Protein AF-0000000083007613 (afdb_homodimer)

pLDDT: mean 96.2, std 4.53, range [51.5, 98.94]

Solvent-accessible surface area (backbone atoms only — not comparable to full-atom values): 26150 Å² total; per-residue (Å²): 120,62,33,65,82,46,71,45,40,27,59,85,52,78,78,78,74,83,43,52,83,88,32,35,35,33,38,28,35,78,82,40,50,50,23,44,33,37,52,34,49,36,50,64,61,66,55,56,52,39,38,46,25,45,18,84,76,38,54,27,75,70,49,40,78,69,30,80,82,66,59,60,19,30,38,33,36,52,86,68,48,67,38,50,49,36,72,45,38,38,49,32,52,47,62,66,42,78,75,84,64,39,64,62,87,51,40,65,59,39,40,50,44,54,42,50,50,55,58,45,50,56,48,55,51,46,51,53,50,42,52,52,26,56,75,67,71,45,86,50,65,68,55,49,51,51,46,25,52,54,46,43,53,54,24,50,53,41,60,73,67,69,40,67,34,86,59,28,90,45,81,20,45,59,48,49,66,52,40,52,60,62,71,43,23,58,56,68,73,42,55,71,42,46,75,85,23,70,61,47,51,52,30,50,57,55,47,61,67,33,66,32,47,58,72,66,62,71,57,51,66,58,49,39,55,23,48,58,32,44,77,68,67,38,60,61,23,66,41,57,93,107,122,63,34,64,83,45,71,45,41,28,59,85,53,79,79,80,74,84,44,52,83,87,30,35,34,33,38,29,34,78,81,41,50,50,22,44,33,36,51,35,50,37,52,64,61,64,54,54,53,40,38,45,24,44,18,84,75,37,52,30,76,72,49,42,78,70,29,80,83,67,59,59,20,32,37,32,37,52,85,67,49,68,38,50,49,37,71,44,40,38,51,32,50,46,64,67,41,78,75,86,64,38,63,60,85,50,42,66,60,39,39,50,44,54,42,50,49,57,57,45,51,56,48,58,51,45,51,53,50,41,52,52,26,56,75,67,69,45,87,49,63,68,53,49,52,51,48,23,53,54,48,44,54,54,25,49,51,42,58,72,67,69,39,69,32,86,60,28,88,44,83,20,46,58,47,47,66,52,40,50,60,62,72,43,23,59,56,67,74,42,54,72,42,46,74,86,22,70,61,47,51,52,31,49,58,55,46,62,66,34,67,32,49,59,74,67,62,71,58,52,66,58,50,39,55,25,48,60,32,44,77,68,69,37,60,60,23,66,40,55,95,109

Nearest PDB structures (foldseek):
  6mhc-assembly1_B  TM=9.587E-01  e=1.763E-29  Homo sapiens
  3qag-assembly1_A  TM=9.710E-01  e=3.390E-28  Homo sapiens
  3q19-assembly1_A  TM=9.740E-01  e=8.849E-27  Homo sapiens
  3lfl-assembly2_C  TM=9.379E-01  e=2.310E-25  Homo sapiens
  4ags-assembly1_C  TM=8.567E-01  e=1.380E-13  Leishmania infantum

InterPro domains:
  IPR004045 Glutathione S-transferase, N-terminal [PF13409] (31-95)
  IPR004045 Glutathione S-transferase, N-terminal [PS50404] (22-101)
  IPR004046 Glutathione S-transferase, C-terminal [PF14497] (139-215)
  IPR005442 Glutathione S-transferase, omega-class [PR01625] (22-37)
  IPR005442 Glutathione S-transferase, omega-class [PR01625] (97-111)
  IPR005442 Glutathione S-transferase, omega-class [PR01625] (165-184)
  IPR010987 Glutathione S-transferase, C-terminal-like [PS50405] (106-226)
  IPR036249 Thioredoxin-like superfamily [SSF52833] (24-122)
  IPR036282 Glutathione S-transferase, C-terminal domain superfamily [SSF47616] (103-238)
  IPR040079 Glutathione transferase family [SFLDS00019] (23-232)
  IPR045073 Glutathione S-transferase Omega/Tau-like [SFLDG01152] (23-232)
  IPR050983 Glutathione S-transferase Omega/HSP26 [PTHR43968] (1-242)

Sequence (484 aa):
MAGDHSRSLGKGSAAPGPVPEGVIRLYSMRFCPFAQRTRLVLRDKGISHEVININLKNKPDWFFEKNPFGLVPVLETSKGQLIYESPITCEYLDEAFPGKKLMPSDPYERAFQKMLLEHFSKITALILKYLGAVKDGQDTTAVKAEIAEKFGKFEEVLSKRNTTFYGGDSISMLDYMIWPWFERLEPLQLKDSLSHTPKLQRWMEAMKEDPAVKATVTDPQIYKDYLQLYLKNSPEACDYGLMAGDHSRSLGKGSAAPGPVPEGVIRLYSMRFCPFAQRTRLVLRDKGISHEVININLKNKPDWFFEKNPFGLVPVLETSKGQLIYESPITCEYLDEAFPGKKLMPSDPYERAFQKMLLEHFSKITALILKYLGAVKDGQDTTAVKAEIAEKFGKFEEVLSKRNTTFYGGDSISMLDYMIWPWFERLEPLQLKDSLSHTPKLQRWMEAMKEDPAVKATVTDPQIYKDYLQLYLKNSPEACDYGL

Radius of gyration: 23.37 Å; Cα contacts (8 Å, |Δi|>4): 731; chains: 2; bounding box: 55×58×59 Å

Structure (mmCIF, N/CA/C/O backbone):
data_AF-0000000083007613-model_v1
#
loop_
_entity.id
_entity.type
_entity.pdbx_description
1 polymer 'Glutathione S-transferase omega'
#
loop_
_atom_site.group_PDB
_atom_site.id
_atom_site.type_symbol
_atom_site.label_atom_id
_atom_site.label_alt_id
_atom_site.label_comp_id
_atom_site.label_asym_id
_atom_site.label_entity_id
_atom_site.label_seq_id
_atom_site.pdbx_PDB_ins_code
_atom_site.Cartn_x
_atom_site.Cartn_y
_atom_site.Cartn_z
_atom_site.occupancy
_atom_site.B_iso_or_equiv
_atom_site.auth_seq_id
_atom_site.auth_comp_id
_atom_site.auth_asym_id
_atom_site.auth_atom_id
_atom_site.pdbx_PDB_model_num
ATOM 1 N N . MET A 1 1 ? 4.258 -16.672 -24.781 1 52.12 1 MET A N 1
ATOM 2 C CA . MET A 1 1 ? 4.547 -15.273 -25.094 1 52.12 1 MET A CA 1
ATOM 3 C C . MET A 1 1 ? 5.98 -14.914 -24.703 1 52.12 1 MET A C 1
ATOM 5 O O . MET A 1 1 ? 6.578 -15.555 -23.844 1 52.12 1 MET A O 1
ATOM 9 N N . ALA A 1 2 ? 6.48 -13.797 -25.5 1 63.72 2 ALA A N 1
ATOM 10 C CA . ALA A 1 2 ? 7.922 -13.68 -25.719 1 63.72 2 ALA A CA 1
ATOM 11 C C . ALA A 1 2 ? 8.648 -13.359 -24.406 1 63.72 2 ALA A C 1
ATOM 13 O O . ALA A 1 2 ? 8.25 -12.445 -23.688 1 63.72 2 ALA A O 1
ATOM 14 N N . GLY A 1 3 ? 9.242 -14.336 -23.719 1 73.19 3 GLY A N 1
ATOM 15 C CA . GLY A 1 3 ? 10.359 -14.078 -22.812 1 73.19 3 GLY A CA 1
ATOM 16 C C . GLY A 1 3 ? 10.102 -14.578 -21.406 1 73.19 3 GLY A C 1
ATOM 17 O O . GLY A 1 3 ? 10.977 -14.484 -20.531 1 73.19 3 GLY A O 1
ATOM 18 N N . ASP A 1 4 ? 8.922 -15.266 -21.109 1 80.75 4 ASP A N 1
ATOM 19 C CA . ASP A 1 4 ? 8.625 -15.734 -19.766 1 80.75 4 ASP A CA 1
ATOM 20 C C . ASP A 1 4 ? 9.672 -16.734 -19.281 1 80.75 4 ASP A C 1
ATOM 22 O O . ASP A 1 4 ? 10.055 -16.719 -18.109 1 80.75 4 ASP A O 1
ATOM 26 N N . HIS A 1 5 ? 10.172 -17.469 -20.266 1 83.25 5 HIS A N 1
ATOM 27 C CA . HIS A 1 5 ? 11.078 -18.547 -19.891 1 83.25 5 HIS A CA 1
ATOM 28 C C . HIS A 1 5 ? 12.492 -18.266 -20.391 1 83.25 5 HIS A C 1
ATOM 30 O O . HIS A 1 5 ? 13.273 -19.203 -20.625 1 83.25 5 HIS A O 1
ATOM 36 N N . SER A 1 6 ? 12.742 -17.047 -20.547 1 90.38 6 SER A N 1
ATOM 37 C CA . SER A 1 6 ? 14.102 -16.656 -20.938 1 90.38 6 SER A CA 1
ATOM 38 C C . SER A 1 6 ? 15.023 -16.594 -19.734 1 90.38 6 SER A C 1
ATOM 40 O O . SER A 1 6 ? 14.562 -16.406 -18.594 1 90.38 6 SER A O 1
ATOM 42 N N . ARG A 1 7 ? 16.25 -16.797 -20.016 1 95.38 7 ARG A N 1
ATOM 43 C CA . ARG A 1 7 ? 17.25 -16.641 -18.953 1 95.38 7 ARG A CA 1
ATOM 44 C C . ARG A 1 7 ? 17.266 -15.211 -18.422 1 95.38 7 ARG A C 1
ATOM 46 O O . ARG A 1 7 ? 17.047 -14.258 -19.172 1 95.38 7 ARG A O 1
ATOM 53 N N . SER A 1 8 ? 17.562 -15.109 -17.203 1 97.69 8 SER A N 1
ATOM 54 C CA . SER A 1 8 ? 17.547 -13.797 -16.547 1 97.69 8 SER A CA 1
ATOM 55 C C . SER A 1 8 ? 18.828 -13.016 -16.859 1 97.69 8 SER A C 1
ATOM 57 O O . SER A 1 8 ? 19.875 -13.602 -17.125 1 97.69 8 SER A O 1
ATOM 59 N N . LEU A 1 9 ? 18.688 -11.703 -16.938 1 98 9 LEU A N 1
ATOM 60 C CA . LEU A 1 9 ? 19.844 -10.812 -17.078 1 98 9 LEU A CA 1
ATOM 61 C C . LEU A 1 9 ? 20.484 -10.547 -15.727 1 98 9 LEU A C 1
ATOM 63 O O . LEU A 1 9 ? 19.797 -10.227 -14.758 1 98 9 LEU A O 1
ATOM 67 N N . GLY A 1 10 ? 21.75 -10.727 -15.617 1 97.56 10 GLY A N 1
ATOM 68 C CA . GLY A 1 10 ? 22.5 -10.508 -14.391 1 97.56 10 GLY A CA 1
ATOM 69 C C . GLY A 1 10 ? 23.547 -9.414 -14.523 1 97.56 10 GLY A C 1
ATOM 70 O O . GLY A 1 10 ? 23.562 -8.672 -15.508 1 97.56 10 GLY A O 1
ATOM 71 N N . LYS A 1 11 ? 24.328 -9.281 -13.461 1 97.25 11 LYS A N 1
ATOM 72 C CA . LYS A 1 11 ? 25.422 -8.312 -13.477 1 97.25 11 LYS A CA 1
ATOM 73 C C . LYS A 1 11 ? 26.281 -8.469 -14.727 1 97.25 11 LYS A C 1
ATOM 75 O O . LYS A 1 11 ? 26.625 -9.586 -15.117 1 97.25 11 LYS A O 1
ATOM 80 N N . GLY A 1 12 ? 26.562 -7.359 -15.422 1 96.94 12 GLY A N 1
ATOM 81 C CA . GLY A 1 12 ? 27.391 -7.395 -16.625 1 96.94 12 GLY A CA 1
ATOM 82 C C . GLY A 1 12 ? 26.578 -7.473 -17.891 1 96.94 12 GLY A C 1
ATOM 83 O O . GLY A 1 12 ? 27.094 -7.211 -18.984 1 96.94 12 GLY A O 1
ATOM 84 N N . SER A 1 13 ? 25.297 -7.918 -17.812 1 97.38 13 SER A N 1
ATOM 85 C CA . SER A 1 13 ? 24.438 -7.957 -18.984 1 97.38 13 SER A CA 1
ATOM 86 C C . SER A 1 13 ? 24.172 -6.555 -19.531 1 97.38 13 SER A C 1
ATOM 88 O O . SER A 1 13 ? 24.156 -5.582 -18.766 1 97.38 13 SER A O 1
ATOM 90 N N . ALA A 1 14 ? 24.016 -6.492 -20.781 1 97.5 14 ALA A N 1
ATOM 91 C CA . ALA A 1 14 ? 23.656 -5.219 -21.406 1 97.5 14 ALA A CA 1
ATOM 92 C C . ALA A 1 14 ? 22.203 -4.863 -21.125 1 97.5 14 ALA A C 1
ATOM 94 O O . ALA A 1 14 ? 21.344 -5.738 -21.078 1 97.5 14 ALA A O 1
ATOM 95 N N . ALA A 1 15 ? 21.938 -3.605 -20.938 1 97.38 15 ALA A N 1
ATOM 96 C CA . ALA A 1 15 ? 20.562 -3.143 -20.797 1 97.38 15 ALA A CA 1
ATOM 97 C C . ALA A 1 15 ? 19.766 -3.355 -22.078 1 97.38 15 ALA A C 1
ATOM 99 O O . ALA A 1 15 ? 20.312 -3.211 -23.172 1 97.38 15 ALA A O 1
ATOM 100 N N . PRO A 1 16 ? 18.5 -3.691 -21.984 1 96.56 16 PRO A N 1
ATOM 101 C CA . PRO A 1 16 ? 17.672 -3.83 -23.188 1 96.56 16 PRO A CA 1
ATOM 102 C C . PRO A 1 16 ? 17.5 -2.512 -23.938 1 96.56 16 PRO A C 1
ATOM 104 O O . PRO A 1 16 ? 17.547 -1.439 -23.328 1 96.56 16 PRO A O 1
ATOM 107 N N . GLY A 1 17 ? 17.312 -2.572 -25.234 1 96.5 17 GLY A N 1
ATOM 108 C CA . GLY A 1 17 ? 17.031 -1.396 -26.031 1 96.5 17 GLY A CA 1
ATOM 109 C C . GLY A 1 17 ? 15.664 -0.803 -25.781 1 96.5 17 GLY A C 1
ATOM 110 O O . GLY A 1 17 ? 14.961 -1.229 -24.875 1 96.5 17 GLY A O 1
ATOM 111 N N . PRO A 1 18 ? 15.273 0.183 -26.531 1 96.88 18 PRO A N 1
ATOM 112 C CA . PRO A 1 18 ? 13.977 0.836 -26.344 1 96.88 18 PRO A CA 1
ATOM 113 C C . PRO A 1 18 ? 12.805 -0.122 -26.531 1 96.88 18 PRO A C 1
ATOM 115 O O . PRO A 1 18 ? 12.891 -1.076 -27.312 1 96.88 18 PRO A O 1
ATOM 118 N N . VAL A 1 19 ? 11.766 0.078 -25.797 1 97.62 19 VAL A N 1
ATOM 119 C CA . VAL A 1 19 ? 10.539 -0.709 -25.922 1 97.62 19 VAL A CA 1
ATOM 120 C C . VAL A 1 19 ? 9.875 -0.408 -27.266 1 97.62 19 VAL A C 1
ATOM 122 O O . VAL A 1 19 ? 9.633 0.754 -27.594 1 97.62 19 VAL A O 1
ATOM 125 N N . PRO A 1 20 ? 9.609 -1.397 -28 1 96 20 PRO A N 1
ATOM 126 C CA . PRO A 1 20 ? 8.938 -1.15 -29.281 1 96 20 PRO A CA 1
ATOM 127 C C . PRO A 1 20 ? 7.547 -0.547 -29.109 1 96 20 PRO A C 1
ATOM 129 O O . PRO A 1 20 ? 6.887 -0.78 -28.094 1 96 20 PRO A O 1
ATOM 132 N N . GLU A 1 21 ? 7.145 0.186 -30.109 1 95.38 21 GLU A N 1
ATOM 133 C CA . GLU A 1 21 ? 5.797 0.75 -30.094 1 95.38 21 GLU A CA 1
ATOM 134 C C . GLU A 1 21 ? 4.738 -0.348 -30.016 1 95.38 21 GLU A C 1
ATOM 136 O O . GLU A 1 21 ? 4.875 -1.392 -30.672 1 95.38 21 GLU A O 1
ATOM 141 N N . GLY A 1 22 ? 3.734 -0.127 -29.234 1 93.75 22 GLY A N 1
ATOM 142 C CA . GLY A 1 22 ? 2.615 -1.053 -29.156 1 93.75 22 GLY A CA 1
ATOM 143 C C . GLY A 1 22 ? 2.855 -2.209 -28.203 1 93.75 22 GLY A C 1
ATOM 144 O O . GLY A 1 22 ? 1.999 -3.082 -28.047 1 93.75 22 GLY A O 1
ATOM 145 N N . VAL A 1 23 ? 3.996 -2.18 -27.594 1 95.44 23 VAL A N 1
ATOM 146 C CA . VAL A 1 23 ? 4.383 -3.25 -26.688 1 95.44 23 VAL A CA 1
ATOM 147 C C . VAL A 1 23 ? 4.699 -2.668 -25.312 1 95.44 23 VAL A C 1
ATOM 149 O O . VAL A 1 23 ? 5.184 -1.538 -25.203 1 95.44 23 VAL A O 1
ATOM 152 N N . ILE A 1 24 ? 4.328 -3.393 -24.297 1 97.69 24 ILE A N 1
ATOM 153 C CA . ILE A 1 24 ? 4.805 -3.033 -22.969 1 97.69 24 ILE A CA 1
ATOM 154 C C . ILE A 1 24 ? 5.852 -4.047 -22.5 1 97.69 24 ILE A C 1
ATOM 156 O O . ILE A 1 24 ? 5.711 -5.246 -22.75 1 97.69 24 ILE A O 1
ATOM 160 N N . ARG A 1 25 ? 6.93 -3.555 -21.953 1 98.44 25 ARG A N 1
ATOM 161 C CA . ARG A 1 25 ? 7.961 -4.434 -21.406 1 98.44 25 ARG A CA 1
ATOM 162 C C . ARG A 1 25 ? 7.742 -4.676 -19.922 1 98.44 25 ARG A C 1
ATOM 164 O O . ARG A 1 25 ? 7.441 -3.74 -19.172 1 98.44 25 ARG A O 1
ATOM 171 N N . LEU A 1 26 ? 7.832 -5.906 -19.516 1 98.75 26 LEU A N 1
ATOM 172 C CA . LEU A 1 26 ? 7.793 -6.289 -18.109 1 98.75 26 LEU A CA 1
ATOM 173 C C . LEU A 1 26 ? 9.148 -6.824 -17.656 1 98.75 26 LEU A C 1
ATOM 175 O O . LEU A 1 26 ? 9.625 -7.836 -18.172 1 98.75 26 LEU A O 1
ATOM 179 N N . TYR A 1 27 ? 9.797 -6.043 -16.766 1 98.81 27 TYR A N 1
ATOM 180 C CA . TYR A 1 27 ? 10.883 -6.656 -16.016 1 98.81 27 TYR A CA 1
ATOM 181 C C . TYR A 1 27 ? 10.344 -7.57 -14.914 1 98.81 27 TYR A C 1
ATOM 183 O O . TYR A 1 27 ? 9.555 -7.133 -14.07 1 98.81 27 TYR A O 1
ATOM 191 N N . SER A 1 28 ? 10.773 -8.773 -14.938 1 98.38 28 SER A N 1
ATOM 192 C CA . SER A 1 28 ? 10.18 -9.836 -14.125 1 98.38 28 SER A CA 1
ATOM 193 C C . SER A 1 28 ? 11.25 -10.766 -13.562 1 98.38 28 SER A C 1
ATOM 195 O O . SER A 1 28 ? 12.422 -10.398 -13.5 1 98.38 28 SER A O 1
ATOM 197 N N . MET A 1 29 ? 10.914 -11.742 -12.961 1 97.81 29 MET A N 1
ATOM 198 C CA . MET A 1 29 ? 11.648 -12.938 -12.547 1 97.81 29 MET A CA 1
ATOM 199 C C . MET A 1 29 ? 10.719 -14.148 -12.477 1 97.81 29 MET A C 1
ATOM 201 O O . MET A 1 29 ? 9.648 -14.086 -11.867 1 97.81 29 MET A O 1
ATOM 205 N N . ARG A 1 30 ? 11.047 -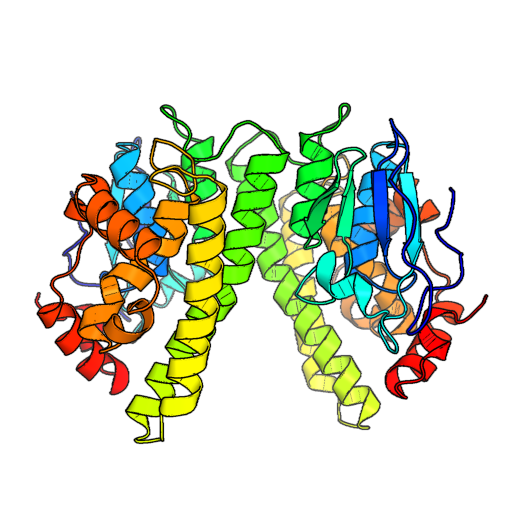15.211 -12.984 1 95.69 30 ARG A N 1
ATOM 206 C CA . ARG A 1 30 ? 10.195 -16.359 -13.312 1 95.69 30 ARG A CA 1
ATOM 207 C C . ARG A 1 30 ? 9.461 -16.859 -12.07 1 95.69 30 ARG A C 1
ATOM 209 O O . ARG A 1 30 ? 8.297 -17.25 -12.156 1 95.69 30 ARG A O 1
ATOM 216 N N . PHE A 1 31 ? 10.109 -16.781 -10.914 1 97.12 31 PHE A N 1
ATOM 217 C CA . PHE A 1 31 ? 9.578 -17.453 -9.734 1 97.12 31 PHE A CA 1
ATOM 218 C C . PHE A 1 31 ? 9.023 -16.438 -8.742 1 97.12 31 PHE A C 1
ATOM 220 O O . PHE A 1 31 ? 8.492 -16.812 -7.695 1 97.12 31 PHE A O 1
ATOM 227 N N . CYS A 1 32 ? 9.164 -15.18 -9.039 1 97.25 32 CYS A N 1
ATOM 228 C CA . CYS A 1 32 ? 8.734 -14.133 -8.109 1 97.25 32 CYS A CA 1
ATOM 229 C C . CYS A 1 32 ? 7.215 -14.031 -8.07 1 97.25 32 CYS A C 1
ATOM 231 O O . CYS A 1 32 ? 6.586 -13.75 -9.094 1 97.25 32 CYS A O 1
ATOM 233 N N . PRO A 1 33 ? 6.652 -14.227 -6.93 1 97.94 33 PRO A N 1
ATOM 234 C CA . PRO A 1 33 ? 5.191 -14.156 -6.848 1 97.94 33 PRO A CA 1
ATOM 235 C C . PRO A 1 33 ? 4.652 -12.75 -7.117 1 97.94 33 PRO A C 1
ATOM 237 O O . PRO A 1 33 ? 3.555 -12.602 -7.656 1 97.94 33 PRO A O 1
ATOM 240 N N . PHE A 1 34 ? 5.387 -11.719 -6.781 1 98.44 34 PHE A N 1
ATOM 241 C CA . PHE A 1 34 ? 4.949 -10.352 -6.996 1 98.44 34 PHE A CA 1
ATOM 242 C C . PHE A 1 34 ? 4.926 -10.016 -8.484 1 98.44 34 PHE A C 1
ATOM 244 O O . PHE A 1 34 ? 4.016 -9.328 -8.961 1 98.44 34 PHE A O 1
ATOM 251 N N . ALA A 1 35 ? 5.914 -10.523 -9.219 1 98.5 35 ALA A N 1
ATOM 252 C CA . ALA A 1 35 ? 5.934 -10.312 -10.664 1 98.5 35 ALA A CA 1
ATOM 253 C C . ALA A 1 35 ? 4.844 -11.125 -11.352 1 98.5 35 ALA A C 1
ATOM 255 O O . ALA A 1 35 ? 4.324 -10.727 -12.398 1 98.5 35 ALA A O 1
ATOM 256 N N . GLN A 1 36 ? 4.527 -12.289 -10.758 1 98.56 36 GLN A N 1
ATOM 257 C CA . GLN A 1 36 ? 3.465 -13.109 -11.336 1 98.56 36 GLN A CA 1
ATOM 258 C C . GLN A 1 36 ? 2.139 -12.352 -11.352 1 98.56 36 GLN A C 1
ATOM 260 O O . GLN A 1 36 ? 1.341 -12.516 -12.281 1 98.56 36 GLN A O 1
ATOM 265 N N . ARG A 1 37 ? 1.863 -11.492 -10.344 1 98.75 37 ARG A N 1
ATOM 266 C CA . ARG A 1 37 ? 0.671 -10.648 -10.344 1 98.75 37 ARG A CA 1
ATOM 267 C C . ARG A 1 37 ? 0.518 -9.914 -11.672 1 98.75 37 ARG A C 1
ATOM 269 O O . ARG A 1 37 ? -0.54 -9.977 -12.305 1 98.75 37 ARG A O 1
ATOM 276 N N . THR A 1 38 ? 1.581 -9.281 -12.047 1 98.81 38 THR A N 1
ATOM 277 C CA . THR A 1 38 ? 1.554 -8.453 -13.25 1 98.81 38 THR A CA 1
ATOM 278 C C . THR A 1 38 ? 1.451 -9.328 -14.5 1 98.81 38 THR A C 1
ATOM 280 O O . THR A 1 38 ? 0.746 -8.977 -15.453 1 98.81 38 THR A O 1
ATOM 283 N N . ARG A 1 39 ? 2.121 -10.484 -14.484 1 98.5 39 ARG A N 1
ATOM 284 C CA . ARG A 1 39 ? 2.01 -11.406 -15.609 1 98.5 39 ARG A CA 1
ATOM 285 C C . ARG A 1 39 ? 0.575 -11.898 -15.781 1 98.5 39 ARG A C 1
ATOM 287 O O . ARG A 1 39 ? 0.08 -12.016 -16.906 1 98.5 39 ARG A O 1
ATOM 294 N N . LEU A 1 40 ? -0.065 -12.156 -14.68 1 98.56 40 LEU A N 1
ATOM 295 C CA . LEU A 1 40 ? -1.457 -12.594 -14.711 1 98.56 40 LEU A CA 1
ATOM 296 C C . LEU A 1 40 ? -2.342 -11.539 -15.359 1 98.56 40 LEU A C 1
ATOM 298 O O . LEU A 1 40 ? -3.143 -11.852 -16.25 1 98.56 40 LEU A O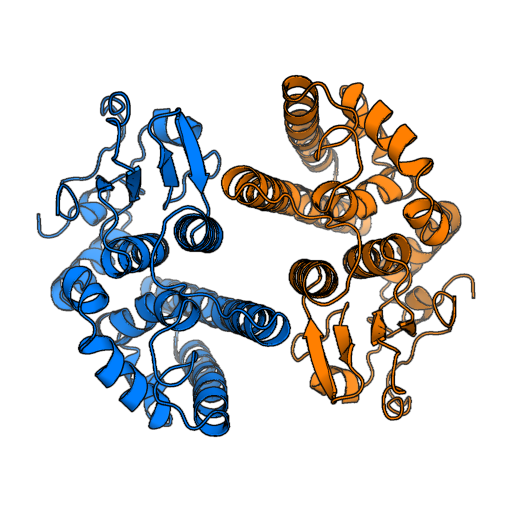 1
ATOM 302 N N . VAL A 1 41 ? -2.201 -10.289 -14.969 1 98.56 41 VAL A N 1
ATOM 303 C CA . VAL A 1 41 ? -3.031 -9.203 -15.477 1 98.56 41 VAL A CA 1
ATOM 304 C C . VAL A 1 41 ? -2.75 -8.984 -16.953 1 98.56 41 VAL A C 1
ATOM 306 O O . VAL A 1 41 ? -3.678 -8.805 -17.75 1 98.56 41 VAL A O 1
ATOM 309 N N . LEU A 1 42 ? -1.464 -9.039 -17.328 1 98.19 42 LEU A N 1
ATOM 310 C CA . LEU A 1 42 ? -1.093 -8.883 -18.734 1 98.19 42 LEU A CA 1
ATOM 311 C C . LEU A 1 42 ? -1.763 -9.945 -19.594 1 98.19 42 LEU A C 1
ATOM 313 O O . LEU A 1 42 ? -2.318 -9.633 -20.656 1 98.19 42 LEU A O 1
ATOM 317 N N . ARG A 1 43 ? -1.716 -11.164 -19.156 1 97.25 43 ARG A N 1
ATOM 318 C CA . ARG A 1 43 ? -2.285 -12.281 -19.906 1 97.25 43 ARG A CA 1
ATOM 319 C C . ARG A 1 43 ? -3.807 -12.18 -19.969 1 97.25 43 ARG A C 1
ATOM 321 O O . ARG A 1 43 ? -4.402 -12.367 -21.031 1 97.25 43 ARG A O 1
ATOM 328 N N . ASP A 1 44 ? -4.375 -11.891 -18.844 1 97.44 44 ASP A N 1
ATOM 329 C CA . ASP A 1 44 ? -5.832 -11.797 -18.797 1 97.44 44 ASP A CA 1
ATOM 330 C C . ASP A 1 44 ? -6.348 -10.719 -19.75 1 97.44 44 ASP A C 1
ATOM 332 O O . ASP A 1 44 ? -7.352 -10.922 -20.438 1 97.44 44 ASP A O 1
ATOM 336 N N . LYS A 1 45 ? -5.68 -9.609 -19.844 1 97.5 45 LYS A N 1
ATOM 337 C CA . LYS A 1 45 ? -6.141 -8.461 -20.609 1 97.5 45 LYS A CA 1
ATOM 338 C C . LYS A 1 45 ? -5.676 -8.547 -22.062 1 97.5 45 LYS A C 1
ATOM 340 O O . LYS A 1 45 ? -6.066 -7.734 -22.891 1 97.5 45 LYS A O 1
ATOM 345 N N . GLY A 1 46 ? -4.855 -9.531 -22.344 1 96.69 46 GLY A N 1
ATOM 346 C CA . GLY A 1 46 ? -4.391 -9.727 -23.703 1 96.69 46 GLY A CA 1
ATOM 347 C C . GLY A 1 46 ? -3.5 -8.602 -24.203 1 96.69 46 GLY A C 1
ATOM 348 O O . GLY A 1 46 ? -3.555 -8.227 -25.375 1 96.69 46 GLY A O 1
ATOM 349 N N . ILE A 1 47 ? -2.752 -8.039 -23.344 1 97 47 ILE A N 1
ATOM 350 C CA . ILE A 1 47 ? -1.879 -6.922 -23.703 1 97 47 ILE A CA 1
ATOM 351 C C . ILE A 1 47 ? -0.592 -7.457 -24.328 1 97 47 ILE A C 1
ATOM 353 O O . ILE A 1 47 ? 0.059 -8.336 -23.766 1 97 47 ILE A O 1
ATOM 357 N N . SER A 1 48 ? -0.245 -6.965 -25.469 1 96.81 48 SER A N 1
ATOM 358 C CA . SER A 1 48 ? 1.025 -7.324 -26.078 1 96.81 48 SER A CA 1
ATOM 359 C C . SER A 1 48 ? 2.205 -6.883 -25.219 1 96.81 48 SER A C 1
ATOM 361 O O . SER A 1 48 ? 2.311 -5.711 -24.859 1 96.81 48 SER A O 1
ATOM 363 N N . HIS A 1 49 ? 3.068 -7.848 -24.891 1 97.62 49 HIS A N 1
ATOM 364 C CA . HIS A 1 49 ? 4.156 -7.496 -23.984 1 97.62 49 HIS A CA 1
ATOM 365 C C . HIS A 1 49 ? 5.375 -8.383 -24.219 1 97.62 49 HIS A C 1
ATOM 367 O O . HIS A 1 49 ? 5.266 -9.445 -24.828 1 97.62 49 HIS A O 1
ATOM 373 N N . GLU A 1 50 ? 6.473 -7.875 -23.828 1 97.19 50 GLU A N 1
ATOM 374 C CA . GLU A 1 50 ? 7.695 -8.664 -23.719 1 97.19 50 GLU A CA 1
ATOM 375 C C . GLU A 1 50 ? 8.156 -8.773 -22.266 1 97.19 50 GLU A C 1
ATOM 377 O O . GLU A 1 50 ? 7.938 -7.859 -21.469 1 97.19 50 GLU A O 1
ATOM 382 N N . VAL A 1 51 ? 8.727 -9.898 -21.953 1 97.88 51 VAL A N 1
ATOM 383 C CA . VAL A 1 51 ? 9.203 -10.148 -20.594 1 97.88 51 VAL A CA 1
ATOM 384 C C . VAL A 1 51 ? 10.727 -10.219 -20.594 1 97.88 51 VAL A C 1
ATOM 386 O O . VAL A 1 51 ? 11.328 -10.906 -21.422 1 97.88 51 VAL A O 1
ATOM 389 N N . ILE A 1 52 ? 11.328 -9.461 -19.766 1 97.94 52 ILE A N 1
ATOM 390 C CA . ILE A 1 52 ? 12.758 -9.547 -19.484 1 97.94 52 ILE A CA 1
ATOM 391 C C . ILE A 1 52 ? 12.977 -9.977 -18.031 1 97.94 52 ILE A C 1
ATOM 393 O O . ILE A 1 52 ? 12.648 -9.234 -17.094 1 97.94 52 ILE A O 1
ATOM 397 N N . ASN A 1 53 ? 13.547 -11.141 -17.844 1 98.12 53 ASN A N 1
ATOM 398 C CA . ASN A 1 53 ? 13.805 -11.633 -16.5 1 98.12 53 ASN A CA 1
ATOM 399 C C . ASN A 1 53 ? 15.102 -11.062 -15.93 1 98.12 53 ASN A C 1
ATOM 401 O O . ASN A 1 53 ? 16.109 -10.969 -16.641 1 98.12 53 ASN A O 1
ATOM 405 N N . ILE A 1 54 ? 15.039 -10.617 -14.68 1 98.5 54 ILE A N 1
ATOM 406 C CA . ILE A 1 54 ? 16.172 -10.055 -13.953 1 98.5 54 ILE A CA 1
ATOM 407 C C . ILE A 1 54 ? 16.672 -11.055 -12.914 1 98.5 54 ILE A C 1
ATOM 409 O O . ILE A 1 54 ? 15.867 -11.656 -12.195 1 98.5 54 ILE A O 1
ATOM 413 N N . ASN A 1 55 ? 17.969 -11.336 -12.883 1 98.06 55 ASN A N 1
ATOM 414 C CA . ASN A 1 55 ? 18.547 -12.141 -11.812 1 98.06 55 ASN A CA 1
ATOM 415 C C . ASN A 1 55 ? 18.562 -11.383 -10.492 1 98.06 55 ASN A C 1
ATOM 4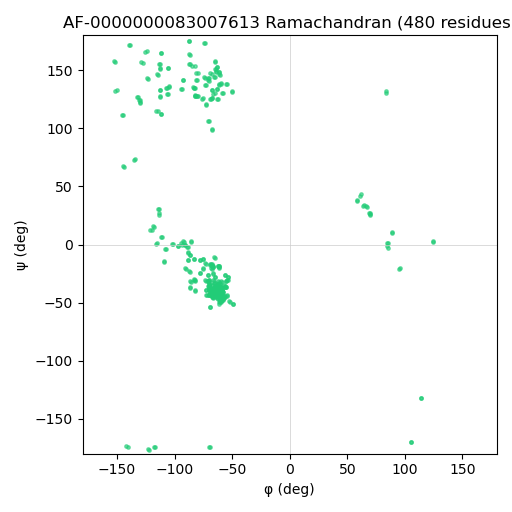17 O O . ASN A 1 55 ? 19.422 -10.523 -10.273 1 98.06 55 ASN A O 1
ATOM 421 N N . LEU A 1 56 ? 17.719 -11.719 -9.602 1 97.06 56 LEU A N 1
ATOM 422 C CA . LEU A 1 56 ? 17.547 -10.961 -8.367 1 97.06 56 LEU A CA 1
ATOM 423 C C . LEU A 1 56 ? 18.656 -11.281 -7.371 1 97.06 56 LEU A C 1
ATOM 425 O O . LEU A 1 56 ? 18.812 -10.578 -6.367 1 97.06 56 LEU A O 1
ATOM 429 N N . LYS A 1 57 ? 19.438 -12.344 -7.605 1 96.69 57 LYS A N 1
ATOM 430 C CA . LYS A 1 57 ? 20.578 -12.688 -6.77 1 96.69 57 LYS A CA 1
ATOM 431 C C . LYS A 1 57 ? 21.859 -12.039 -7.293 1 96.69 57 LYS A C 1
ATOM 433 O O . LYS A 1 57 ? 22.859 -11.961 -6.578 1 96.69 57 LYS A O 1
ATOM 438 N N . ASN A 1 58 ? 21.828 -11.68 -8.484 1 97.19 58 ASN A N 1
ATOM 439 C CA . ASN A 1 58 ? 22.938 -11.055 -9.195 1 97.19 58 ASN A CA 1
ATOM 440 C C . ASN A 1 58 ? 22.438 -10.008 -10.195 1 97.19 58 ASN A C 1
ATOM 442 O O . ASN A 1 58 ? 22.688 -10.125 -11.398 1 97.19 58 ASN A O 1
ATOM 446 N N . LYS A 1 59 ? 21.875 -8.906 -9.703 1 97.88 59 LYS A N 1
ATOM 447 C CA . LYS A 1 59 ? 21.141 -7.926 -10.492 1 97.88 59 LYS A CA 1
ATOM 448 C C . LYS A 1 59 ? 22.078 -7.121 -11.383 1 97.88 59 LYS A C 1
ATOM 450 O O . LYS A 1 59 ? 23.172 -6.754 -10.961 1 97.88 59 LYS A O 1
ATOM 455 N N . PRO A 1 60 ? 21.625 -6.797 -12.562 1 98.5 60 PRO A N 1
ATOM 456 C CA . PRO A 1 60 ? 22.391 -5.824 -13.359 1 98.5 60 PRO A CA 1
ATOM 457 C C . PRO A 1 60 ? 22.344 -4.418 -12.766 1 98.5 60 PRO A C 1
ATOM 459 O O . PRO A 1 60 ? 21.312 -3.998 -12.234 1 98.5 60 PRO A O 1
ATOM 462 N N . ASP A 1 61 ? 23.422 -3.672 -12.938 1 98.06 61 ASP A N 1
ATOM 463 C CA . ASP A 1 61 ? 23.531 -2.35 -12.328 1 98.06 61 ASP A CA 1
ATOM 464 C C . ASP A 1 61 ? 22.5 -1.391 -12.906 1 98.06 61 ASP A C 1
ATOM 466 O O . ASP A 1 61 ? 21.938 -0.567 -12.18 1 98.06 61 ASP A O 1
ATOM 470 N N . TRP A 1 62 ? 22.25 -1.538 -14.18 1 98.38 62 TRP A N 1
ATOM 471 C CA . TRP A 1 62 ? 21.344 -0.614 -14.859 1 98.38 62 TRP A CA 1
ATOM 472 C C . TRP A 1 62 ? 19.906 -0.795 -14.367 1 98.38 62 TRP A C 1
ATOM 474 O O . TRP A 1 62 ? 19.047 0.056 -14.609 1 98.38 62 TRP A O 1
ATOM 484 N N . PHE A 1 63 ? 19.609 -1.938 -13.695 1 98.69 63 PHE A N 1
ATOM 485 C CA . PHE A 1 63 ? 18.234 -2.227 -13.289 1 98.69 63 PHE A CA 1
ATOM 486 C C . PHE A 1 63 ? 17.766 -1.238 -12.227 1 98.69 63 PHE A C 1
ATOM 488 O O . PHE A 1 63 ? 16.578 -0.917 -12.156 1 98.69 63 PHE A O 1
ATOM 495 N N . PHE A 1 64 ? 18.672 -0.625 -11.469 1 97.94 64 PHE A N 1
ATOM 496 C CA . PHE A 1 64 ? 18.344 0.313 -10.398 1 97.94 64 PHE A CA 1
ATOM 497 C C . PHE A 1 64 ? 17.875 1.646 -10.969 1 97.94 64 PHE A C 1
ATOM 499 O O . PHE A 1 64 ? 17.281 2.457 -10.266 1 97.94 64 PHE A O 1
ATOM 506 N N . GLU A 1 65 ? 18.141 1.861 -12.234 1 96.62 65 GLU A N 1
ATOM 507 C CA . GLU A 1 65 ? 17.609 3.029 -12.922 1 96.62 65 GLU A CA 1
ATOM 508 C C . GLU A 1 65 ? 16.141 2.82 -13.297 1 96.62 65 GLU A C 1
ATOM 510 O O . GLU A 1 65 ? 15.406 3.785 -13.523 1 96.62 65 GLU A O 1
ATOM 515 N N . LYS A 1 66 ? 15.75 1.524 -13.422 1 98.06 66 LYS A N 1
ATOM 516 C CA . LYS A 1 66 ? 14.359 1.185 -13.734 1 98.06 66 LYS A CA 1
ATOM 517 C C . LYS A 1 66 ? 13.492 1.2 -12.477 1 98.06 66 LYS A C 1
ATOM 519 O O . LYS A 1 66 ? 12.383 1.729 -12.492 1 98.06 66 LYS A O 1
ATOM 524 N N . ASN A 1 67 ? 14.039 0.72 -11.43 1 98 67 ASN A N 1
ATOM 525 C CA . ASN A 1 67 ? 13.422 0.727 -10.109 1 98 67 ASN A CA 1
ATOM 526 C C . ASN A 1 67 ? 14.469 0.9 -9.008 1 98 67 ASN A C 1
ATOM 528 O O . ASN A 1 67 ? 15.211 -0.035 -8.695 1 98 67 ASN A O 1
ATOM 532 N N . PRO A 1 68 ? 14.477 2.006 -8.344 1 96.12 68 PRO A N 1
ATOM 533 C CA . PRO A 1 68 ? 15.5 2.283 -7.328 1 96.12 68 PRO A CA 1
ATOM 534 C C . PRO A 1 68 ? 15.469 1.284 -6.176 1 96.12 68 PRO A C 1
ATOM 536 O O . PRO A 1 68 ? 16.469 1.139 -5.457 1 96.12 68 PRO A O 1
ATOM 539 N N . PHE A 1 69 ? 14.375 0.57 -6.012 1 97 69 PHE A N 1
ATOM 540 C CA . PHE A 1 69 ? 14.289 -0.424 -4.949 1 97 69 PHE A CA 1
ATOM 541 C C . PHE A 1 69 ? 14.922 -1.738 -5.387 1 97 69 PHE A C 1
ATOM 543 O O . PHE A 1 69 ? 15.117 -2.643 -4.57 1 97 69 PHE A O 1
ATOM 550 N N . GLY A 1 70 ? 15.203 -1.852 -6.711 1 98 70 GLY A N 1
ATOM 551 C CA . GLY A 1 70 ? 15.82 -3.066 -7.227 1 98 70 GLY A CA 1
ATOM 552 C C . GLY A 1 70 ? 14.883 -4.262 -7.207 1 98 70 GLY A C 1
ATOM 553 O O . GLY A 1 70 ? 15.328 -5.406 -7.109 1 98 70 GLY A O 1
ATOM 554 N N . LEU A 1 71 ? 13.602 -4.008 -7.258 1 98.25 71 LEU A N 1
ATOM 555 C CA . LEU A 1 71 ? 12.617 -5.082 -7.164 1 98.25 71 LEU A CA 1
ATOM 556 C C . LEU A 1 71 ? 11.852 -5.234 -8.477 1 98.25 71 LEU A C 1
ATOM 558 O O . LEU A 1 71 ? 11.852 -4.32 -9.305 1 98.25 71 LEU A O 1
ATOM 562 N N . VAL A 1 72 ? 11.336 -6.371 -8.711 1 98.56 72 VAL A N 1
ATOM 563 C CA . VAL A 1 72 ? 10.391 -6.633 -9.789 1 98.56 72 VAL A CA 1
ATOM 564 C C . VAL A 1 72 ? 8.984 -6.793 -9.219 1 98.56 72 VAL A C 1
ATOM 566 O O . VAL A 1 72 ? 8.82 -7.125 -8.039 1 98.56 72 VAL A O 1
ATOM 569 N N . PRO A 1 73 ? 7.957 -6.48 -9.969 1 98.81 73 PRO A N 1
ATOM 570 C CA . PRO A 1 73 ? 7.902 -6.156 -11.398 1 98.81 73 PRO A CA 1
ATOM 571 C C . PRO A 1 73 ? 8.148 -4.676 -11.672 1 98.81 73 PRO A C 1
ATOM 573 O O . PRO A 1 73 ? 7.938 -3.834 -10.797 1 98.81 73 PRO A O 1
ATOM 576 N N . VAL A 1 74 ? 8.617 -4.391 -12.883 1 98.88 74 VAL A N 1
ATOM 577 C CA . VAL A 1 74 ? 8.672 -3.047 -13.438 1 98.88 74 VAL A CA 1
ATOM 578 C C . VAL A 1 74 ? 8.102 -3.053 -14.859 1 98.88 74 VAL A C 1
ATOM 580 O O . VAL A 1 74 ? 8.469 -3.9 -15.672 1 98.88 74 VAL A O 1
ATOM 583 N N . LEU A 1 75 ? 7.18 -2.209 -15.109 1 98.94 75 LEU A N 1
ATOM 584 C CA . LEU A 1 75 ? 6.711 -1.976 -16.469 1 98.94 75 LEU A CA 1
ATOM 585 C C . LEU A 1 75 ? 7.469 -0.822 -17.125 1 98.94 75 LEU A C 1
ATOM 587 O O . LEU A 1 75 ? 7.785 0.168 -16.453 1 98.94 75 LEU A O 1
ATOM 591 N N . GLU A 1 76 ? 7.75 -0.949 -18.312 1 98.81 76 GLU A N 1
ATOM 592 C CA . GLU A 1 76 ? 8.32 0.125 -19.125 1 98.81 76 GLU A CA 1
ATOM 593 C C . GLU A 1 76 ? 7.547 0.299 -20.438 1 98.81 76 GLU A C 1
ATOM 595 O O . GLU A 1 76 ? 7.344 -0.666 -21.172 1 98.81 76 GLU A O 1
ATOM 600 N N . THR A 1 77 ? 7.051 1.483 -20.719 1 98.25 77 THR A N 1
ATOM 601 C CA . THR A 1 77 ? 6.312 1.762 -21.938 1 98.25 77 THR A CA 1
ATOM 602 C C . THR A 1 77 ? 7.258 2.168 -23.062 1 98.25 77 THR A C 1
ATOM 604 O O . THR A 1 77 ? 8.445 2.391 -22.828 1 98.25 77 THR A O 1
ATOM 607 N N . SER A 1 78 ? 6.699 2.352 -24.266 1 97.31 78 SER A N 1
ATOM 608 C CA . SER A 1 78 ? 7.484 2.775 -25.422 1 97.31 78 SER A CA 1
ATOM 609 C C . SER A 1 78 ? 7.949 4.223 -25.266 1 97.31 78 SER A C 1
ATOM 611 O O . SER A 1 78 ? 8.875 4.656 -25.953 1 97.31 78 SER A O 1
ATOM 613 N N . LYS A 1 79 ? 7.359 4.996 -24.375 1 96.06 79 LYS A N 1
ATOM 614 C CA . LYS A 1 79 ? 7.754 6.375 -24.109 1 96.06 79 LYS A CA 1
ATOM 615 C C . LYS A 1 79 ? 8.797 6.445 -23 1 96.06 79 LYS A C 1
ATOM 617 O O . LYS A 1 79 ? 9.18 7.539 -22.578 1 96.06 79 LYS A O 1
ATOM 622 N N . GLY A 1 80 ? 9.148 5.289 -22.469 1 96.5 80 GLY A N 1
ATOM 623 C CA . GLY A 1 80 ? 10.172 5.25 -21.438 1 96.5 80 GLY A CA 1
ATOM 624 C C . GLY A 1 80 ? 9.617 5.422 -20.047 1 96.5 80 GLY A C 1
ATOM 625 O O . GLY A 1 80 ? 10.367 5.605 -19.078 1 96.5 80 GLY A O 1
ATOM 626 N N . GLN A 1 81 ? 8.32 5.363 -19.906 1 97.69 81 GLN A N 1
ATOM 627 C CA . GLN A 1 81 ? 7.703 5.465 -18.594 1 97.69 81 GLN A CA 1
ATOM 628 C C . GLN A 1 81 ? 7.906 4.18 -17.797 1 97.69 81 GLN A C 1
ATOM 630 O O . GLN A 1 81 ? 7.797 3.078 -18.328 1 97.69 81 GLN A O 1
ATOM 635 N N . LEU A 1 82 ? 8.227 4.387 -16.516 1 98.62 82 LEU A N 1
ATOM 636 C CA . LEU A 1 82 ? 8.461 3.26 -15.625 1 98.62 82 LEU A CA 1
ATOM 637 C C . LEU A 1 82 ? 7.379 3.188 -14.555 1 98.62 82 LEU A C 1
ATOM 639 O O . LEU A 1 82 ? 6.996 4.211 -13.984 1 98.62 82 LEU A O 1
ATOM 643 N N . ILE A 1 83 ? 6.84 1.998 -14.336 1 98.88 83 ILE A N 1
ATOM 644 C CA . ILE A 1 83 ? 5.848 1.75 -13.297 1 98.88 83 ILE A CA 1
ATOM 645 C C . ILE A 1 83 ? 6.258 0.537 -12.469 1 98.88 83 ILE A C 1
ATOM 647 O O . ILE A 1 83 ? 6.516 -0.539 -13.016 1 98.88 83 ILE A O 1
ATOM 651 N N . TYR A 1 84 ? 6.383 0.819 -11.188 1 98.62 84 TYR A N 1
ATOM 652 C CA . TYR A 1 84 ? 6.766 -0.332 -10.375 1 98.62 84 TYR A CA 1
ATOM 653 C C . TYR A 1 84 ? 5.992 -0.359 -9.062 1 98.62 84 TYR A C 1
ATOM 655 O O . TYR A 1 84 ? 5.367 0.633 -8.68 1 98.62 84 TYR A O 1
ATOM 663 N N . GLU A 1 85 ? 6.199 -1.511 -8.391 1 97.56 85 GLU A N 1
ATOM 664 C CA . GLU A 1 85 ? 5.402 -2.129 -7.336 1 97.56 85 GLU A CA 1
ATOM 665 C C . GLU A 1 85 ? 4.25 -2.939 -7.922 1 97.56 85 GLU A C 1
ATOM 667 O O . GLU A 1 85 ? 3.52 -2.457 -8.789 1 97.56 85 GLU A O 1
ATOM 672 N N . SER A 1 86 ? 4.047 -4.102 -7.508 1 98.25 86 SER A N 1
ATOM 673 C CA . SER A 1 86 ? 3.168 -5.062 -8.172 1 98.25 86 SER A CA 1
ATOM 674 C C . SER A 1 86 ? 1.722 -4.578 -8.164 1 98.25 86 SER A C 1
ATOM 676 O O . SER A 1 86 ? 1.055 -4.594 -9.203 1 98.25 86 SER A O 1
ATOM 678 N N . PRO A 1 87 ? 1.218 -4.074 -7.023 1 98.56 87 PRO A N 1
ATOM 679 C CA . PRO A 1 87 ? -0.166 -3.602 -7.105 1 98.56 87 PRO A CA 1
ATOM 680 C C . PRO A 1 87 ? -0.327 -2.4 -8.039 1 98.56 87 PRO A C 1
ATOM 682 O O . PRO A 1 87 ? -1.351 -2.273 -8.711 1 98.56 87 PRO A O 1
ATOM 685 N N . ILE A 1 88 ? 0.676 -1.535 -8.109 1 98.75 88 ILE A N 1
ATOM 686 C CA . ILE A 1 88 ? 0.625 -0.329 -8.922 1 98.75 88 ILE A CA 1
ATOM 687 C C . ILE A 1 88 ? 0.678 -0.707 -10.406 1 98.75 88 ILE A C 1
ATOM 689 O O . ILE A 1 88 ? -0.082 -0.173 -11.211 1 98.75 88 ILE A O 1
ATOM 693 N N . THR A 1 89 ? 1.555 -1.654 -10.773 1 98.88 89 THR A N 1
ATOM 694 C CA . THR A 1 89 ? 1.633 -2.105 -12.156 1 98.88 89 THR A CA 1
ATOM 695 C C . THR A 1 89 ? 0.297 -2.688 -12.609 1 98.88 89 THR A C 1
ATOM 697 O O . THR A 1 89 ? -0.166 -2.4 -13.719 1 98.88 89 THR A O 1
ATOM 700 N N . CYS A 1 90 ? -0.323 -3.457 -11.766 1 98.88 90 CYS A N 1
ATOM 701 C CA . CYS A 1 90 ? -1.575 -4.121 -12.109 1 98.88 90 CYS A CA 1
ATOM 702 C C . CYS A 1 90 ? -2.701 -3.109 -12.273 1 98.88 90 CYS A C 1
ATOM 704 O O . CYS A 1 90 ? -3.475 -3.189 -13.234 1 98.88 90 CYS A O 1
ATOM 706 N N . GLU A 1 91 ? -2.748 -2.189 -11.359 1 98.38 91 GLU A N 1
ATOM 707 C CA . GLU A 1 91 ? -3.762 -1.145 -11.477 1 98.38 91 GLU A CA 1
ATOM 708 C C . GLU A 1 91 ? -3.543 -0.297 -12.727 1 98.38 91 GLU A C 1
ATOM 710 O O . GLU A 1 91 ? -4.5 0.046 -13.422 1 98.38 91 GLU A O 1
ATOM 715 N N . TYR A 1 92 ? -2.309 0.045 -13.008 1 98.81 92 TYR A N 1
ATOM 716 C CA . TYR A 1 92 ? -1.985 0.815 -14.203 1 98.81 92 TYR A CA 1
ATOM 717 C C . TYR A 1 92 ? -2.461 0.096 -15.461 1 98.81 92 TYR A C 1
ATOM 719 O O . TYR A 1 92 ? -3.121 0.694 -16.312 1 98.81 92 TYR A O 1
ATOM 727 N N . LEU A 1 93 ? -2.162 -1.172 -15.523 1 98.81 93 LEU A N 1
ATOM 728 C CA . LEU A 1 93 ? -2.559 -1.957 -16.688 1 98.81 93 LEU A CA 1
ATOM 729 C C . LEU A 1 93 ? -4.078 -1.981 -16.844 1 98.81 93 LEU A C 1
ATOM 731 O O . LEU A 1 93 ? -4.598 -1.852 -17.953 1 98.81 93 LEU A O 1
ATOM 735 N N . ASP A 1 94 ? -4.695 -2.154 -15.734 1 98.44 94 ASP A N 1
ATOM 736 C CA . ASP A 1 94 ? -6.156 -2.215 -15.742 1 98.44 94 ASP A CA 1
ATOM 737 C C . ASP A 1 94 ? -6.758 -0.893 -16.203 1 98.44 94 ASP A C 1
ATOM 739 O O . ASP A 1 94 ? -7.762 -0.881 -16.922 1 98.44 94 ASP A O 1
ATOM 743 N N . GLU A 1 95 ? -6.145 0.205 -15.844 1 97.19 95 GLU A N 1
ATOM 744 C CA . GLU A 1 95 ? -6.68 1.534 -16.125 1 97.19 95 GLU A CA 1
ATOM 745 C C . GLU A 1 95 ? -6.254 2.018 -17.516 1 97.19 95 GLU A C 1
ATOM 747 O O . GLU A 1 95 ? -7.047 2.637 -18.219 1 97.19 95 GLU A O 1
ATOM 752 N N . ALA A 1 96 ? -5.094 1.733 -17.938 1 97.5 96 ALA A N 1
ATOM 753 C CA . ALA A 1 96 ? -4.492 2.35 -19.109 1 97.5 96 ALA A CA 1
ATOM 754 C C . ALA A 1 96 ? -4.875 1.597 -20.391 1 97.5 96 ALA A C 1
ATOM 756 O O . ALA A 1 96 ? -4.836 2.156 -21.484 1 97.5 96 ALA A O 1
ATOM 757 N N . PHE A 1 97 ? -5.227 0.37 -20.25 1 97.44 97 PHE A N 1
ATOM 758 C CA . PHE A 1 97 ? -5.496 -0.435 -21.438 1 97.44 97 PHE A CA 1
ATOM 759 C C . PHE A 1 97 ? -6.973 -0.794 -21.531 1 97.44 97 PHE A C 1
ATOM 761 O O . PHE A 1 97 ? -7.648 -0.913 -20.5 1 97.44 97 PHE A O 1
ATOM 768 N N . PRO A 1 98 ? -7.453 -0.972 -22.641 1 94.81 98 PRO A N 1
ATOM 769 C CA . PRO A 1 98 ? -8.875 -1.248 -22.844 1 94.81 98 PRO A CA 1
ATOM 770 C C . PRO A 1 98 ? -9.266 -2.664 -22.438 1 94.81 98 PRO A C 1
ATOM 772 O O . PRO A 1 98 ? -8.414 -3.441 -22 1 94.81 98 PRO A O 1
ATOM 775 N N . GLY A 1 99 ? -10.602 -2.91 -22.484 1 92.88 99 GLY A N 1
ATOM 776 C CA . GLY A 1 99 ? -11.109 -4.227 -22.141 1 92.88 99 GLY A CA 1
ATOM 777 C C . GLY A 1 99 ? -11.7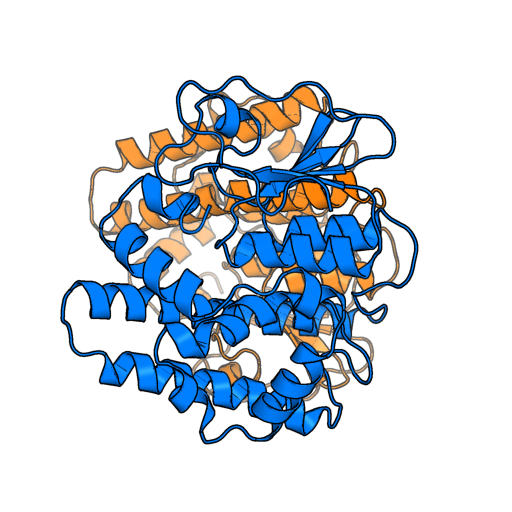81 -4.273 -20.781 1 92.88 99 GLY A C 1
ATOM 778 O O . GLY A 1 99 ? -12.039 -3.234 -20.172 1 92.88 99 GLY A O 1
ATOM 779 N N . LYS A 1 100 ? -12.008 -5.48 -20.453 1 91.44 100 LYS A N 1
ATOM 780 C CA . LYS A 1 100 ? -12.688 -5.707 -19.188 1 91.44 100 LYS A CA 1
ATOM 781 C C . LYS A 1 100 ? -11.852 -5.199 -18.016 1 91.44 100 LYS A C 1
ATOM 783 O O . LYS A 1 100 ? -10.648 -5.453 -17.938 1 91.44 100 LYS A O 1
ATOM 788 N N . LYS A 1 101 ? -12.523 -4.484 -17.109 1 95.88 101 LYS A N 1
ATOM 789 C CA . LYS A 1 101 ? -11.859 -3.996 -15.914 1 95.88 101 LYS A CA 1
ATOM 790 C C . LYS A 1 101 ? -11.805 -5.078 -14.836 1 95.88 101 LYS A C 1
ATOM 792 O O . LYS A 1 101 ? -12.805 -5.742 -14.57 1 95.88 101 LYS A O 1
ATOM 797 N N . LEU A 1 102 ? -10.703 -5.207 -14.273 1 98 102 LEU A N 1
ATOM 798 C CA . LEU A 1 102 ? -10.516 -6.18 -13.203 1 98 102 LEU A CA 1
ATOM 799 C C . LEU A 1 102 ? -10.906 -5.586 -11.852 1 98 102 LEU A C 1
ATOM 801 O O . LEU A 1 102 ? -11.344 -6.312 -10.961 1 98 102 LEU A O 1
ATOM 805 N N . MET A 1 103 ? -10.703 -4.281 -11.711 1 97.31 103 MET A N 1
ATOM 806 C CA . MET A 1 103 ? -11.164 -3.596 -10.508 1 97.31 103 MET A CA 1
ATOM 807 C C . MET A 1 103 ? -12.648 -3.27 -10.602 1 97.31 103 MET A C 1
ATOM 809 O O . MET A 1 103 ? -13.141 -2.877 -11.664 1 97.31 103 MET A O 1
ATOM 813 N N . PRO A 1 104 ? -13.336 -3.418 -9.469 1 95.44 104 PRO A N 1
ATOM 814 C CA . PRO A 1 104 ? -14.75 -3.045 -9.492 1 95.44 104 PRO A CA 1
ATOM 815 C C . PRO A 1 104 ? -14.961 -1.553 -9.742 1 95.44 104 PRO A C 1
ATOM 817 O O . PRO A 1 104 ? -14.07 -0.745 -9.477 1 95.44 104 PRO A O 1
ATOM 820 N N . SER A 1 105 ? -16.156 -1.213 -10.234 1 94.12 105 SER A N 1
ATOM 821 C CA . SER A 1 105 ? -16.5 0.185 -10.484 1 94.12 105 SER A CA 1
ATOM 822 C C . SER A 1 105 ? -16.984 0.867 -9.203 1 94.12 105 SER A C 1
ATOM 824 O O . SER A 1 105 ? -16.828 2.08 -9.047 1 94.12 105 SER A O 1
ATOM 826 N N . ASP A 1 106 ? -17.594 0.111 -8.312 1 96.38 106 ASP A N 1
ATOM 827 C CA . ASP A 1 106 ? -18.094 0.651 -7.047 1 96.38 106 ASP A CA 1
ATOM 828 C C . ASP A 1 106 ? -16.938 1.046 -6.129 1 96.38 106 ASP A C 1
ATOM 830 O O . ASP A 1 106 ? -16.078 0.223 -5.816 1 96.38 106 ASP A O 1
ATOM 834 N N . PRO A 1 107 ? -16.953 2.295 -5.688 1 97.5 107 PRO A N 1
ATOM 835 C CA . PRO A 1 107 ? -15.82 2.766 -4.871 1 97.5 107 PRO A CA 1
ATOM 836 C C . PRO A 1 107 ? -15.633 1.942 -3.602 1 97.5 107 PRO A C 1
ATOM 838 O O . PRO A 1 107 ? -14.492 1.685 -3.195 1 97.5 107 PRO A O 1
ATOM 841 N N . TYR A 1 108 ? -16.703 1.577 -2.994 1 97.69 108 TYR A N 1
ATOM 842 C CA . TYR A 1 108 ? -16.562 0.795 -1.771 1 97.69 108 TYR A CA 1
ATOM 843 C C . TYR A 1 108 ? -15.969 -0.576 -2.068 1 97.69 108 TYR A C 1
ATOM 845 O O . TYR A 1 108 ? -15.109 -1.06 -1.329 1 97.69 108 TYR A O 1
ATOM 853 N N . GLU A 1 109 ? -16.453 -1.249 -3.109 1 96.62 109 GLU A N 1
ATOM 854 C CA . GLU A 1 109 ? -15.922 -2.561 -3.471 1 96.62 109 GLU A CA 1
ATOM 855 C C . GLU A 1 109 ? -14.438 -2.479 -3.809 1 96.62 109 GLU A C 1
ATOM 857 O O . GLU A 1 109 ? -13.68 -3.396 -3.5 1 96.62 109 GLU A O 1
ATOM 862 N N . ARG A 1 110 ? -14.016 -1.404 -4.445 1 97.31 110 ARG A N 1
ATOM 863 C CA . ARG A 1 110 ? -12.594 -1.191 -4.719 1 97.31 110 ARG A CA 1
ATOM 864 C C . ARG A 1 110 ? -11.805 -1.074 -3.42 1 97.31 110 ARG A C 1
ATOM 866 O O . ARG A 1 110 ? -10.758 -1.712 -3.266 1 97.31 110 ARG A O 1
ATOM 873 N N . ALA A 1 111 ? -12.312 -0.286 -2.508 1 98.25 111 ALA A N 1
ATOM 874 C CA . ALA A 1 111 ? -11.664 -0.122 -1.209 1 98.25 111 ALA A CA 1
ATOM 875 C C . ALA A 1 111 ? -11.594 -1.45 -0.46 1 98.25 111 ALA A C 1
ATOM 877 O O . ALA A 1 111 ? -10.578 -1.77 0.156 1 98.25 111 ALA A O 1
ATOM 878 N N . PHE A 1 112 ? -12.68 -2.148 -0.578 1 97.25 112 PHE A N 1
ATOM 879 C CA . PHE A 1 112 ? -12.773 -3.432 0.109 1 97.25 112 PHE A CA 1
ATOM 880 C C . PHE A 1 112 ? -11.695 -4.391 -0.384 1 97.25 112 PHE A C 1
ATOM 882 O O . PHE A 1 112 ? -11.023 -5.043 0.418 1 97.25 112 PHE A O 1
ATOM 889 N N . GLN A 1 113 ? -11.508 -4.48 -1.651 1 97.62 113 GLN A N 1
ATOM 890 C CA . GLN A 1 113 ? -10.469 -5.348 -2.205 1 97.62 113 GLN A CA 1
ATOM 891 C C . GLN A 1 113 ? -9.078 -4.902 -1.764 1 97.62 113 GLN A C 1
ATOM 893 O O . GLN A 1 113 ? -8.227 -5.734 -1.454 1 97.62 113 GLN A O 1
ATOM 898 N N . LYS A 1 114 ? -8.883 -3.609 -1.737 1 98.19 114 LYS A N 1
ATOM 899 C CA . LYS A 1 114 ? -7.586 -3.098 -1.292 1 98.19 114 LYS A CA 1
ATOM 900 C C . LYS A 1 114 ? -7.352 -3.41 0.183 1 98.19 114 LYS A C 1
ATOM 902 O O . LYS A 1 114 ? -6.234 -3.746 0.581 1 98.19 114 LYS A O 1
ATOM 907 N N . MET A 1 115 ? -8.391 -3.338 1.023 1 98.38 115 MET A N 1
ATOM 908 C CA . MET A 1 115 ? -8.281 -3.705 2.434 1 98.38 115 MET A CA 1
ATOM 909 C C . MET A 1 115 ? -7.957 -5.188 2.588 1 98.38 115 MET A C 1
ATOM 911 O O . MET A 1 115 ? -7.129 -5.562 3.418 1 98.38 115 MET A O 1
ATOM 915 N N . LEU A 1 116 ? -8.586 -5.996 1.767 1 97.88 116 LEU A N 1
ATOM 916 C CA . LEU A 1 116 ? -8.305 -7.426 1.828 1 97.88 116 LEU A CA 1
ATOM 917 C C . LEU A 1 116 ? -6.863 -7.719 1.438 1 97.88 116 LEU A C 1
ATOM 919 O O . LEU A 1 116 ? -6.234 -8.625 1.996 1 97.88 116 LEU A O 1
ATOM 923 N N . LEU A 1 117 ? -6.402 -6.992 0.464 1 98.38 117 LEU A N 1
ATOM 924 C CA . LEU A 1 117 ? -5.012 -7.172 0.07 1 98.38 117 LEU A CA 1
ATOM 925 C C . LEU A 1 117 ? -4.07 -6.785 1.207 1 98.38 117 LEU A C 1
ATOM 927 O O . LEU A 1 117 ? -3.031 -7.422 1.401 1 98.38 117 LEU A O 1
ATOM 931 N N . GLU A 1 118 ? -4.434 -5.727 1.92 1 97.88 118 GLU A N 1
ATOM 932 C CA . GLU A 1 118 ? -3.66 -5.367 3.105 1 97.88 118 GLU A CA 1
ATOM 933 C C . GLU A 1 118 ? -3.65 -6.504 4.125 1 97.88 118 GLU A C 1
ATOM 935 O O . GLU A 1 118 ? -2.611 -6.809 4.711 1 97.88 118 GLU A O 1
ATOM 940 N N . HIS A 1 119 ? -4.789 -7.105 4.332 1 97.88 119 HIS A N 1
ATOM 941 C CA . HIS A 1 119 ? -4.855 -8.273 5.203 1 97.88 119 HIS A CA 1
ATOM 942 C C . HIS A 1 119 ? -3.973 -9.406 4.676 1 97.88 119 HIS A C 1
ATOM 944 O O . HIS A 1 119 ? -3.295 -10.086 5.453 1 97.88 119 HIS A O 1
ATOM 950 N N . PHE A 1 120 ? -3.938 -9.57 3.426 1 98.44 120 PHE A N 1
ATOM 951 C CA . PHE A 1 120 ? -3.176 -10.656 2.824 1 98.44 120 PHE A CA 1
ATOM 952 C C . PHE A 1 120 ? -1.678 -10.414 2.973 1 98.44 120 PHE A C 1
ATOM 954 O O . PHE A 1 120 ? -0.895 -11.367 3.055 1 98.44 120 PHE A O 1
ATOM 961 N N . SER A 1 121 ? -1.286 -9.156 2.961 1 97.69 121 SER A N 1
ATOM 962 C CA . SER A 1 121 ? 0.13 -8.852 3.129 1 97.69 121 SER A CA 1
ATOM 963 C C . SER A 1 121 ? 0.678 -9.453 4.418 1 97.69 121 SER A C 1
ATOM 965 O O . SER A 1 121 ? 1.864 -9.781 4.5 1 97.69 121 SER A O 1
ATOM 967 N N . LYS A 1 122 ? -0.142 -9.68 5.461 1 97.38 122 LYS A N 1
ATOM 968 C CA . LYS A 1 122 ? 0.27 -10.359 6.688 1 97.38 122 LYS A CA 1
ATOM 969 C C . LYS A 1 122 ? 0.591 -11.828 6.426 1 97.38 122 LYS A C 1
ATOM 971 O O . LYS A 1 122 ? 1.502 -12.383 7.039 1 97.38 122 LYS A O 1
ATOM 976 N N . ILE A 1 123 ? -0.152 -12.391 5.523 1 97.88 123 ILE A N 1
ATOM 977 C CA . ILE A 1 123 ? 0.073 -13.789 5.164 1 97.88 123 ILE A CA 1
ATOM 978 C C . ILE A 1 123 ? 1.393 -13.922 4.41 1 97.88 123 ILE A C 1
ATOM 980 O O . ILE A 1 123 ? 2.184 -14.828 4.684 1 97.88 123 ILE A O 1
ATOM 984 N N . THR A 1 124 ? 1.66 -13.023 3.49 1 97.94 124 THR A N 1
ATOM 985 C CA . THR A 1 124 ? 2.912 -13.055 2.74 1 97.94 124 THR A CA 1
ATOM 986 C C . THR A 1 124 ? 4.105 -12.914 3.678 1 97.94 124 THR A C 1
ATOM 988 O O . THR A 1 124 ? 5.117 -13.602 3.51 1 97.94 124 THR A O 1
ATOM 991 N N . ALA A 1 125 ? 3.959 -12.078 4.672 1 97.19 125 ALA A N 1
ATOM 992 C CA . ALA A 1 125 ? 5.016 -11.914 5.664 1 97.19 125 ALA A CA 1
ATOM 993 C C . ALA A 1 125 ? 5.223 -13.195 6.465 1 97.19 125 ALA A C 1
ATOM 995 O O . ALA A 1 125 ? 6.359 -13.578 6.75 1 97.19 125 ALA A O 1
ATOM 996 N N . LEU A 1 126 ? 4.145 -13.828 6.828 1 98.12 126 LEU A N 1
ATOM 997 C CA . LEU A 1 126 ? 4.215 -15.07 7.594 1 98.12 126 LEU A CA 1
ATOM 998 C C . LEU A 1 126 ? 4.863 -16.188 6.77 1 98.12 126 LEU A C 1
ATOM 1000 O O . LEU A 1 126 ? 5.609 -17 7.309 1 98.12 126 LEU A O 1
ATOM 1004 N N . ILE A 1 127 ? 4.578 -16.219 5.5 1 97.38 127 ILE A N 1
ATOM 1005 C CA . ILE A 1 127 ? 5.176 -17.219 4.625 1 97.38 127 ILE A CA 1
ATOM 1006 C C . ILE A 1 127 ? 6.688 -17 4.547 1 97.38 127 ILE A C 1
ATOM 1008 O O . ILE A 1 127 ? 7.461 -17.953 4.586 1 97.38 127 ILE A O 1
ATOM 1012 N N . LEU A 1 128 ? 7.133 -15.766 4.43 1 94.75 128 LEU A N 1
ATOM 1013 C CA . LEU A 1 128 ? 8.562 -15.453 4.449 1 94.75 128 LEU A CA 1
ATOM 1014 C C . LEU A 1 128 ? 9.195 -15.898 5.766 1 94.75 128 LEU A C 1
ATOM 1016 O O . LEU A 1 128 ? 10.289 -16.453 5.773 1 94.75 128 LEU A O 1
ATOM 1020 N N . LYS A 1 129 ? 8.477 -15.609 6.852 1 96.75 129 LYS A N 1
ATOM 1021 C CA . LYS A 1 129 ? 8.938 -16.047 8.164 1 96.75 129 LYS A CA 1
ATOM 1022 C C . LYS A 1 129 ? 9.062 -17.578 8.211 1 96.75 129 LYS A C 1
ATOM 1024 O O . LYS A 1 129 ? 10.047 -18.109 8.742 1 96.75 129 LYS A O 1
ATOM 1029 N N . TYR A 1 130 ? 8.141 -18.234 7.695 1 97.12 130 TYR A N 1
ATOM 1030 C CA . TYR A 1 130 ? 8.125 -19.688 7.621 1 97.12 130 TYR A CA 1
ATOM 1031 C C . TYR A 1 130 ? 9.336 -20.203 6.855 1 97.12 130 TYR A C 1
ATOM 1033 O O . TYR A 1 130 ? 10.039 -21.109 7.324 1 97.12 130 TYR A O 1
ATOM 1041 N N . LEU A 1 131 ? 9.617 -19.641 5.734 1 94.75 131 LEU A N 1
ATOM 1042 C CA . LEU A 1 131 ? 10.758 -20.047 4.914 1 94.75 131 LEU A CA 1
ATOM 1043 C C . LEU A 1 131 ? 12.07 -19.828 5.652 1 94.75 131 LEU A C 1
ATOM 1045 O O . LEU A 1 131 ? 12.977 -20.656 5.574 1 94.75 131 LEU A O 1
ATOM 1049 N N . GLY A 1 132 ? 12.141 -18.734 6.309 1 94.12 132 GLY A N 1
ATOM 1050 C CA . GLY A 1 132 ? 13.312 -18.484 7.137 1 94.12 132 GLY A CA 1
ATOM 1051 C C . GLY A 1 132 ? 13.5 -19.531 8.219 1 94.12 132 GLY A C 1
ATOM 1052 O O . GLY A 1 132 ? 14.625 -20 8.445 1 94.12 132 GLY A O 1
ATOM 1053 N N . ALA A 1 133 ? 12.391 -19.828 8.828 1 95.62 133 ALA A N 1
ATOM 1054 C CA . ALA A 1 133 ? 12.43 -20.844 9.883 1 95.62 133 ALA A CA 1
ATOM 1055 C C . ALA A 1 133 ? 12.867 -22.203 9.328 1 95.62 133 ALA A C 1
ATOM 1057 O O . ALA A 1 133 ? 13.68 -22.891 9.938 1 95.62 133 ALA A O 1
ATOM 1058 N N . VAL A 1 134 ? 12.336 -22.547 8.227 1 93.06 134 VAL A N 1
ATOM 1059 C CA . VAL A 1 134 ? 12.695 -23.797 7.566 1 93.06 134 VAL A CA 1
ATOM 1060 C C . VAL A 1 134 ? 14.195 -23.812 7.254 1 93.06 134 VAL A C 1
ATOM 1062 O O . VAL A 1 134 ? 14.883 -24.797 7.535 1 93.06 134 VAL A O 1
ATOM 1065 N N . LYS A 1 135 ? 14.68 -22.797 6.676 1 92.12 135 LYS A N 1
ATOM 1066 C CA . LYS A 1 135 ? 16.094 -22.656 6.316 1 92.12 135 LYS A CA 1
ATOM 1067 C C . LYS A 1 135 ? 16.984 -22.844 7.531 1 92.12 135 LYS A C 1
ATOM 1069 O O . LYS A 1 135 ? 18.031 -23.516 7.441 1 92.12 135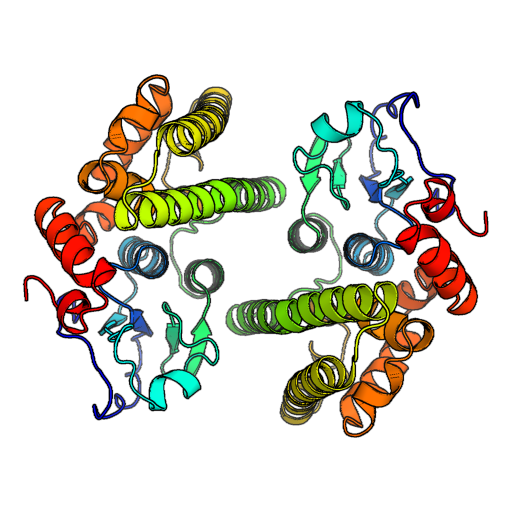 LYS A O 1
ATOM 1074 N N . ASP A 1 136 ? 16.5 -22.375 8.633 1 94.5 136 ASP A N 1
ATOM 1075 C CA . ASP A 1 136 ? 17.328 -22.391 9.836 1 94.5 136 ASP A CA 1
ATOM 1076 C C . ASP A 1 136 ? 17.047 -23.641 10.68 1 94.5 136 ASP A C 1
ATOM 1078 O O . ASP A 1 136 ? 17.609 -23.781 11.766 1 94.5 136 ASP A O 1
ATOM 1082 N N . GLY A 1 137 ? 16.234 -24.438 10.25 1 93.81 137 GLY A N 1
ATOM 1083 C CA . GLY A 1 137 ? 15.906 -25.656 10.977 1 93.81 137 GLY A CA 1
ATOM 1084 C C . GLY A 1 137 ? 15.141 -25.391 12.266 1 93.81 137 GLY A C 1
ATOM 1085 O O . GLY A 1 137 ? 15.328 -26.109 13.258 1 93.81 137 GLY A O 1
ATOM 1086 N N . GLN A 1 138 ? 14.453 -24.312 12.25 1 96.81 138 GLN A N 1
ATOM 1087 C CA . GLN A 1 138 ? 13.672 -23.938 13.43 1 96.81 138 GLN A CA 1
ATOM 1088 C C . GLN A 1 138 ? 12.289 -24.578 13.398 1 96.81 138 GLN A C 1
ATOM 1090 O O . GLN A 1 138 ? 11.844 -25.062 12.352 1 96.81 138 GLN A O 1
ATOM 1095 N N . ASP A 1 139 ? 11.672 -24.578 14.547 1 97.12 139 ASP A N 1
ATOM 1096 C CA . ASP A 1 139 ? 10.297 -25.062 14.664 1 97.12 139 ASP A CA 1
ATOM 1097 C C . ASP A 1 139 ? 9.328 -24.188 13.898 1 97.12 139 ASP A C 1
ATOM 1099 O O . ASP A 1 139 ? 9.344 -22.953 14.039 1 97.12 139 ASP A O 1
ATOM 1103 N N . THR A 1 140 ? 8.453 -24.75 13.055 1 97 140 THR A N 1
ATOM 1104 C CA . THR A 1 140 ? 7.57 -23.984 12.188 1 97 140 THR A CA 1
ATOM 1105 C C . THR A 1 140 ? 6.117 -24.141 12.625 1 97 140 THR A C 1
ATOM 1107 O O . THR A 1 140 ? 5.207 -23.609 11.977 1 97 140 THR A O 1
ATOM 1110 N N . THR A 1 141 ? 5.836 -24.766 13.695 1 97.06 141 THR A N 1
ATOM 1111 C CA . THR A 1 141 ? 4.484 -25.094 14.133 1 97.06 141 THR A CA 1
ATOM 1112 C C . THR A 1 141 ? 3.66 -23.844 14.367 1 97.06 141 THR A C 1
ATOM 1114 O O . THR A 1 141 ? 2.545 -23.719 13.852 1 97.06 141 THR A O 1
ATOM 1117 N N . ALA A 1 142 ? 4.211 -22.938 15.086 1 97.44 142 ALA A N 1
ATOM 1118 C CA . ALA A 1 142 ? 3.484 -21.734 15.445 1 97.44 142 ALA A CA 1
ATOM 1119 C C . ALA A 1 142 ? 3.176 -20.891 14.211 1 97.44 142 ALA A C 1
ATOM 1121 O O . ALA A 1 142 ? 2.066 -20.375 14.07 1 97.44 142 ALA A O 1
ATOM 1122 N N . VAL A 1 143 ? 4.164 -20.766 13.359 1 97.81 143 VAL A N 1
ATOM 1123 C CA . VAL A 1 143 ? 3.984 -19.938 12.172 1 97.81 143 VAL A CA 1
ATOM 1124 C C . VAL A 1 143 ? 2.973 -20.594 11.234 1 97.81 143 VAL A C 1
ATOM 1126 O O . VAL A 1 143 ? 2.145 -19.906 10.633 1 97.81 143 VAL A O 1
ATOM 1129 N N . LYS A 1 144 ? 2.977 -21.859 11.078 1 97.56 144 LYS A N 1
ATOM 1130 C CA . LYS A 1 144 ? 2 -22.578 10.258 1 97.56 144 LYS A CA 1
ATOM 1131 C C . LYS A 1 144 ? 0.585 -22.391 10.797 1 97.56 144 LYS A C 1
ATOM 1133 O O . LYS A 1 144 ? -0.358 -22.203 10.031 1 97.56 144 LYS A O 1
ATOM 1138 N N . ALA A 1 145 ? 0.483 -22.453 12.07 1 97.5 145 ALA A N 1
ATOM 1139 C CA . ALA A 1 145 ? -0.817 -22.266 12.711 1 97.5 145 ALA A CA 1
ATOM 1140 C C . ALA A 1 145 ? -1.356 -20.859 12.453 1 97.5 145 ALA A C 1
ATOM 1142 O O . ALA A 1 145 ? -2.555 -20.688 12.219 1 97.5 145 ALA A O 1
ATOM 1143 N N . GLU A 1 146 ? -0.473 -19.922 12.516 1 97.94 146 GLU A N 1
ATOM 1144 C CA . GLU A 1 146 ? -0.879 -18.547 12.266 1 97.94 146 GLU A CA 1
ATOM 1145 C C . GLU A 1 146 ? -1.317 -18.359 10.812 1 97.94 146 GLU A C 1
ATOM 1147 O O . GLU A 1 146 ? -2.295 -17.656 10.539 1 97.94 146 GLU A O 1
ATOM 1152 N N . ILE A 1 147 ? -0.621 -18.953 9.906 1 98.25 147 ILE A N 1
ATOM 1153 C CA . ILE A 1 147 ? -0.983 -18.906 8.492 1 98.25 147 ILE A CA 1
ATOM 1154 C C . ILE A 1 147 ? -2.375 -19.5 8.297 1 98.25 147 ILE A C 1
ATOM 1156 O O . ILE A 1 147 ? -3.225 -18.906 7.633 1 98.25 147 ILE A O 1
ATOM 1160 N N . ALA A 1 148 ? -2.627 -20.625 8.891 1 98 148 ALA A N 1
ATOM 1161 C CA . ALA A 1 148 ? -3.922 -21.297 8.789 1 98 148 ALA A CA 1
ATOM 1162 C C . ALA A 1 148 ? -5.039 -20.406 9.336 1 98 148 ALA A C 1
ATOM 1164 O O . ALA A 1 148 ? -6.121 -20.328 8.742 1 98 148 ALA A O 1
ATOM 1165 N N . GLU A 1 149 ? -4.738 -19.781 10.414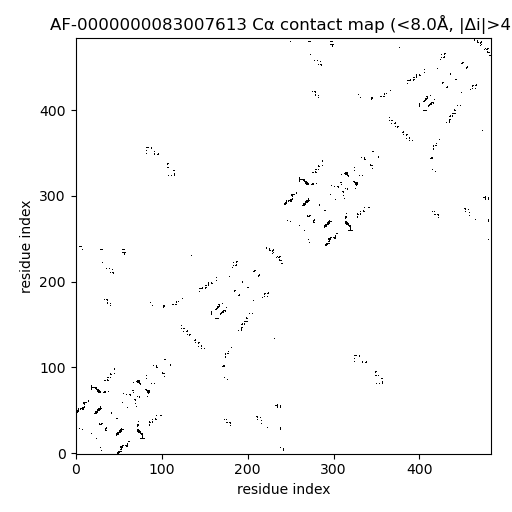 1 97.56 149 GLU A N 1
ATOM 1166 C CA . GLU A 1 149 ? -5.711 -18.875 11.016 1 97.56 149 GLU A CA 1
ATOM 1167 C C . GLU A 1 149 ? -6.07 -17.75 10.055 1 97.56 149 GLU A C 1
ATOM 1169 O O . GLU A 1 149 ? -7.246 -17.406 9.906 1 97.56 149 GLU A O 1
ATOM 1174 N N . LYS A 1 150 ? -5.102 -17.188 9.422 1 97.62 150 LYS A N 1
ATOM 1175 C CA . LYS A 1 150 ? -5.336 -16.078 8.5 1 97.62 150 LYS A CA 1
ATOM 1176 C C . LYS A 1 150 ? -6.094 -16.547 7.258 1 97.62 150 LYS A C 1
ATOM 1178 O O . LYS A 1 150 ? -6.949 -15.828 6.738 1 97.62 150 LYS A O 1
ATOM 1183 N N . PHE A 1 151 ? -5.789 -17.734 6.773 1 98.19 151 PHE A N 1
ATOM 1184 C CA . PHE A 1 151 ? -6.555 -18.281 5.664 1 98.19 151 PHE A CA 1
ATOM 1185 C C . PHE A 1 151 ? -8.016 -18.484 6.059 1 98.19 151 PHE A C 1
ATOM 1187 O O . PHE A 1 151 ? -8.914 -18.328 5.234 1 98.19 151 PHE A O 1
ATOM 1194 N N . GLY A 1 152 ? -8.219 -18.828 7.344 1 97.69 152 GLY A N 1
ATOM 1195 C CA . GLY A 1 152 ? -9.578 -18.922 7.852 1 97.69 152 GLY A CA 1
ATOM 1196 C C . GLY A 1 152 ? -10.375 -17.641 7.676 1 97.69 152 GLY A C 1
ATOM 1197 O O . GLY A 1 152 ? -11.57 -17.688 7.379 1 97.69 152 GLY A O 1
ATOM 1198 N N . LYS A 1 153 ? -9.734 -16.547 7.828 1 96.25 153 LYS A N 1
ATOM 1199 C CA . LYS A 1 153 ? -10.398 -15.258 7.641 1 96.25 153 LYS A CA 1
ATOM 1200 C C . LYS A 1 153 ? -10.773 -15.039 6.176 1 96.25 153 LYS A C 1
ATOM 1202 O O . LYS A 1 153 ? -11.852 -14.516 5.879 1 96.25 153 LYS A O 1
ATOM 1207 N N . PHE A 1 154 ? -9.953 -15.445 5.27 1 97.62 154 PHE A N 1
ATOM 1208 C CA . PHE A 1 154 ? -10.242 -15.328 3.844 1 97.62 154 PHE A CA 1
ATOM 1209 C C . PHE A 1 154 ? -11.352 -16.281 3.436 1 97.62 154 PHE A C 1
ATOM 1211 O O . PHE A 1 154 ? -12.156 -15.977 2.557 1 97.62 154 PHE A O 1
ATOM 1218 N N . GLU A 1 155 ? -11.383 -17.484 4.09 1 97.88 155 GLU A N 1
ATOM 1219 C CA . GLU A 1 155 ? -12.5 -18.422 3.924 1 97.88 155 GLU A CA 1
ATOM 1220 C C . GLU A 1 155 ? -13.828 -17.766 4.305 1 97.88 155 GLU A C 1
ATOM 1222 O O . GLU A 1 155 ? -14.82 -17.891 3.582 1 97.88 155 GLU A O 1
ATOM 1227 N N . GLU A 1 156 ? -13.812 -17.047 5.418 1 96.69 156 GLU A N 1
ATOM 1228 C CA . GLU A 1 156 ? -15.008 -16.375 5.902 1 96.69 156 GLU A CA 1
ATOM 1229 C C . GLU A 1 156 ? -15.484 -15.305 4.922 1 96.69 156 GLU A C 1
ATOM 1231 O O . GLU A 1 156 ? -16.688 -15.156 4.684 1 96.69 156 GLU A O 1
ATOM 1236 N N . VAL A 1 157 ? -14.578 -14.578 4.391 1 95.56 157 VAL A N 1
ATOM 1237 C CA . VAL A 1 157 ? -14.906 -13.531 3.43 1 95.56 157 VAL A CA 1
ATOM 1238 C C . VAL A 1 157 ? -15.602 -14.141 2.215 1 95.56 157 VAL A C 1
ATOM 1240 O O . VAL A 1 157 ? -16.641 -13.656 1.78 1 95.56 157 VAL A O 1
ATOM 1243 N N . LEU A 1 158 ? -15.039 -15.164 1.672 1 95.12 158 LEU A N 1
ATOM 1244 C CA . LEU A 1 158 ? -15.609 -15.844 0.515 1 95.12 158 LEU A CA 1
ATOM 1245 C C . LEU A 1 158 ? -16.984 -16.406 0.848 1 95.12 158 LEU A C 1
ATOM 1247 O O . LEU A 1 158 ? -17.906 -16.359 0.025 1 95.12 158 LEU A O 1
ATOM 1251 N N . SER A 1 159 ? -17.094 -16.938 2.043 1 95.25 159 SER A N 1
ATOM 1252 C CA . SER A 1 159 ? -18.359 -17.516 2.486 1 95.25 159 SER A CA 1
ATOM 1253 C C . SER A 1 159 ? -19.469 -16.469 2.564 1 95.25 159 SER A C 1
ATOM 1255 O O . SER A 1 159 ? -20.594 -16.719 2.148 1 95.25 159 SER A O 1
ATOM 1257 N N . LYS A 1 160 ? -19.156 -15.359 3.027 1 94.06 160 LYS A N 1
ATOM 1258 C CA . LYS A 1 160 ? -20.125 -14.281 3.18 1 94.06 160 LYS A CA 1
ATOM 1259 C C . LYS A 1 160 ? -20.547 -13.719 1.822 1 94.06 160 LYS A C 1
ATOM 1261 O O . LYS A 1 160 ? -21.703 -13.336 1.632 1 94.06 160 LYS A O 1
ATOM 1266 N N . ARG A 1 161 ? -19.703 -13.656 0.912 1 91.06 161 ARG A N 1
ATOM 1267 C CA . ARG A 1 161 ? -20 -13.148 -0.427 1 91.06 161 ARG A CA 1
ATOM 1268 C C . ARG A 1 161 ? -20.844 -14.148 -1.217 1 91.06 161 ARG A C 1
ATOM 1270 O O . ARG A 1 161 ? -21.641 -13.758 -2.074 1 91.06 161 ARG A O 1
ATOM 1277 N N . ASN A 1 162 ? -20.656 -15.438 -0.941 1 91.44 162 ASN A N 1
ATOM 1278 C CA . ASN A 1 162 ? -21.375 -16.531 -1.588 1 91.44 162 ASN A CA 1
ATOM 1279 C C . ASN A 1 162 ? -21.172 -16.516 -3.102 1 91.44 162 ASN A C 1
ATOM 1281 O O . ASN A 1 162 ? -22.141 -16.641 -3.859 1 91.44 162 ASN A O 1
ATOM 1285 N N . THR A 1 163 ? -20.016 -16.188 -3.596 1 93.12 163 THR A N 1
ATOM 1286 C CA . THR A 1 163 ? -19.594 -16.219 -4.992 1 93.12 163 THR A CA 1
ATOM 1287 C C . THR A 1 163 ? -18.328 -17.078 -5.156 1 93.12 163 THR A C 1
ATOM 1289 O O . THR A 1 163 ? -17.703 -17.453 -4.168 1 93.12 163 THR A O 1
ATOM 1292 N N . THR A 1 164 ? -18.016 -17.391 -6.328 1 94.62 164 THR A N 1
ATOM 1293 C CA . THR A 1 164 ? -16.875 -18.266 -6.602 1 94.62 164 THR A CA 1
ATOM 1294 C C . THR A 1 164 ? -15.57 -17.516 -6.355 1 94.62 164 THR A C 1
ATOM 1296 O O . THR A 1 164 ? -14.625 -18.078 -5.805 1 94.62 164 THR A O 1
ATOM 1299 N N . PHE A 1 165 ? -15.547 -16.297 -6.824 1 97.5 165 PHE A N 1
ATOM 1300 C CA . PHE A 1 165 ? -14.336 -15.484 -6.703 1 97.5 165 PHE A CA 1
ATOM 1301 C C . PHE A 1 165 ? -14.555 -14.328 -5.734 1 97.5 165 PHE A C 1
ATOM 1303 O O . PHE A 1 165 ? -15.688 -14.031 -5.352 1 97.5 165 PHE A O 1
ATOM 1310 N N . TYR A 1 166 ? -13.5 -13.719 -5.301 1 95.81 166 TYR A N 1
ATOM 1311 C CA . TYR A 1 166 ? -13.594 -12.57 -4.406 1 95.81 166 TYR A CA 1
ATOM 1312 C C . TYR A 1 166 ? -14.273 -11.398 -5.098 1 95.81 166 TYR A C 1
ATOM 1314 O O . TYR A 1 166 ? -14.906 -10.562 -4.445 1 95.81 166 TYR A O 1
ATOM 1322 N N . GLY A 1 167 ? -14.148 -11.32 -6.457 1 88.81 167 GLY A N 1
ATOM 1323 C CA . GLY A 1 167 ? -14.805 -10.273 -7.227 1 88.81 167 GLY A CA 1
ATOM 1324 C C . GLY A 1 167 ? -16.234 -10.609 -7.602 1 88.81 167 GLY A C 1
ATOM 1325 O O . GLY A 1 167 ? -16.906 -9.828 -8.289 1 88.81 167 GLY A O 1
ATOM 1326 N N . GLY A 1 168 ? -16.734 -11.719 -7.176 1 91.62 168 GLY A N 1
ATOM 1327 C CA . GLY A 1 168 ? -18.047 -12.172 -7.57 1 91.62 168 GLY A CA 1
ATOM 1328 C C . GLY A 1 168 ? -18.031 -13.438 -8.414 1 91.62 168 GLY A C 1
ATOM 1329 O O . GLY A 1 168 ? -17.375 -14.414 -8.047 1 91.62 168 GLY A O 1
ATOM 1330 N N . ASP A 1 169 ? -18.766 -13.344 -9.477 1 90.5 169 ASP A N 1
ATOM 1331 C CA . ASP A 1 169 ? -18.891 -14.539 -10.312 1 90.5 169 ASP A CA 1
ATOM 1332 C C . ASP A 1 169 ? -17.75 -14.617 -11.328 1 90.5 169 ASP A C 1
ATOM 1334 O O . ASP A 1 169 ? -17.562 -15.641 -11.984 1 90.5 169 ASP A O 1
ATOM 1338 N N . SER A 1 170 ? -17.047 -13.602 -11.375 1 93.44 170 SER A N 1
ATOM 1339 C CA . SER A 1 170 ? -15.898 -13.578 -12.273 1 93.44 170 SER A CA 1
ATOM 1340 C C . SER A 1 170 ? -14.641 -13.141 -11.531 1 93.44 170 SER A C 1
ATOM 1342 O O . SER A 1 170 ? -14.719 -12.484 -10.492 1 93.44 170 SER A O 1
ATOM 1344 N N . ILE A 1 171 ? -13.555 -13.547 -12.109 1 95.88 171 ILE A N 1
ATOM 1345 C CA . ILE A 1 171 ? -12.25 -13.227 -11.539 1 95.88 171 ILE A CA 1
ATOM 1346 C C . ILE A 1 171 ? -12.062 -11.711 -11.508 1 95.88 171 ILE A C 1
ATOM 1348 O O . ILE A 1 171 ? -12.422 -11.008 -12.461 1 95.88 171 ILE A O 1
ATOM 1352 N N . SER A 1 172 ? -11.516 -11.258 -10.406 1 96.44 172 SER A N 1
ATOM 1353 C CA . SER A 1 172 ? -11.211 -9.836 -10.25 1 96.44 172 SER A CA 1
ATOM 1354 C C . SER A 1 172 ? -9.734 -9.625 -9.938 1 96.44 172 SER A C 1
ATOM 1356 O O . SER A 1 172 ? -8.953 -10.578 -9.922 1 96.44 172 SER A O 1
ATOM 1358 N N . MET A 1 173 ? -9.367 -8.383 -9.703 1 98.44 173 MET A N 1
ATOM 1359 C CA . MET A 1 173 ? -7.984 -8 -9.414 1 98.44 173 MET A CA 1
ATOM 1360 C C . MET A 1 173 ? -7.473 -8.711 -8.164 1 98.44 173 MET A C 1
ATOM 1362 O O . MET A 1 173 ? -6.375 -9.273 -8.172 1 98.44 173 MET A O 1
ATOM 1366 N N . LEU A 1 174 ? -8.297 -8.711 -7.133 1 98.5 174 LEU A N 1
ATOM 1367 C CA . LEU A 1 174 ? -7.855 -9.305 -5.875 1 98.5 174 LEU A CA 1
ATOM 1368 C C . LEU A 1 174 ? -7.516 -10.781 -6.059 1 98.5 174 LEU A C 1
ATOM 1370 O O . LEU A 1 174 ? -6.547 -11.281 -5.48 1 98.5 174 LEU A O 1
ATOM 1374 N N . ASP A 1 175 ? -8.305 -11.492 -6.859 1 98.69 175 ASP A N 1
ATOM 1375 C CA . ASP A 1 175 ? -8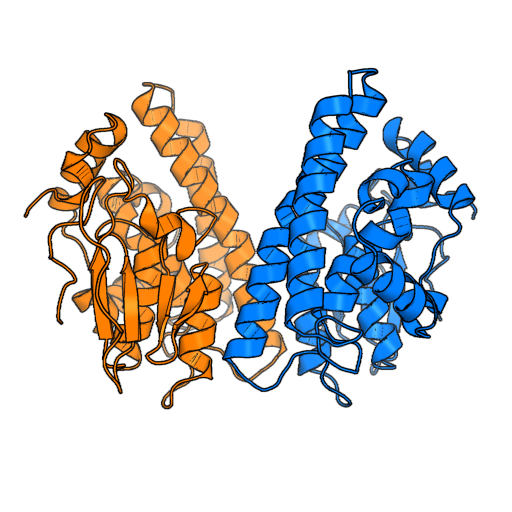.039 -12.906 -7.113 1 98.69 175 ASP A CA 1
ATOM 1376 C C . ASP A 1 175 ? -6.629 -13.102 -7.668 1 98.69 175 ASP A C 1
ATOM 1378 O O . ASP A 1 175 ? -5.887 -13.969 -7.199 1 98.69 175 ASP A O 1
ATOM 1382 N N . TYR A 1 176 ? -6.277 -12.281 -8.602 1 98.75 176 TYR A N 1
ATOM 1383 C CA . TYR A 1 176 ? -4.953 -12.359 -9.203 1 98.75 176 TYR A CA 1
ATOM 1384 C C . TYR A 1 176 ? -3.877 -11.922 -8.219 1 98.75 176 TYR A C 1
ATOM 1386 O O . TYR A 1 176 ? -2.762 -12.445 -8.227 1 98.75 176 TYR A O 1
ATOM 1394 N N . MET A 1 177 ? -4.215 -11.016 -7.332 1 98.75 177 MET A N 1
ATOM 1395 C CA . MET A 1 177 ? -3.232 -10.453 -6.41 1 98.75 177 MET A CA 1
ATOM 1396 C C . MET A 1 177 ? -2.818 -11.484 -5.363 1 98.75 177 MET A C 1
ATOM 1398 O O . MET A 1 177 ? -1.701 -11.438 -4.848 1 98.75 177 MET A O 1
ATOM 1402 N N . ILE A 1 178 ? -3.709 -12.453 -5.082 1 98.62 178 ILE A N 1
ATOM 1403 C CA . ILE A 1 178 ? -3.387 -13.344 -3.975 1 98.62 178 ILE A CA 1
ATOM 1404 C C . ILE A 1 178 ? -3.047 -14.734 -4.512 1 98.62 178 ILE A C 1
ATOM 1406 O O . ILE A 1 178 ? -2.365 -15.516 -3.844 1 98.62 178 ILE A O 1
ATOM 1410 N N . TRP A 1 179 ? -3.33 -15.039 -5.707 1 98.69 179 TRP A N 1
ATOM 1411 C CA . TRP A 1 179 ? -3.199 -16.359 -6.32 1 98.69 179 TRP A CA 1
ATOM 1412 C C . TRP A 1 179 ? -1.764 -16.859 -6.223 1 98.69 179 TRP A C 1
ATOM 1414 O O . TRP A 1 179 ? -1.529 -18.031 -5.887 1 98.69 179 TRP A O 1
ATOM 1424 N N . PRO A 1 180 ? -0.744 -16.031 -6.516 1 98.69 180 PRO A N 1
ATOM 1425 C CA . PRO A 1 180 ? 0.621 -16.547 -6.598 1 98.69 180 PRO A CA 1
ATOM 1426 C C . PRO A 1 180 ? 1.036 -17.312 -5.34 1 98.69 180 PRO A C 1
ATOM 1428 O O . PRO A 1 180 ? 1.805 -18.281 -5.418 1 98.69 180 PRO A O 1
ATOM 1431 N N . TRP A 1 181 ? 0.51 -16.938 -4.215 1 98.38 181 TRP A N 1
ATOM 1432 C CA . TRP A 1 181 ? 0.903 -17.562 -2.961 1 98.38 181 TRP A CA 1
ATOM 1433 C C . TRP A 1 181 ? 0.142 -18.875 -2.748 1 98.38 181 TRP A C 1
ATOM 1435 O O . TRP A 1 181 ? 0.658 -19.797 -2.129 1 98.38 181 TRP A O 1
ATOM 1445 N N . PHE A 1 182 ? -1.057 -18.906 -3.258 1 98.25 182 PHE A N 1
ATOM 1446 C CA . PHE A 1 182 ? -1.808 -20.156 -3.178 1 98.25 182 PHE A CA 1
ATOM 1447 C C . PHE A 1 182 ? -1.203 -21.219 -4.094 1 98.25 182 PHE A C 1
ATOM 1449 O O . PHE A 1 182 ? -1.129 -22.391 -3.732 1 98.25 182 PHE A O 1
ATOM 1456 N N . GLU A 1 183 ? -0.79 -20.766 -5.223 1 98 183 GLU A N 1
ATOM 1457 C CA . GLU A 1 183 ? -0.118 -21.656 -6.172 1 98 183 GLU A CA 1
ATOM 1458 C C . GLU A 1 183 ? 1.084 -22.344 -5.531 1 98 183 GLU A C 1
ATOM 1460 O O . GLU A 1 183 ? 1.397 -23.484 -5.855 1 98 183 GLU A O 1
ATOM 1465 N N . ARG A 1 184 ? 1.738 -21.703 -4.602 1 97.69 184 ARG A N 1
ATOM 1466 C CA . ARG A 1 184 ? 3.025 -22.141 -4.078 1 97.69 184 ARG A CA 1
ATOM 1467 C C . ARG A 1 184 ? 2.85 -22.922 -2.771 1 97.69 184 ARG A C 1
ATOM 1469 O O . ARG A 1 184 ? 3.822 -23.406 -2.201 1 97.69 184 ARG A O 1
ATOM 1476 N N . LEU A 1 185 ? 1.641 -23.078 -2.279 1 97.19 185 LEU A N 1
ATOM 1477 C CA . LEU A 1 185 ? 1.413 -23.734 -0.998 1 97.19 185 LEU A CA 1
ATOM 1478 C C . LEU A 1 185 ? 1.92 -25.172 -1.025 1 97.19 185 LEU A C 1
ATOM 1480 O O . LEU A 1 185 ? 2.516 -25.641 -0.054 1 97.19 185 LEU A O 1
ATOM 1484 N N . GLU A 1 186 ? 1.776 -25.844 -2.137 1 95 186 GLU A N 1
ATOM 1485 C CA . GLU A 1 186 ? 2.17 -27.234 -2.232 1 95 186 GLU A CA 1
ATOM 1486 C C . GLU A 1 186 ? 3.686 -27.391 -2.168 1 95 186 GLU A C 1
ATOM 1488 O O . GLU A 1 186 ? 4.207 -28.094 -1.292 1 95 186 GLU A O 1
ATOM 1493 N N . PRO A 1 187 ? 4.418 -26.703 -3.008 1 95.94 187 PRO A N 1
ATOM 1494 C CA . PRO A 1 187 ? 5.871 -26.875 -2.936 1 95.94 187 PRO A CA 1
ATOM 1495 C C . PRO A 1 187 ? 6.465 -26.328 -1.638 1 95.94 187 PRO A C 1
ATOM 1497 O O . PRO A 1 187 ? 7.57 -26.703 -1.249 1 95.94 187 PRO A O 1
ATOM 1500 N N . LEU A 1 188 ? 5.762 -25.484 -0.913 1 96.25 188 LEU A N 1
ATOM 1501 C CA . LEU A 1 188 ? 6.234 -24.953 0.36 1 96.25 188 LEU A CA 1
ATOM 1502 C C . LEU A 1 188 ? 5.816 -25.844 1.518 1 96.25 188 LEU A C 1
ATOM 1504 O O . LEU A 1 188 ? 6.078 -25.531 2.68 1 96.25 188 LEU A O 1
ATOM 1508 N N . GLN A 1 189 ? 5.039 -26.969 1.186 1 94.56 189 GLN A N 1
ATOM 1509 C CA . GLN A 1 189 ? 4.531 -27.891 2.188 1 94.56 189 GLN A CA 1
ATOM 1510 C C . GLN A 1 189 ? 3.6 -27.203 3.17 1 94.56 189 GLN A C 1
ATOM 1512 O O . GLN A 1 189 ? 3.697 -27.406 4.383 1 94.56 189 GLN A O 1
ATOM 1517 N N . LEU A 1 190 ? 2.742 -26.328 2.586 1 97 190 LEU A N 1
ATOM 1518 C CA . LEU A 1 190 ? 1.805 -25.562 3.402 1 97 190 LEU A CA 1
ATOM 1519 C C . LEU A 1 190 ? 0.364 -25.875 3.01 1 97 190 LEU A C 1
ATOM 1521 O O . LEU A 1 190 ? -0.562 -25.188 3.428 1 97 190 LEU A O 1
ATOM 1525 N N . LYS A 1 191 ? 0.163 -26.906 2.246 1 95.19 191 LYS A N 1
ATOM 1526 C CA . LYS A 1 191 ? -1.179 -27.234 1.778 1 95.19 191 LYS A CA 1
ATOM 1527 C C . LYS A 1 191 ? -2.123 -27.484 2.951 1 95.19 191 LYS A C 1
ATOM 1529 O O . LYS A 1 191 ? -3.312 -27.188 2.873 1 95.19 191 LYS A O 1
ATOM 1534 N N . ASP A 1 192 ? -1.603 -27.984 3.998 1 95.56 192 ASP A N 1
ATOM 1535 C CA . ASP A 1 192 ? -2.406 -28.344 5.16 1 95.56 192 ASP A CA 1
ATOM 1536 C C . ASP A 1 192 ? -2.99 -27.109 5.832 1 95.56 192 ASP A C 1
ATOM 1538 O O . ASP A 1 192 ? -3.914 -27.203 6.641 1 95.56 192 ASP A O 1
ATOM 1542 N N . SER A 1 193 ? -2.404 -25.984 5.527 1 96.25 193 SER A N 1
ATOM 1543 C CA . SER A 1 193 ? -2.924 -24.75 6.086 1 96.25 193 SER A CA 1
ATOM 1544 C C . SER A 1 193 ? -4.324 -24.438 5.562 1 96.25 193 SER A C 1
ATOM 1546 O O . SER A 1 193 ? -5.027 -23.594 6.105 1 96.25 193 SER A O 1
ATOM 1548 N N . LEU A 1 194 ? -4.762 -25.156 4.559 1 96.56 194 LEU A N 1
ATOM 1549 C CA . LEU A 1 194 ? -6.074 -24.938 3.963 1 96.56 194 LEU A CA 1
ATOM 1550 C C . LEU A 1 194 ? -7.07 -25.984 4.445 1 96.56 194 LEU A C 1
ATOM 1552 O O . LEU A 1 194 ? -8.227 -25.984 4.012 1 96.56 194 LEU A O 1
ATOM 1556 N N . SER A 1 195 ? -6.695 -26.891 5.273 1 93.94 195 SER A N 1
ATOM 1557 C CA . SER A 1 195 ? -7.484 -28.062 5.648 1 93.94 195 SER A CA 1
ATOM 1558 C C . SER A 1 195 ? -8.875 -27.656 6.137 1 93.94 195 SER A C 1
ATOM 1560 O O . SER A 1 195 ? -9.852 -28.375 5.91 1 93.94 195 SER A O 1
ATOM 1562 N N . HIS A 1 196 ? -9.117 -26.516 6.688 1 94.12 196 HIS A N 1
ATOM 1563 C CA . HIS A 1 196 ? -10.406 -26.125 7.23 1 94.12 196 HIS A CA 1
ATOM 1564 C C . HIS A 1 196 ? -11.016 -24.969 6.434 1 94.12 196 HIS A C 1
ATOM 1566 O O . HIS A 1 196 ? -11.703 -24.109 6.996 1 94.12 196 HIS A O 1
ATOM 1572 N N . THR A 1 197 ? -10.688 -24.938 5.105 1 97.81 197 THR A N 1
ATOM 1573 C CA . THR A 1 197 ? -11.172 -23.844 4.277 1 97.81 197 THR A CA 1
ATOM 1574 C C . THR A 1 197 ? -11.719 -24.359 2.953 1 97.81 197 THR A C 1
ATOM 1576 O O . THR A 1 197 ? -11.125 -24.156 1.896 1 97.81 197 THR A O 1
ATOM 1579 N N . PRO A 1 198 ? -12.914 -25 2.994 1 97.12 198 PRO A N 1
ATOM 1580 C CA . PRO A 1 198 ? -13.469 -25.609 1.78 1 97.12 198 PRO A CA 1
ATOM 1581 C C . PRO A 1 198 ? -13.773 -24.578 0.693 1 97.12 198 PRO A C 1
ATOM 1583 O O . PRO A 1 198 ? -13.648 -24.891 -0.498 1 97.12 198 PRO A O 1
ATOM 1586 N N . LYS A 1 199 ? -14.203 -23.391 1.048 1 97.25 199 LYS A N 1
ATOM 1587 C CA . LYS A 1 199 ? -14.492 -22.375 0.042 1 97.25 199 LYS A CA 1
ATOM 1588 C C . LYS A 1 199 ? -13.219 -21.922 -0.67 1 97.25 199 LYS A C 1
ATOM 1590 O O . LYS A 1 199 ? -13.219 -21.719 -1.886 1 97.25 199 LYS A O 1
ATOM 1595 N N . LEU A 1 200 ? -12.164 -21.766 0.078 1 97.5 200 LEU A N 1
ATOM 1596 C CA . LEU A 1 200 ? -10.875 -21.406 -0.509 1 97.5 200 LEU A CA 1
ATOM 1597 C C . LEU A 1 200 ? -10.383 -22.5 -1.454 1 97.5 200 LEU A C 1
ATOM 1599 O O . LEU A 1 200 ? -9.805 -22.203 -2.504 1 97.5 200 LEU A O 1
ATOM 1603 N N . GLN A 1 201 ? -10.586 -23.719 -1.033 1 97.44 201 GLN A N 1
ATOM 1604 C CA . GLN A 1 201 ? -10.188 -24.828 -1.887 1 97.44 201 GLN A CA 1
ATOM 1605 C C . GLN A 1 201 ? -10.953 -24.812 -3.205 1 97.44 201 GLN A C 1
ATOM 1607 O O . GLN A 1 201 ? -10.375 -25.031 -4.27 1 97.44 201 GLN A O 1
ATOM 1612 N N . ARG A 1 202 ? -12.211 -24.578 -3.145 1 96.94 202 ARG A N 1
ATOM 1613 C CA . ARG A 1 202 ? -13.023 -24.469 -4.352 1 96.94 202 ARG A CA 1
ATOM 1614 C C . ARG A 1 202 ? -12.562 -23.297 -5.211 1 96.94 202 ARG A C 1
ATOM 1616 O O . ARG A 1 202 ? -12.5 -23.406 -6.438 1 96.94 202 ARG A O 1
ATOM 1623 N N . TRP A 1 203 ? -12.32 -22.172 -4.531 1 98.12 203 TRP A N 1
ATOM 1624 C CA . TRP A 1 203 ? -11.781 -21.016 -5.219 1 98.12 203 TRP A CA 1
ATOM 1625 C C . TRP A 1 203 ? -10.492 -21.359 -5.957 1 98.12 203 TRP A C 1
ATOM 1627 O O . TRP A 1 203 ? -10.328 -21 -7.125 1 98.12 203 TRP A O 1
ATOM 1637 N N . MET A 1 204 ? -9.617 -22.094 -5.324 1 98 204 MET A N 1
ATOM 1638 C CA . MET A 1 204 ? -8.352 -22.484 -5.938 1 98 204 MET A CA 1
ATOM 1639 C C . MET A 1 204 ? -8.586 -23.328 -7.176 1 98 204 MET A C 1
ATOM 1641 O O . MET A 1 204 ? -7.918 -23.156 -8.195 1 98 204 MET A O 1
ATOM 1645 N N . GLU A 1 205 ? -9.492 -24.266 -7.078 1 97.5 205 GLU A N 1
ATOM 1646 C CA . GLU A 1 205 ? -9.812 -25.109 -8.227 1 97.5 205 GLU A CA 1
ATOM 1647 C C . GLU A 1 205 ? -10.352 -24.297 -9.391 1 97.5 205 GLU A C 1
ATOM 1649 O O . GLU A 1 205 ? -10.008 -24.547 -10.547 1 97.5 205 GLU A O 1
ATOM 1654 N N . ALA A 1 206 ? -11.172 -23.359 -9.047 1 98.06 206 ALA A N 1
ATOM 1655 C CA . ALA A 1 206 ? -11.711 -22.484 -10.078 1 98.06 206 ALA A CA 1
ATOM 1656 C C . ALA A 1 206 ? -10.602 -21.641 -10.719 1 98.06 206 ALA A C 1
ATOM 1658 O O . ALA A 1 206 ? -10.578 -21.453 -11.938 1 98.06 206 ALA A O 1
ATOM 1659 N N . MET A 1 207 ? -9.727 -21.109 -9.875 1 98.5 207 MET A N 1
ATOM 1660 C CA . MET A 1 207 ? -8.609 -20.312 -10.367 1 98.5 207 MET A CA 1
ATOM 1661 C C . MET A 1 207 ? -7.738 -21.109 -11.32 1 98.5 207 MET A C 1
ATOM 1663 O O . MET A 1 207 ? -7.285 -20.594 -12.344 1 98.5 207 MET A O 1
ATOM 1667 N N . LYS A 1 208 ? -7.516 -22.359 -11.031 1 98 208 LYS A N 1
ATOM 1668 C CA . LYS A 1 208 ? -6.652 -23.219 -11.836 1 98 208 LYS A CA 1
ATOM 1669 C C . LYS A 1 208 ? -7.199 -23.375 -13.258 1 98 208 LYS A C 1
ATOM 1671 O O . LYS A 1 208 ? -6.461 -23.734 -14.172 1 98 208 LYS A O 1
ATOM 1676 N N . GLU A 1 209 ? -8.445 -23.078 -13.43 1 97.81 209 GLU A N 1
ATOM 1677 C CA . GLU A 1 209 ? -9.07 -23.203 -14.742 1 97.81 209 GLU A CA 1
ATOM 1678 C C . GLU A 1 209 ? -8.914 -21.922 -15.555 1 97.81 209 GLU A C 1
ATOM 1680 O O . GLU A 1 209 ? -9.18 -21.906 -16.75 1 97.81 209 GLU A O 1
ATOM 1685 N N . ASP A 1 210 ? -8.539 -20.891 -14.945 1 97.38 210 ASP A N 1
ATOM 1686 C CA . ASP A 1 210 ? -8.383 -19.609 -15.602 1 97.38 210 ASP A CA 1
ATOM 1687 C C . ASP A 1 210 ? -7.223 -19.625 -16.594 1 97.38 210 ASP A C 1
ATOM 1689 O O . ASP A 1 210 ? -6.125 -20.078 -16.266 1 97.38 210 ASP A O 1
ATOM 1693 N N . PRO A 1 211 ? -7.402 -19.125 -17.797 1 97.56 211 PRO A N 1
ATOM 1694 C CA . PRO A 1 211 ? -6.359 -19.156 -18.828 1 97.56 211 PRO A CA 1
ATOM 1695 C C . PRO A 1 211 ? -5.09 -18.422 -18.406 1 97.56 211 PRO A C 1
ATOM 1697 O O . PRO A 1 211 ? -3.982 -18.875 -18.703 1 97.56 211 PRO A O 1
ATOM 1700 N N . ALA A 1 212 ? -5.207 -17.297 -17.797 1 97.69 212 ALA A N 1
ATOM 1701 C CA . ALA A 1 212 ? -4.031 -16.547 -17.344 1 97.69 212 ALA A CA 1
ATOM 1702 C C . ALA A 1 212 ? -3.24 -17.328 -16.312 1 97.69 212 ALA A C 1
ATOM 1704 O O . ALA A 1 212 ? -2.006 -17.328 -16.328 1 97.69 212 ALA A O 1
ATOM 1705 N N . VAL A 1 213 ? -3.951 -17.969 -15.367 1 98.19 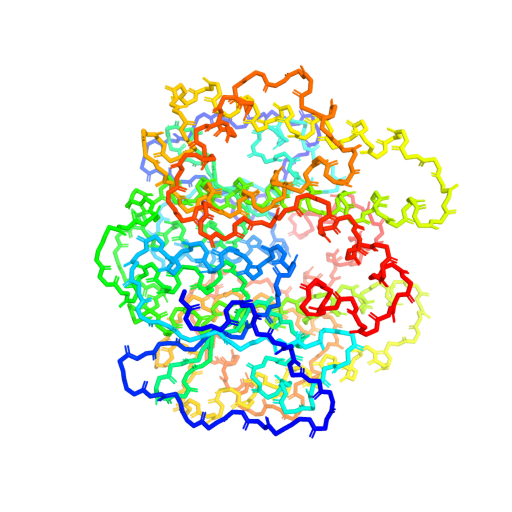213 VAL A N 1
ATOM 1706 C CA . VAL A 1 213 ? -3.316 -18.797 -14.352 1 98.19 213 VAL A CA 1
ATOM 1707 C C . VAL A 1 213 ? -2.58 -19.969 -15.016 1 98.19 213 VAL A C 1
ATOM 1709 O O . VAL A 1 213 ? -1.416 -20.219 -14.703 1 98.19 213 VAL A O 1
ATOM 1712 N N . LYS A 1 214 ? -3.17 -20.594 -15.961 1 97.88 214 LYS A N 1
ATOM 1713 C CA . LYS A 1 214 ? -2.549 -21.703 -16.672 1 97.88 214 LYS A CA 1
ATOM 1714 C C . LYS A 1 214 ? -1.306 -21.234 -17.438 1 97.88 214 LYS A C 1
ATOM 1716 O O . LYS A 1 214 ? -0.312 -21.969 -17.5 1 97.88 214 LYS A O 1
ATOM 1721 N N . ALA A 1 215 ? -1.384 -20.078 -17.906 1 96.25 215 ALA A N 1
ATOM 1722 C CA . ALA A 1 215 ? -0.299 -19.547 -18.719 1 96.25 215 ALA A CA 1
ATOM 1723 C C . ALA A 1 215 ? 0.896 -19.156 -17.859 1 96.25 215 ALA A C 1
ATOM 1725 O O . ALA A 1 215 ? 2.008 -18.984 -18.375 1 96.25 215 ALA A O 1
ATOM 1726 N N . THR A 1 216 ? 0.694 -18.922 -16.562 1 96.81 216 THR A N 1
ATOM 1727 C CA . THR A 1 216 ? 1.754 -18.375 -15.719 1 96.81 216 THR A CA 1
ATOM 1728 C C . THR A 1 216 ? 2.166 -19.375 -14.641 1 96.81 216 THR A C 1
ATOM 1730 O O . THR A 1 216 ? 3.057 -19.094 -13.836 1 96.81 216 THR A O 1
ATOM 1733 N N . VAL A 1 217 ? 1.573 -20.516 -14.625 1 96.12 217 VAL A N 1
ATOM 1734 C CA . VAL A 1 217 ? 1.765 -21.484 -13.555 1 96.12 217 VAL A CA 1
ATOM 1735 C C . VAL A 1 217 ? 3.168 -22.078 -13.648 1 96.12 217 VAL A C 1
ATOM 1737 O O . VAL A 1 217 ? 3.695 -22.281 -14.742 1 96.12 217 VAL A O 1
ATOM 1740 N N . THR A 1 218 ? 3.779 -22.297 -12.539 1 95.25 218 THR A N 1
ATOM 1741 C CA . THR A 1 218 ? 5.07 -22.969 -12.43 1 95.25 218 THR A CA 1
ATOM 1742 C C . THR A 1 218 ? 4.902 -24.391 -11.906 1 95.25 218 THR A C 1
ATOM 1744 O O . THR A 1 218 ? 4.172 -24.609 -10.938 1 95.25 218 THR A O 1
ATOM 1747 N N . ASP A 1 219 ? 5.57 -25.312 -12.477 1 95.19 219 ASP A N 1
ATOM 1748 C CA . ASP A 1 219 ? 5.562 -26.688 -11.992 1 95.19 219 ASP A CA 1
ATOM 1749 C C . ASP A 1 219 ? 6.047 -26.766 -10.547 1 95.19 219 ASP A C 1
ATOM 1751 O O . ASP A 1 219 ? 7.09 -26.203 -10.203 1 95.19 219 ASP A O 1
ATOM 1755 N N . PRO A 1 220 ? 5.289 -27.453 -9.711 1 96 220 PRO A N 1
ATOM 1756 C CA . PRO A 1 220 ? 5.633 -27.469 -8.281 1 96 220 PRO A CA 1
ATOM 1757 C C . PRO A 1 220 ? 7.035 -28.016 -8.023 1 96 220 PRO A C 1
ATOM 1759 O O . PRO A 1 220 ? 7.738 -27.531 -7.133 1 96 220 PRO A O 1
ATOM 1762 N N . GLN A 1 221 ? 7.43 -29.016 -8.789 1 96.25 221 GLN A N 1
ATOM 1763 C CA . GLN A 1 221 ? 8.758 -29.578 -8.578 1 96.25 221 GLN A CA 1
ATOM 1764 C C . GLN A 1 221 ? 9.844 -28.594 -9 1 96.25 221 GLN A C 1
ATOM 1766 O O . GLN A 1 221 ? 10.875 -28.469 -8.336 1 96.25 221 GLN A O 1
ATOM 1771 N N . ILE A 1 222 ? 9.617 -27.953 -10.086 1 96.25 222 ILE A N 1
ATOM 1772 C CA . ILE A 1 222 ? 10.555 -26.922 -10.539 1 96.25 222 ILE A CA 1
ATOM 1773 C C . ILE A 1 222 ? 10.688 -25.844 -9.477 1 96.25 222 ILE A C 1
ATOM 1775 O O . ILE A 1 222 ? 11.789 -25.406 -9.156 1 96.25 222 ILE A O 1
ATOM 1779 N N . TYR A 1 223 ? 9.57 -25.469 -8.898 1 97.06 223 TYR A N 1
ATOM 1780 C CA . TYR A 1 223 ? 9.602 -24.438 -7.863 1 97.06 223 TYR A CA 1
ATOM 1781 C C . TYR A 1 223 ? 10.359 -24.922 -6.637 1 97.06 223 TYR A C 1
ATOM 1783 O O . TYR A 1 223 ? 11.133 -24.172 -6.043 1 97.06 223 TYR A O 1
ATOM 1791 N N . LYS A 1 224 ? 10.125 -26.156 -6.254 1 95.5 224 LYS A N 1
ATOM 1792 C CA . LYS A 1 224 ? 10.828 -26.719 -5.105 1 95.5 224 LYS A CA 1
ATOM 1793 C C . LYS A 1 224 ? 12.336 -26.688 -5.305 1 95.5 224 LYS A C 1
ATOM 1795 O O . LYS A 1 224 ? 13.078 -26.312 -4.391 1 95.5 224 LYS A O 1
ATOM 1800 N N . ASP A 1 225 ? 12.734 -27.078 -6.461 1 96.06 225 ASP A N 1
ATOM 1801 C CA . ASP A 1 225 ? 14.164 -27.094 -6.762 1 96.06 225 ASP A CA 1
ATOM 1802 C C . ASP A 1 225 ? 14.727 -25.672 -6.801 1 96.06 225 ASP A C 1
ATOM 1804 O O . ASP A 1 225 ? 15.828 -25.422 -6.297 1 96.06 225 ASP A O 1
ATOM 1808 N N . TYR A 1 226 ? 14 -24.812 -7.395 1 96.88 226 TYR A N 1
ATOM 1809 C CA . TYR A 1 226 ? 14.367 -23.406 -7.34 1 96.88 226 TYR A CA 1
ATOM 1810 C C . TYR A 1 226 ? 14.578 -22.938 -5.902 1 96.88 226 TYR A C 1
ATOM 1812 O O . TYR A 1 226 ? 15.578 -22.297 -5.586 1 96.88 226 TYR A O 1
ATOM 1820 N N . LEU A 1 227 ? 13.633 -23.25 -5.055 1 95 227 LEU A N 1
ATOM 1821 C CA . LEU A 1 227 ? 13.641 -22.781 -3.67 1 95 227 LEU A CA 1
ATOM 1822 C C . LEU A 1 227 ? 14.883 -23.281 -2.941 1 95 227 LEU A C 1
ATOM 1824 O O . LEU A 1 227 ? 15.484 -22.547 -2.154 1 95 227 LEU A O 1
ATOM 1828 N N . GLN A 1 228 ? 15.297 -24.469 -3.223 1 93.62 228 GLN A N 1
ATOM 1829 C CA . GLN A 1 228 ? 16.5 -25.031 -2.609 1 93.62 228 GLN A CA 1
ATOM 1830 C C . GLN A 1 228 ? 17.734 -24.203 -2.965 1 93.62 228 GLN A C 1
ATOM 1832 O O . GLN A 1 228 ? 18.547 -23.891 -2.094 1 93.62 228 GLN A O 1
ATOM 1837 N N . LEU A 1 229 ? 17.812 -23.828 -4.211 1 95.44 229 LEU A N 1
ATOM 1838 C CA . LEU A 1 229 ? 18.938 -23.016 -4.664 1 95.44 229 LEU A CA 1
ATOM 1839 C C . LEU A 1 229 ? 18.828 -21.594 -4.141 1 95.44 229 LEU A C 1
ATOM 1841 O O . LEU A 1 229 ? 19.828 -20.984 -3.752 1 95.44 229 LEU A O 1
ATOM 1845 N N . TYR A 1 230 ? 17.656 -21.125 -4.141 1 93.38 230 TYR A N 1
ATOM 1846 C CA . TYR A 1 230 ? 17.375 -19.766 -3.699 1 93.38 230 TYR A CA 1
ATOM 1847 C C . TYR A 1 230 ? 17.797 -19.578 -2.246 1 93.38 230 TYR A C 1
ATOM 1849 O O . TYR A 1 230 ? 18.438 -18.578 -1.907 1 93.38 230 TYR A O 1
ATOM 1857 N N . LEU A 1 231 ? 17.469 -20.5 -1.409 1 90.75 231 LEU A N 1
ATOM 1858 C CA . LEU A 1 231 ? 17.766 -20.422 0.017 1 90.75 231 LEU A CA 1
ATOM 1859 C C . LEU A 1 231 ? 19.266 -20.516 0.272 1 90.75 231 LEU A C 1
ATOM 1861 O O . LEU A 1 231 ? 19.75 -20.062 1.305 1 90.75 231 LEU A O 1
ATOM 1865 N N . LYS A 1 232 ? 19.953 -21.047 -0.675 1 91.62 232 LYS A N 1
ATOM 1866 C CA . LYS A 1 232 ? 21.422 -21.125 -0.585 1 91.62 232 LYS A CA 1
ATOM 1867 C C . LYS A 1 232 ? 22.062 -19.906 -1.237 1 91.62 232 LYS A C 1
ATOM 1869 O O . LYS A 1 232 ? 23.281 -19.875 -1.429 1 91.62 232 LYS A O 1
ATOM 1874 N N . ASN A 1 233 ? 21.25 -19.016 -1.705 1 91.69 233 ASN A N 1
ATOM 1875 C CA . ASN A 1 233 ? 21.672 -17.766 -2.314 1 91.69 233 ASN A CA 1
ATOM 1876 C C . ASN A 1 233 ? 22.453 -18 -3.604 1 91.69 233 ASN A C 1
ATOM 1878 O O . ASN A 1 233 ? 23.406 -17.281 -3.895 1 91.69 233 ASN A O 1
ATOM 1882 N N . SER A 1 234 ? 22.047 -19.016 -4.266 1 94.56 234 SER A N 1
ATOM 1883 C CA . SER A 1 234 ? 22.688 -19.328 -5.543 1 94.56 234 SER A CA 1
ATOM 1884 C C . SER A 1 234 ? 22.141 -18.453 -6.66 1 94.56 234 SER A C 1
ATOM 1886 O O . SER A 1 234 ? 20.922 -18.391 -6.879 1 94.56 234 SER A O 1
ATOM 1888 N N . PRO A 1 235 ? 22.969 -17.781 -7.418 1 93.94 235 PRO A N 1
ATOM 1889 C CA . PRO A 1 235 ? 22.5 -17 -8.562 1 93.94 235 PRO A CA 1
ATOM 1890 C C . PRO A 1 235 ? 21.812 -17.859 -9.625 1 93.94 235 PRO A C 1
ATOM 1892 O O . PRO A 1 235 ? 21.062 -17.344 -10.453 1 93.94 235 PRO A O 1
ATOM 1895 N N . GLU A 1 236 ? 22.078 -19.141 -9.602 1 95.12 236 GLU A N 1
ATOM 1896 C CA . GLU A 1 236 ? 21.516 -20.062 -10.586 1 95.12 236 GLU A CA 1
ATOM 1897 C C . GLU A 1 236 ? 20.047 -20.344 -10.305 1 95.12 236 GLU A C 1
ATOM 1899 O O . GLU A 1 236 ? 19.344 -20.906 -11.141 1 95.12 236 GLU A O 1
ATOM 1904 N N . ALA A 1 237 ? 19.625 -19.953 -9.148 1 95.88 237 ALA A N 1
ATOM 1905 C CA . ALA A 1 237 ? 18.25 -20.203 -8.75 1 95.88 237 ALA A CA 1
ATOM 1906 C C . ALA A 1 237 ? 17.266 -19.578 -9.734 1 95.88 237 ALA A C 1
ATOM 1908 O O . ALA A 1 237 ? 16.281 -20.203 -10.141 1 95.88 237 ALA A O 1
ATOM 1909 N N . CYS A 1 238 ? 17.625 -18.375 -10.148 1 95 238 CYS A N 1
ATOM 1910 C CA . CYS A 1 238 ? 16.688 -17.578 -10.945 1 95 238 CYS A CA 1
ATOM 1911 C C . CYS A 1 238 ? 16.453 -18.219 -12.305 1 95 238 CYS A C 1
ATOM 1913 O O . CYS A 1 238 ? 15.438 -17.938 -12.961 1 95 238 CYS A O 1
ATOM 1915 N N . ASP A 1 239 ? 17.312 -19.109 -12.742 1 95.44 239 ASP A N 1
ATOM 1916 C CA . ASP A 1 239 ? 17.203 -19.719 -14.07 1 95.44 239 ASP A CA 1
ATOM 1917 C C . ASP A 1 239 ? 17.016 -21.219 -13.969 1 95.44 239 ASP A C 1
ATOM 1919 O O . ASP A 1 239 ? 17.25 -21.953 -14.93 1 95.44 239 ASP A O 1
ATOM 1923 N N . TYR A 1 240 ? 16.672 -21.641 -12.828 1 95.06 240 TYR A N 1
ATOM 1924 C CA . TYR A 1 240 ? 16.5 -23.078 -12.641 1 95.06 240 TYR A CA 1
ATOM 1925 C C . TYR A 1 240 ? 15.508 -23.641 -13.648 1 95.06 240 TYR A C 1
ATOM 1927 O O . TYR A 1 240 ? 14.453 -23.047 -13.891 1 95.06 240 TYR A O 1
ATOM 1935 N N . GLY A 1 241 ? 15.828 -24.781 -14.188 1 91.62 241 GLY A N 1
ATOM 1936 C CA . GLY A 1 241 ? 14.93 -25.484 -15.094 1 91.62 241 GLY A CA 1
ATOM 1937 C C . GLY A 1 241 ? 15.047 -25 -16.531 1 91.62 241 GLY A C 1
ATOM 1938 O O . GLY A 1 241 ? 14.344 -25.5 -17.406 1 91.62 241 GLY A O 1
ATOM 1939 N N . LEU A 1 242 ? 15.891 -24.047 -16.719 1 91.69 242 LEU A N 1
ATOM 1940 C CA . LEU A 1 242 ? 16.125 -23.578 -18.078 1 91.69 242 LEU A CA 1
ATOM 1941 C C . LEU A 1 242 ? 17.375 -24.219 -18.672 1 91.69 242 LEU A C 1
ATOM 1943 O O . LEU A 1 242 ? 18.297 -24.578 -17.922 1 91.69 242 LEU A O 1
ATOM 1947 N N . MET B 1 1 ? -15.211 22 12.672 1 51.5 1 MET B N 1
ATOM 1948 C CA . MET B 1 1 ? -16.109 20.891 12.352 1 51.5 1 MET B CA 1
ATOM 1949 C C . MET B 1 1 ? -16.078 19.828 13.445 1 51.5 1 MET B C 1
ATOM 1951 O O . MET B 1 1 ? -15.094 19.703 14.172 1 51.5 1 MET B O 1
ATOM 1955 N N . ALA B 1 2 ? -17.312 19.094 13.508 1 62.84 2 ALA B N 1
ATOM 1956 C CA . ALA B 1 2 ? -17.734 18.484 14.773 1 62.84 2 ALA B CA 1
ATOM 1957 C C . ALA B 1 2 ? -16.797 17.344 15.156 1 62.84 2 ALA B C 1
ATOM 1959 O O . ALA B 1 2 ? -16.5 16.469 14.344 1 62.84 2 ALA B O 1
ATOM 1960 N N . GLY B 1 3 ? -15.82 17.562 16.062 1 72.56 3 GLY B N 1
ATOM 1961 C CA . GLY B 1 3 ? -15.25 16.484 16.859 1 72.56 3 GLY B CA 1
ATOM 1962 C C . GLY B 1 3 ? -13.742 16.375 16.719 1 72.56 3 GLY B C 1
ATOM 1963 O O . GLY B 1 3 ? -13.109 15.547 17.391 1 72.56 3 GLY B O 1
ATOM 1964 N N . ASP B 1 4 ? -13.055 17.281 15.93 1 80.5 4 ASP B N 1
ATOM 1965 C CA . ASP B 1 4 ? -11.609 17.188 15.742 1 80.5 4 ASP B CA 1
ATOM 1966 C C . ASP B 1 4 ? -10.875 17.359 17.062 1 80.5 4 ASP B C 1
ATOM 1968 O O . ASP B 1 4 ? -9.867 16.688 17.312 1 80.5 4 ASP B O 1
ATOM 1972 N N . HIS B 1 5 ? -11.508 18.156 17.906 1 83.44 5 HIS B N 1
ATOM 1973 C CA . HIS B 1 5 ? -10.828 18.484 19.156 1 83.44 5 HIS B CA 1
ATOM 1974 C C . HIS B 1 5 ? -11.562 17.891 20.359 1 83.44 5 HIS B C 1
ATOM 1976 O O . HIS B 1 5 ? -11.484 18.422 21.469 1 83.44 5 HIS B O 1
ATOM 1982 N N . SER B 1 6 ? -12.227 16.859 20.078 1 90.44 6 SER B N 1
ATOM 1983 C CA . SER B 1 6 ? -12.898 16.141 21.172 1 90.44 6 SER B CA 1
ATOM 1984 C C . SER B 1 6 ? -11.945 15.164 21.859 1 90.44 6 SER B C 1
ATOM 1986 O O . SER B 1 6 ? -10.961 14.727 21.266 1 90.44 6 SER B O 1
ATOM 1988 N N . ARG B 1 7 ? -12.266 14.938 23.078 1 95.38 7 ARG B N 1
ATOM 1989 C CA . ARG B 1 7 ? -11.5 13.93 23.812 1 95.38 7 ARG B CA 1
ATOM 1990 C C . ARG B 1 7 ? -11.633 12.562 23.156 1 95.38 7 ARG B C 1
ATOM 1992 O O . ARG B 1 7 ? -12.688 12.227 22.609 1 95.38 7 ARG B O 1
ATOM 1999 N N . SER B 1 8 ? -10.617 11.82 23.281 1 97.69 8 SER B N 1
ATOM 2000 C CA . SER B 1 8 ? -10.586 10.5 22.641 1 97.69 8 SER B CA 1
ATOM 2001 C C . SER B 1 8 ? -11.344 9.469 23.484 1 97.69 8 SER B C 1
ATOM 2003 O O . SER B 1 8 ? -11.445 9.602 24.703 1 97.69 8 SER B O 1
ATOM 2005 N N . LEU B 1 9 ? -11.945 8.516 22.812 1 98 9 LEU B N 1
ATOM 2006 C CA . LEU B 1 9 ? -12.57 7.379 23.469 1 98 9 LEU B CA 1
ATOM 2007 C C . LEU B 1 9 ? -11.539 6.312 23.812 1 98 9 LEU B C 1
ATOM 2009 O O . LEU B 1 9 ? -10.727 5.93 22.969 1 98 9 LEU B O 1
ATOM 2013 N N . GLY B 1 10 ? -11.5 5.875 25.031 1 97.56 10 GLY B N 1
ATOM 2014 C CA . GLY B 1 10 ? -10.578 4.852 25.5 1 97.56 10 GLY B CA 1
ATOM 2015 C C . GLY B 1 10 ? -11.281 3.594 25.984 1 97.56 10 GLY B C 1
ATOM 2016 O O . GLY B 1 10 ? -12.477 3.416 25.75 1 97.56 10 GLY B O 1
ATOM 2017 N N . LYS B 1 11 ? -10.469 2.707 26.531 1 97.25 11 LYS B N 1
ATOM 2018 C CA . LYS B 1 11 ? -11.016 1.474 27.094 1 97.25 11 LYS B CA 1
ATOM 2019 C C . LYS B 1 11 ? -12.18 1.768 28.047 1 97.25 11 LYS B C 1
ATOM 2021 O O . LYS B 1 11 ? -12.094 2.68 28.875 1 97.25 11 LYS B O 1
ATOM 2026 N N . GLY B 1 12 ? -13.289 1.049 27.891 1 96.88 12 GLY B N 1
ATOM 2027 C CA . GLY B 1 12 ? -14.445 1.238 28.75 1 96.88 12 GLY B CA 1
ATOM 2028 C C . GLY B 1 12 ? -15.469 2.193 28.156 1 96.88 12 GLY B C 1
ATOM 2029 O O . GLY B 1 12 ? -16.625 2.23 28.609 1 96.88 12 GLY B O 1
ATOM 2030 N N . SER B 1 13 ? -15.062 3.061 27.203 1 97.38 13 SER B N 1
ATOM 2031 C CA . SER B 1 13 ? -16 3.961 26.562 1 97.38 13 SER B CA 1
ATOM 2032 C C . SER B 1 13 ? -17.062 3.186 25.766 1 97.38 13 SER B C 1
ATOM 2034 O O . SER B 1 13 ? -16.781 2.092 25.266 1 97.38 13 SER B O 1
ATOM 2036 N N . ALA B 1 14 ? -18.188 3.742 25.688 1 97.5 14 ALA B N 1
ATOM 2037 C CA . ALA B 1 14 ? -19.25 3.143 24.875 1 97.5 14 ALA B CA 1
ATOM 2038 C C . ALA B 1 14 ? -18.984 3.359 23.391 1 97.5 14 ALA B C 1
ATOM 2040 O O . ALA B 1 14 ? -18.484 4.41 22.984 1 97.5 14 ALA B O 1
ATOM 2041 N N . ALA B 1 15 ? -19.328 2.395 22.594 1 97.31 15 ALA B N 1
ATOM 2042 C CA . ALA B 1 15 ? -19.234 2.549 21.156 1 97.31 15 ALA B CA 1
ATOM 2043 C C . ALA B 1 15 ? -20.219 3.607 20.656 1 97.31 15 ALA B C 1
ATOM 2045 O O . ALA B 1 15 ? -21.328 3.732 21.172 1 97.31 15 ALA B O 1
ATOM 2046 N N . PRO B 1 16 ? -19.844 4.383 19.641 1 96.56 16 PRO B N 1
ATOM 2047 C CA . PRO B 1 16 ? -20.781 5.359 19.078 1 96.56 16 PRO B CA 1
ATOM 2048 C C . PRO B 1 16 ? -22 4.703 18.422 1 96.56 16 PRO B C 1
ATOM 2050 O O . PRO B 1 16 ? -21.906 3.57 17.938 1 96.56 16 PRO B O 1
ATOM 2053 N N . GLY B 1 17 ? -23.109 5.379 18.406 1 96.5 17 GLY B N 1
ATOM 2054 C CA . GLY B 1 17 ? -24.312 4.906 17.719 1 96.5 17 GLY B CA 1
ATOM 2055 C C . GLY B 1 17 ? -24.188 4.906 16.219 1 96.5 17 GLY B C 1
ATOM 2056 O O . GLY B 1 17 ? -23.094 5.152 15.68 1 96.5 17 GLY B O 1
ATOM 2057 N N . PRO B 1 18 ? -25.234 4.609 15.508 1 96.88 18 PRO B N 1
ATOM 2058 C CA . PRO B 1 18 ? -25.188 4.551 14.047 1 96.88 18 PRO B CA 1
ATOM 2059 C C . PRO B 1 18 ? -24.812 5.891 13.406 1 96.88 18 PRO B C 1
ATOM 2061 O O . PRO B 1 18 ? -25.125 6.949 13.969 1 96.88 18 PRO B O 1
ATOM 2064 N N . VAL B 1 19 ? -24.125 5.852 12.328 1 97.62 19 VAL B N 1
ATOM 2065 C CA . VAL B 1 19 ? -23.766 7.051 11.578 1 97.62 19 VAL B CA 1
ATOM 2066 C C . VAL B 1 19 ? -25.016 7.672 10.969 1 97.62 19 VAL B C 1
ATOM 2068 O O . VAL B 1 19 ? -25.781 6.988 10.281 1 97.62 19 VAL B O 1
ATOM 2071 N N . PRO B 1 20 ? -25.25 8.891 11.219 1 96 20 PRO B N 1
ATOM 2072 C CA . PRO B 1 20 ? -26.422 9.523 10.633 1 96 20 PRO B CA 1
ATOM 2073 C C . PRO B 1 20 ? -26.375 9.562 9.102 1 96 20 PRO B C 1
ATOM 2075 O O . PRO B 1 20 ? -25.281 9.586 8.516 1 96 20 PRO B O 1
ATOM 2078 N N . GLU B 1 21 ? -27.531 9.578 8.508 1 95.38 21 GLU B N 1
ATOM 2079 C CA . GLU B 1 21 ? -27.609 9.695 7.051 1 95.38 21 GLU B CA 1
ATOM 2080 C C . GLU B 1 21 ? -26.953 10.984 6.566 1 95.38 21 GLU B C 1
ATOM 2082 O O . GLU B 1 21 ? -27.094 12.039 7.195 1 95.38 21 GLU B O 1
ATOM 2087 N N . GLY B 1 22 ? -26.219 10.898 5.504 1 93.75 22 GLY B N 1
ATOM 2088 C CA . GLY B 1 22 ? -25.641 12.078 4.891 1 93.75 22 GLY B CA 1
ATOM 2089 C C . GLY B 1 22 ? -24.328 12.484 5.512 1 93.75 22 GLY B C 1
ATOM 2090 O O . GLY B 1 22 ? -23.719 13.477 5.102 1 93.75 22 GLY B O 1
ATOM 2091 N N . VAL B 1 23 ? -23.906 11.711 6.465 1 95.44 23 VAL B N 1
ATOM 2092 C CA . VAL B 1 23 ? -22.672 12.016 7.184 1 95.44 23 VAL B CA 1
ATOM 2093 C C . VAL B 1 23 ? -21.719 10.82 7.098 1 95.44 23 VAL B C 1
ATOM 2095 O O . VAL B 1 23 ? -22.172 9.672 7.027 1 95.44 23 VAL B O 1
ATOM 2098 N N . ILE B 1 24 ? -20.469 11.109 6.984 1 97.69 24 ILE B N 1
ATOM 2099 C CA . ILE B 1 24 ? -19.469 10.055 7.141 1 97.69 24 ILE B CA 1
ATOM 2100 C C . ILE B 1 24 ? -18.75 10.219 8.477 1 97.69 24 ILE B C 1
ATOM 2102 O O . ILE B 1 24 ? -18.453 11.344 8.891 1 97.69 24 ILE B O 1
ATOM 2106 N N . ARG B 1 25 ? -18.578 9.141 9.188 1 98.44 25 ARG B N 1
ATOM 2107 C CA . ARG B 1 25 ? -17.844 9.18 10.438 1 98.44 25 ARG B CA 1
ATOM 2108 C C . ARG B 1 25 ? -16.375 8.82 10.219 1 98.44 25 ARG B C 1
ATOM 2110 O O . ARG B 1 25 ? -16.062 7.879 9.484 1 98.44 25 ARG B O 1
ATOM 2117 N N . LEU B 1 26 ? -15.508 9.586 10.789 1 98.75 26 LEU B N 1
ATOM 2118 C CA . LEU B 1 26 ? -14.078 9.305 10.797 1 98.75 26 LEU B CA 1
ATOM 2119 C C . LEU B 1 26 ? -13.594 8.961 12.195 1 98.75 26 LEU B C 1
ATOM 2121 O O . LEU B 1 26 ? -13.688 9.789 13.109 1 98.75 26 LEU B O 1
ATOM 2125 N N . TYR B 1 27 ? -13.195 7.691 12.367 1 98.81 27 TYR B N 1
ATOM 2126 C CA . TYR B 1 27 ? -12.375 7.398 13.539 1 98.81 27 TYR B CA 1
ATOM 2127 C C . TYR B 1 27 ? -10.945 7.887 13.344 1 98.81 27 TYR B C 1
ATOM 2129 O O . TYR B 1 27 ? -10.281 7.512 12.375 1 98.81 27 TYR B O 1
ATOM 2137 N N . SER B 1 28 ? -10.5 8.664 14.258 1 98.38 28 SER B N 1
ATOM 2138 C CA . SER B 1 28 ? -9.258 9.414 14.102 1 98.38 28 SER B CA 1
ATOM 2139 C C . SER B 1 28 ? -8.477 9.469 15.414 1 98.38 28 SER B C 1
ATOM 2141 O O . SER B 1 28 ? -8.719 8.664 16.312 1 98.38 28 SER B O 1
ATOM 2143 N N . MET B 1 29 ? -7.488 10.148 15.477 1 97.75 29 MET B N 1
ATOM 2144 C CA . MET B 1 29 ? -6.691 10.609 16.609 1 97.75 29 MET B CA 1
ATOM 2145 C C . MET B 1 29 ? -6.004 11.93 16.281 1 97.75 29 MET B C 1
ATOM 2147 O O . MET B 1 29 ? -5.359 12.062 15.242 1 97.75 29 MET B O 1
ATOM 2151 N N . ARG B 1 30 ? -6.055 12.867 17.062 1 95.75 30 ARG B N 1
ATOM 2152 C CA . ARG B 1 30 ? -5.762 14.273 16.812 1 95.75 30 ARG B CA 1
ATOM 2153 C C . ARG B 1 30 ? -4.352 14.445 16.25 1 95.75 30 ARG B C 1
ATOM 2155 O O . ARG B 1 30 ? -4.117 15.289 15.383 1 95.75 30 ARG B O 1
ATOM 2162 N N . PHE B 1 31 ? -3.422 13.617 16.719 1 97.06 31 PHE B N 1
ATOM 2163 C CA . PHE B 1 31 ? -2.016 13.867 16.422 1 97.06 31 PHE B CA 1
ATOM 2164 C C . PHE B 1 31 ? -1.489 12.867 15.406 1 97.06 31 PHE B C 1
ATOM 2166 O O . PHE B 1 31 ? -0.328 12.938 15 1 97.06 31 PHE B O 1
ATOM 2173 N N . CYS B 1 32 ? -2.301 11.922 15.031 1 97.19 32 CYS B N 1
ATOM 2174 C CA . CYS B 1 32 ? -1.858 10.875 14.117 1 97.19 32 CYS B CA 1
ATOM 2175 C C . CYS B 1 32 ? -1.7 11.422 12.703 1 97.19 32 CYS B C 1
ATOM 2177 O O . CYS B 1 32 ? -2.664 11.906 12.102 1 97.19 32 CYS B O 1
ATOM 2179 N N . PRO B 1 33 ? -0.525 11.32 12.18 1 97.88 33 PRO B N 1
ATOM 2180 C CA . PRO B 1 33 ? -0.316 11.852 10.828 1 97.88 33 PRO B CA 1
ATOM 2181 C C . PRO B 1 33 ? -1.088 11.07 9.766 1 97.88 33 PRO B C 1
ATOM 2183 O O . PRO B 1 33 ? -1.509 11.648 8.758 1 97.88 33 PRO B O 1
ATOM 2186 N N . PHE B 1 34 ? -1.317 9.797 9.953 1 98.44 34 PHE B N 1
ATOM 2187 C CA . PHE B 1 34 ? -2.043 8.984 8.984 1 98.44 34 PHE B CA 1
ATOM 2188 C C . PHE B 1 34 ? -3.518 9.359 8.953 1 98.44 34 PHE B C 1
ATOM 2190 O O . PHE B 1 34 ? -4.133 9.406 7.887 1 98.44 34 PHE B O 1
ATOM 2197 N N . ALA B 1 35 ? -4.074 9.656 10.125 1 98.44 35 ALA B N 1
ATOM 2198 C CA . ALA B 1 35 ? -5.465 10.109 10.188 1 98.44 35 ALA B CA 1
ATOM 2199 C C . ALA B 1 35 ? -5.613 11.516 9.617 1 98.44 35 ALA B C 1
ATOM 2201 O O . ALA B 1 35 ? -6.66 11.859 9.062 1 98.44 35 ALA B O 1
ATOM 2202 N N . GLN B 1 36 ? -4.547 12.32 9.781 1 98.56 36 GLN B N 1
ATOM 2203 C CA . GLN B 1 36 ? -4.602 13.672 9.227 1 98.56 36 GLN B CA 1
ATOM 2204 C C . GLN B 1 36 ? -4.789 13.641 7.715 1 98.56 36 GLN B C 1
ATOM 2206 O O . GLN B 1 36 ? -5.461 14.5 7.148 1 98.56 36 GLN B O 1
ATOM 2211 N N . ARG B 1 37 ? -4.211 12.633 7.004 1 98.75 37 ARG B N 1
ATOM 2212 C CA . ARG B 1 37 ? -4.434 12.469 5.57 1 98.75 37 ARG B CA 1
ATOM 2213 C C . ARG B 1 37 ? -5.918 12.516 5.234 1 98.75 37 ARG B C 1
ATOM 2215 O O . ARG B 1 37 ? -6.34 13.289 4.363 1 98.75 37 ARG B O 1
ATOM 2222 N N . THR B 1 38 ? -6.656 11.727 5.949 1 98.81 38 THR B N 1
ATOM 2223 C CA . THR B 1 38 ? -8.086 11.594 5.676 1 98.81 38 THR B CA 1
ATOM 2224 C C . THR B 1 38 ? -8.828 12.867 6.07 1 98.81 38 THR B C 1
ATOM 2226 O O . THR B 1 38 ? -9.742 13.305 5.367 1 98.81 38 THR B O 1
ATOM 2229 N N . ARG B 1 39 ? -8.398 13.5 7.168 1 98.5 39 ARG B N 1
ATOM 2230 C CA . ARG B 1 39 ? -9.008 14.766 7.562 1 98.5 39 ARG B CA 1
ATOM 2231 C C . ARG B 1 39 ? -8.781 15.836 6.5 1 98.5 39 ARG B C 1
ATOM 2233 O O . ARG B 1 39 ? -9.68 16.625 6.203 1 98.5 39 ARG B O 1
ATOM 2240 N N . LEU B 1 40 ? -7.605 15.844 5.938 1 98.56 40 LEU B N 1
ATOM 2241 C CA . LEU B 1 40 ? -7.293 16.797 4.875 1 98.56 40 LEU B CA 1
ATOM 2242 C C . LEU B 1 40 ? -8.227 16.609 3.684 1 98.56 40 LEU B C 1
ATOM 2244 O O . LEU B 1 40 ? -8.797 17.578 3.178 1 98.56 40 LEU B O 1
ATOM 2248 N N . VAL B 1 41 ? -8.414 15.375 3.24 1 98.56 41 VAL B N 1
ATOM 2249 C CA . VAL B 1 41 ? -9.242 15.078 2.072 1 98.56 41 VAL B CA 1
ATOM 2250 C C . VAL B 1 41 ? -10.695 15.422 2.365 1 98.56 41 VAL B C 1
ATOM 2252 O O . VAL B 1 41 ? -11.383 16.016 1.525 1 98.56 41 VAL B O 1
ATOM 2255 N N . LEU B 1 42 ? -11.156 15.094 3.574 1 98.19 42 LEU B N 1
ATOM 2256 C CA . LEU B 1 42 ? -12.523 15.414 3.963 1 98.19 42 LEU B CA 1
ATOM 2257 C C . LEU B 1 42 ? -12.773 16.922 3.895 1 98.19 42 LEU B C 1
ATOM 2259 O O . LEU B 1 42 ? -13.797 17.359 3.355 1 98.19 42 LEU B O 1
ATOM 2263 N N . ARG B 1 43 ? -11.859 17.672 4.43 1 97.19 43 ARG B N 1
ATOM 2264 C CA . ARG B 1 43 ? -11.992 19.125 4.461 1 97.19 43 ARG B CA 1
ATOM 2265 C C . ARG B 1 43 ? -11.93 19.719 3.055 1 97.19 43 ARG B C 1
ATOM 2267 O O . ARG B 1 43 ? -12.734 20.578 2.695 1 97.19 43 ARG B O 1
ATOM 2274 N N . ASP B 1 44 ? -10.984 19.25 2.316 1 97.44 44 ASP B N 1
ATOM 2275 C CA . ASP B 1 44 ? -10.805 19.766 0.963 1 97.44 44 ASP B CA 1
ATOM 2276 C C . ASP B 1 44 ? -12.055 19.531 0.119 1 97.44 44 ASP B C 1
ATOM 2278 O O . ASP B 1 44 ? -12.469 20.406 -0.641 1 97.44 44 ASP B O 1
ATOM 2282 N N . LYS B 1 45 ? -12.688 18.406 0.256 1 97.5 45 LYS B N 1
ATOM 2283 C CA . LYS B 1 45 ? -13.82 18.016 -0.586 1 97.5 45 LYS B CA 1
ATOM 2284 C C . LYS B 1 45 ? -15.141 18.516 0.002 1 97.5 45 LYS B C 1
ATOM 2286 O O . LYS B 1 45 ? -16.188 18.391 -0.628 1 97.5 45 LYS B O 1
ATOM 2291 N N . GLY B 1 46 ? -15.062 19.062 1.188 1 96.69 46 GLY B N 1
ATOM 2292 C CA . GLY B 1 46 ? -16.266 19.609 1.809 1 96.69 46 GLY B CA 1
ATOM 2293 C C . GLY B 1 46 ? -17.281 18.547 2.174 1 96.69 46 GLY B C 1
ATOM 2294 O O . GLY B 1 46 ? -18.484 18.781 2.072 1 96.69 46 GLY B O 1
ATOM 2295 N N . ILE B 1 47 ? -16.828 17.406 2.521 1 97.06 47 ILE B N 1
ATOM 2296 C CA . ILE B 1 47 ? -17.719 16.297 2.859 1 97.06 47 ILE B CA 1
ATOM 2297 C C . ILE B 1 47 ? -18.203 16.453 4.301 1 97.06 47 ILE B C 1
ATOM 2299 O O . ILE B 1 47 ? -17.406 16.641 5.215 1 97.06 47 ILE B O 1
ATOM 2303 N N . SER B 1 48 ? -19.469 16.406 4.504 1 96.81 48 SER B N 1
ATOM 2304 C CA . SER B 1 48 ? -20.016 16.422 5.855 1 96.81 48 SER B CA 1
ATOM 2305 C C . SER B 1 48 ? -19.578 15.203 6.648 1 96.81 48 SER B C 1
ATOM 2307 O O . SER B 1 48 ? -19.75 14.07 6.207 1 96.81 48 SER B O 1
ATOM 2309 N N . HIS B 1 49 ? -18.969 15.461 7.816 1 97.62 49 HIS B N 1
ATOM 2310 C CA . HIS B 1 49 ? -18.438 14.328 8.562 1 97.62 49 HIS B CA 1
ATOM 2311 C C . HIS B 1 49 ? -18.406 14.617 10.062 1 97.62 49 HIS B C 1
ATOM 2313 O O . HIS B 1 49 ? -18.484 15.781 10.477 1 97.62 49 HIS B O 1
ATOM 2319 N N . GLU B 1 50 ? -18.391 13.586 10.797 1 97.12 50 GLU B N 1
ATOM 2320 C CA . GLU B 1 50 ? -18.094 13.656 12.227 1 97.12 50 GLU B CA 1
ATOM 2321 C C . GLU B 1 50 ? -16.797 12.922 12.555 1 97.12 50 GLU B C 1
ATOM 2323 O O . GLU B 1 50 ? -16.438 11.945 11.891 1 97.12 50 GLU B O 1
ATOM 2328 N N . VAL B 1 51 ? -16.109 13.43 13.531 1 97.88 51 VAL B N 1
ATOM 2329 C CA . VAL B 1 51 ? -14.844 12.844 13.945 1 97.88 51 VAL B CA 1
ATOM 2330 C C . VAL B 1 51 ? -14.977 12.25 15.344 1 97.88 51 VAL B C 1
ATOM 2332 O O . VAL B 1 51 ? -15.5 12.898 16.25 1 97.88 51 VAL B O 1
ATOM 2335 N N . ILE B 1 52 ? -14.602 11.055 15.477 1 97.94 52 ILE B N 1
ATOM 2336 C CA . ILE B 1 52 ? -14.477 10.391 16.766 1 97.94 52 ILE B CA 1
ATOM 2337 C C . ILE B 1 52 ? -13.016 10.016 17.016 1 97.94 52 ILE B C 1
ATOM 2339 O O . ILE B 1 52 ? -12.461 9.164 16.328 1 97.94 52 ILE B O 1
ATOM 2343 N N . ASN B 1 53 ? -12.43 10.625 18.031 1 98.12 53 ASN B N 1
ATOM 2344 C CA . ASN B 1 53 ? -11.031 10.328 18.344 1 98.12 53 ASN B CA 1
ATOM 2345 C C . ASN B 1 53 ? -10.914 9.078 19.219 1 98.12 53 ASN B C 1
ATOM 2347 O O . ASN B 1 53 ? -11.695 8.891 20.156 1 98.12 53 ASN B O 1
ATOM 2351 N N . ILE B 1 54 ? -9.969 8.219 18.859 1 98.5 54 ILE B N 1
ATOM 2352 C CA . ILE B 1 54 ? -9.68 6.977 19.578 1 98.5 54 ILE B CA 1
ATOM 2353 C C . ILE B 1 54 ? -8.375 7.117 20.344 1 98.5 54 ILE B C 1
ATOM 2355 O O . ILE B 1 54 ? -7.387 7.633 19.828 1 98.5 54 ILE B O 1
ATOM 2359 N N . ASN B 1 55 ? -8.383 6.781 21.625 1 98.06 55 ASN B N 1
ATOM 2360 C CA . ASN B 1 55 ? -7.141 6.73 22.391 1 98.06 55 ASN B CA 1
ATOM 2361 C C . ASN B 1 55 ? -6.27 5.551 21.969 1 98.06 55 ASN B C 1
ATOM 2363 O O . ASN B 1 55 ? -6.535 4.406 22.344 1 98.06 55 ASN B O 1
ATOM 2367 N N . LEU B 1 56 ? -5.238 5.793 21.281 1 97.06 56 LEU B N 1
ATOM 2368 C CA . LEU B 1 56 ? -4.426 4.738 20.688 1 97.06 56 LEU B CA 1
ATOM 2369 C C . LEU B 1 56 ? -3.52 4.094 21.734 1 97.06 56 LEU B C 1
ATOM 2371 O O . LEU B 1 56 ? -2.93 3.041 21.484 1 97.06 56 LEU B O 1
ATOM 2375 N N . LYS B 1 57 ? -3.373 4.719 22.906 1 96.75 57 LYS B N 1
ATOM 2376 C CA . LYS B 1 57 ? -2.604 4.152 24.016 1 96.75 57 LYS B CA 1
ATOM 2377 C C . LYS B 1 57 ? -3.492 3.312 24.922 1 96.75 57 LYS B C 1
ATOM 2379 O O . LYS B 1 57 ? -2.994 2.514 25.719 1 96.75 57 LYS B O 1
ATOM 2384 N N . ASN B 1 58 ? -4.707 3.543 24.859 1 97.12 58 ASN B N 1
ATOM 2385 C CA . ASN B 1 58 ? -5.734 2.877 25.656 1 97.12 58 ASN B CA 1
ATOM 2386 C C . ASN B 1 58 ? -7.016 2.676 24.844 1 97.12 58 ASN B C 1
ATOM 2388 O O . ASN B 1 58 ? -8.078 3.176 25.219 1 97.12 58 ASN B O 1
ATOM 2392 N N . LYS B 1 59 ? -6.977 1.83 23.812 1 97.88 59 LYS B N 1
ATOM 2393 C CA . LYS B 1 59 ? -8.016 1.694 22.812 1 97.88 59 LYS B CA 1
ATOM 2394 C C . LYS B 1 59 ? -9.266 1.037 23.391 1 97.88 59 LYS B C 1
ATOM 2396 O O . LYS B 1 59 ? -9.172 0.095 24.172 1 97.88 59 LYS B O 1
ATOM 2401 N N . PRO B 1 60 ? -10.414 1.479 22.953 1 98.5 60 PRO B N 1
ATOM 2402 C CA . PRO B 1 60 ? -11.625 0.723 23.281 1 98.5 60 PRO B CA 1
ATOM 2403 C C . PRO B 1 60 ? -11.68 -0.636 22.594 1 98.5 60 PRO B C 1
ATOM 2405 O O . PRO B 1 60 ? -11.266 -0.761 21.438 1 98.5 60 PRO B O 1
ATOM 2408 N N . ASP B 1 61 ? -12.266 -1.618 23.25 1 98.06 61 ASP B N 1
ATOM 2409 C CA . ASP B 1 61 ? -12.289 -2.982 22.734 1 98.06 61 ASP B CA 1
ATOM 2410 C C . ASP B 1 61 ? -13.102 -3.061 21.438 1 98.06 61 ASP B C 1
ATOM 2412 O O . ASP B 1 61 ? -12.734 -3.789 20.516 1 98.06 61 ASP B O 1
ATOM 2416 N N . TRP B 1 62 ? -14.164 -2.297 21.406 1 98.31 62 TRP B N 1
ATOM 2417 C CA . TRP B 1 62 ? -15.062 -2.361 20.266 1 98.31 62 TRP B CA 1
ATOM 2418 C C . TRP B 1 62 ? -14.391 -1.821 19 1 98.31 62 TRP B C 1
ATOM 2420 O O . TRP B 1 62 ? -14.875 -2.029 17.891 1 98.31 62 TRP B O 1
ATOM 2430 N N . PHE B 1 63 ? -13.266 -1.07 19.156 1 98.69 63 PHE B N 1
ATOM 2431 C CA . PHE B 1 63 ? -12.633 -0.432 18.016 1 98.69 63 PHE B CA 1
ATOM 2432 C C . PHE B 1 63 ? -12.047 -1.475 17.062 1 98.69 63 PHE B C 1
ATOM 2434 O O . PHE B 1 63 ? -11.992 -1.259 15.852 1 98.69 63 PHE B O 1
ATOM 2441 N N . PHE B 1 64 ? -11.711 -2.672 17.547 1 98 64 PHE B N 1
ATOM 2442 C CA . PHE B 1 64 ? -11.117 -3.74 16.766 1 98 64 PHE B CA 1
ATOM 2443 C C . PHE B 1 64 ? -12.141 -4.363 15.82 1 98 64 PHE B C 1
ATOM 2445 O O . PHE B 1 64 ? -11.781 -5.062 14.875 1 98 64 PHE B O 1
ATOM 2452 N N . GLU B 1 65 ? -13.398 -4.105 16.078 1 96.56 65 GLU B N 1
ATOM 2453 C CA . GLU B 1 65 ? -14.453 -4.516 15.156 1 96.56 65 GLU B CA 1
ATOM 2454 C C . GLU B 1 65 ? -14.539 -3.568 13.961 1 96.56 65 GLU B C 1
ATOM 2456 O O . GLU B 1 65 ? -15.07 -3.936 12.906 1 96.56 65 GLU B O 1
ATOM 2461 N N . LYS B 1 66 ? -14.062 -2.314 14.172 1 98.06 66 LYS B N 1
ATOM 2462 C CA . LYS B 1 66 ? -14.047 -1.324 13.102 1 98.06 66 LYS B CA 1
ATOM 2463 C C . LYS B 1 66 ? -12.828 -1.508 12.203 1 98.06 66 LYS B C 1
ATOM 2465 O O . LYS B 1 66 ? -12.945 -1.461 10.977 1 98.06 66 LYS B O 1
ATOM 2470 N N . ASN B 1 67 ? -11.742 -1.796 12.805 1 98.06 67 ASN B N 1
ATOM 2471 C CA . ASN B 1 67 ? -10.492 -2.109 12.133 1 98.06 67 ASN B CA 1
ATOM 2472 C C . ASN B 1 67 ? -9.688 -3.162 12.891 1 98.06 67 ASN B C 1
ATOM 2474 O O . ASN B 1 67 ? -9.094 -2.865 13.93 1 98.06 67 ASN B O 1
ATOM 2478 N N . PRO B 1 68 ? -9.555 -4.324 12.367 1 96.19 68 PRO B N 1
ATOM 2479 C CA . PRO B 1 68 ? -8.875 -5.414 13.078 1 96.19 68 PRO B CA 1
ATOM 2480 C C . PRO B 1 68 ? -7.41 -5.102 13.383 1 96.19 68 PRO B C 1
ATOM 2482 O O . PRO B 1 68 ? -6.816 -5.707 14.273 1 96.19 68 PRO B O 1
ATOM 2485 N N . PHE B 1 69 ? -6.84 -4.145 12.688 1 97.06 69 PHE B N 1
ATOM 2486 C CA . PHE B 1 69 ? -5.453 -3.77 12.945 1 97.06 69 PHE B CA 1
ATOM 2487 C C . PHE B 1 69 ? -5.367 -2.801 14.117 1 97.06 69 PHE B C 1
ATOM 2489 O O . PHE B 1 69 ? -4.273 -2.508 14.602 1 97.06 69 PHE B O 1
ATOM 2496 N N . GLY B 1 70 ? -6.539 -2.262 14.531 1 98 70 GLY B N 1
ATOM 2497 C CA . GLY B 1 70 ? -6.559 -1.33 15.648 1 98 70 GLY B CA 1
ATOM 2498 C C . GLY B 1 70 ? -5.93 0.009 15.32 1 98 70 GLY B C 1
ATOM 2499 O O . GLY B 1 70 ? -5.41 0.692 16.203 1 98 70 GLY B O 1
ATOM 2500 N N . LEU B 1 71 ? -5.926 0.368 14.055 1 98.31 71 LEU B N 1
ATOM 2501 C CA . LEU B 1 71 ? -5.281 1.603 13.625 1 98.31 71 LEU B CA 1
ATOM 2502 C C . LEU B 1 71 ? -6.309 2.609 13.125 1 98.31 71 LEU B C 1
ATOM 2504 O O . LEU B 1 71 ? -7.441 2.24 12.812 1 98.31 71 LEU B O 1
ATOM 2508 N N . VAL B 1 72 ? -5.98 3.84 13.172 1 98.56 72 VAL B N 1
ATOM 2509 C CA . VAL B 1 72 ? -6.738 4.91 12.531 1 98.56 72 VAL B CA 1
ATOM 2510 C C . VAL B 1 72 ? -6 5.395 11.289 1 98.56 72 VAL B C 1
ATOM 2512 O O . VAL B 1 72 ? -4.781 5.227 11.172 1 98.56 72 VAL B O 1
ATOM 2515 N N . PRO B 1 73 ? -6.688 5.906 10.297 1 98.81 73 PRO B N 1
ATOM 2516 C CA . PRO B 1 73 ? -8.102 6.281 10.242 1 98.81 73 PRO B CA 1
ATOM 2517 C C . PRO B 1 73 ? -9.008 5.117 9.844 1 98.81 73 PRO B C 1
ATOM 2519 O O . PRO B 1 73 ? -8.547 4.16 9.219 1 98.81 73 PRO B O 1
ATOM 2522 N N . VAL B 1 74 ? -10.266 5.203 10.258 1 98.88 74 VAL B N 1
ATOM 2523 C CA . VAL B 1 74 ? -11.344 4.348 9.781 1 98.88 74 VAL B CA 1
ATOM 2524 C C . VAL B 1 74 ? -12.555 5.199 9.398 1 98.88 74 VAL B C 1
ATOM 2526 O O . VAL B 1 74 ? -12.969 6.074 10.156 1 98.88 74 VAL B O 1
ATOM 2529 N N . LEU B 1 75 ? -13.039 5.027 8.227 1 98.94 75 LEU B N 1
ATOM 2530 C CA . LEU B 1 75 ? -14.305 5.621 7.824 1 98.94 75 LEU B CA 1
ATOM 2531 C C . LEU B 1 75 ? -15.461 4.656 8.07 1 98.94 75 LEU B C 1
ATOM 2533 O O . LEU B 1 75 ? -15.32 3.447 7.875 1 98.94 75 LEU B O 1
ATOM 2537 N N . GLU B 1 76 ? -16.516 5.152 8.477 1 98.81 76 GLU B N 1
ATOM 2538 C CA . GLU B 1 76 ? -17.766 4.398 8.602 1 98.81 76 GLU B CA 1
ATOM 2539 C C . GLU B 1 76 ? -18.922 5.145 7.949 1 98.81 76 GLU B C 1
ATOM 2541 O O . GLU B 1 76 ? -19.156 6.32 8.242 1 98.81 76 GLU B O 1
ATOM 2546 N N . THR B 1 77 ? -19.609 4.531 7.027 1 98.25 77 THR B N 1
ATOM 2547 C CA . THR B 1 77 ? -20.75 5.148 6.348 1 98.25 77 THR B CA 1
ATOM 2548 C C . THR B 1 77 ? -22.047 4.906 7.125 1 98.25 77 THR B C 1
ATOM 2550 O O . THR B 1 77 ? -22.062 4.125 8.078 1 98.25 77 THR B O 1
ATOM 2553 N N . SER B 1 78 ? -23.141 5.512 6.652 1 97.31 78 SER B N 1
ATOM 2554 C CA . SER B 1 78 ? -24.453 5.332 7.277 1 97.31 78 SER B CA 1
ATOM 2555 C C . SER B 1 78 ? -24.969 3.92 7.062 1 97.31 78 SER B C 1
ATOM 2557 O O . SER B 1 78 ? -25.875 3.475 7.77 1 97.31 78 SER B O 1
ATOM 2559 N N . LYS B 1 79 ? -24.438 3.166 6.117 1 96.06 79 LYS B N 1
ATOM 2560 C CA . LYS B 1 79 ? -24.828 1.785 5.855 1 96.06 79 LYS B CA 1
ATOM 2561 C C . LYS B 1 79 ? -23.969 0.809 6.66 1 96.06 79 LYS B C 1
ATOM 2563 O O . LYS B 1 79 ? -24.078 -0.407 6.488 1 96.06 79 LYS B O 1
ATOM 2568 N N . GLY B 1 80 ? -23.047 1.356 7.422 1 96.5 80 GLY B N 1
ATOM 2569 C CA . GLY B 1 80 ? -22.219 0.512 8.266 1 96.5 80 GLY B CA 1
ATOM 2570 C C . GLY B 1 80 ? -20.969 0.014 7.57 1 96.5 80 GLY B C 1
ATOM 2571 O O . GLY B 1 80 ? -20.266 -0.861 8.086 1 96.5 80 GLY B O 1
ATOM 2572 N N . GLN B 1 81 ? -20.688 0.542 6.426 1 97.69 81 GLN B N 1
ATOM 2573 C CA . GLN B 1 81 ? -19.469 0.164 5.711 1 97.69 81 GLN B CA 1
ATOM 2574 C C . GLN B 1 81 ? -18.234 0.76 6.375 1 97.69 81 GLN B C 1
ATOM 2576 O O . GLN B 1 81 ? -18.25 1.916 6.805 1 97.69 81 GLN B O 1
ATOM 2581 N N . LEU B 1 82 ? -17.219 -0.077 6.465 1 98.62 82 LEU B N 1
ATOM 2582 C CA . LEU B 1 82 ? -15.961 0.342 7.078 1 98.62 82 LEU B CA 1
ATOM 2583 C C . LEU B 1 82 ? -14.836 0.397 6.043 1 98.62 82 LEU B C 1
ATOM 2585 O O . LEU B 1 82 ? -14.711 -0.504 5.211 1 98.62 82 LEU B O 1
ATOM 2589 N N . ILE B 1 83 ? -14.078 1.478 6.043 1 98.88 83 ILE B N 1
ATOM 2590 C CA . ILE B 1 83 ? -12.93 1.652 5.164 1 98.88 83 ILE B CA 1
ATOM 2591 C C . ILE B 1 83 ? -11.719 2.092 5.98 1 98.88 83 ILE B C 1
ATOM 2593 O O . ILE B 1 83 ? -11.781 3.076 6.723 1 98.88 83 ILE B O 1
ATOM 2597 N N . TYR B 1 84 ? -10.68 1.272 5.848 1 98.69 84 TYR B N 1
ATOM 2598 C CA . TYR B 1 84 ? -9.516 1.683 6.629 1 98.69 84 TYR B CA 1
ATOM 2599 C C . TYR B 1 84 ? -8.234 1.477 5.836 1 98.69 84 TYR B C 1
ATOM 2601 O O . TYR B 1 84 ? -8.227 0.786 4.816 1 98.69 84 TYR B O 1
ATOM 2609 N N . GLU B 1 85 ? -7.164 2.014 6.449 1 97.62 85 GLU B N 1
ATOM 2610 C CA . GLU B 1 85 ? -5.867 2.381 5.891 1 97.62 85 GLU B CA 1
ATOM 2611 C C . GLU B 1 85 ? -5.914 3.766 5.25 1 97.62 85 GLU B C 1
ATOM 2613 O O . GLU B 1 85 ? -6.816 4.062 4.465 1 97.62 85 GLU B O 1
ATOM 2618 N N . SER B 1 86 ? -5.031 4.602 5.547 1 98.25 86 SER B N 1
ATOM 2619 C CA . SER B 1 86 ? -5.125 6.023 5.227 1 98.25 86 SER B CA 1
ATOM 2620 C C . SER B 1 86 ? -5.164 6.25 3.721 1 98.25 86 SER B C 1
ATOM 2622 O O . SER B 1 86 ? -6.016 6.984 3.219 1 98.25 86 SER B O 1
ATOM 2624 N N . PRO B 1 87 ? -4.297 5.562 2.941 1 98.56 87 PRO B N 1
ATOM 2625 C CA . PRO B 1 87 ? -4.414 5.805 1.502 1 98.56 87 PRO B CA 1
ATOM 2626 C C . PRO B 1 87 ? -5.742 5.312 0.928 1 98.56 87 PRO B C 1
ATOM 2628 O O . PRO B 1 87 ? -6.289 5.934 0.013 1 98.56 87 PRO B O 1
ATOM 2631 N N . ILE B 1 88 ? -6.285 4.234 1.464 1 98.75 88 ILE B N 1
ATOM 2632 C CA . ILE B 1 88 ? -7.527 3.645 0.974 1 98.75 88 ILE B CA 1
ATOM 2633 C C . ILE B 1 88 ? -8.703 4.559 1.313 1 98.75 88 ILE B C 1
ATOM 2635 O O . ILE B 1 88 ? -9.57 4.801 0.473 1 98.75 88 ILE B O 1
ATOM 2639 N N . THR B 1 89 ? -8.727 5.098 2.541 1 98.88 89 THR B N 1
ATOM 2640 C CA . THR B 1 89 ? -9.789 6.02 2.926 1 98.88 89 THR B CA 1
ATOM 2641 C C . THR B 1 89 ? -9.797 7.246 2.014 1 98.88 89 THR B C 1
ATOM 2643 O O . THR B 1 89 ? -10.859 7.688 1.572 1 98.88 89 THR B O 1
ATOM 2646 N N . CYS B 1 90 ? -8.641 7.762 1.719 1 98.88 90 CYS B N 1
ATOM 2647 C CA . CYS B 1 90 ? -8.523 8.969 0.909 1 98.88 90 CYS B CA 1
ATOM 2648 C C . CYS B 1 90 ? -8.977 8.711 -0.523 1 98.88 90 CYS B C 1
ATOM 2650 O O . CYS B 1 90 ? -9.711 9.516 -1.1 1 98.88 90 CYS B O 1
ATOM 2652 N N . GLU B 1 91 ? -8.539 7.598 -1.044 1 98.38 91 GLU B N 1
ATOM 2653 C CA . GLU B 1 91 ? -8.969 7.242 -2.393 1 98.38 91 GLU B CA 1
ATOM 2654 C C . GLU B 1 91 ? -10.477 7.012 -2.449 1 98.38 91 GLU B C 1
ATOM 2656 O O . GLU B 1 91 ? -11.141 7.441 -3.393 1 98.38 91 GLU B O 1
ATOM 2661 N N . TYR B 1 92 ? -11.016 6.344 -1.468 1 98.81 92 TYR B N 1
ATOM 2662 C CA . TYR B 1 92 ? -12.453 6.105 -1.401 1 98.81 92 TYR B CA 1
ATOM 2663 C C . TYR B 1 92 ? -13.227 7.422 -1.408 1 98.81 92 TYR B C 1
ATOM 2665 O O . TYR B 1 92 ? -14.172 7.594 -2.184 1 98.81 92 TYR B O 1
ATOM 2673 N N . LEU B 1 93 ? -12.781 8.328 -0.581 1 98.81 93 LEU B N 1
ATOM 2674 C CA . LEU B 1 93 ? -13.453 9.625 -0.497 1 98.81 93 LEU B CA 1
ATOM 2675 C C . LEU B 1 93 ? -13.398 10.352 -1.838 1 98.81 93 LEU B C 1
ATOM 2677 O O . LEU B 1 93 ? -14.391 10.945 -2.264 1 98.81 93 LEU B O 1
ATOM 2681 N N . ASP B 1 94 ? -12.266 10.281 -2.416 1 98.44 94 ASP B N 1
ATOM 2682 C CA . ASP B 1 94 ? -12.078 10.945 -3.701 1 98.44 94 ASP B CA 1
ATOM 2683 C C . ASP B 1 94 ? -12.992 10.352 -4.77 1 98.44 94 ASP B C 1
ATOM 2685 O O . ASP B 1 94 ? -13.523 11.078 -5.613 1 98.44 94 ASP B O 1
ATOM 2689 N N . GLU B 1 95 ? -13.203 9.062 -4.727 1 97.19 95 GLU B N 1
ATOM 2690 C CA . GLU B 1 95 ? -13.953 8.352 -5.754 1 97.19 95 GLU B CA 1
ATOM 2691 C C . GLU B 1 95 ? -15.453 8.375 -5.457 1 97.19 95 GLU B C 1
ATOM 2693 O O . GLU B 1 95 ? -16.266 8.523 -6.371 1 97.19 95 GLU B O 1
ATOM 2698 N N . ALA B 1 96 ? -15.836 8.289 -4.258 1 97.5 96 ALA B N 1
ATOM 2699 C CA . ALA B 1 96 ? -17.219 8.047 -3.877 1 97.5 96 ALA B CA 1
ATOM 2700 C C . ALA B 1 96 ? -18 9.352 -3.789 1 97.5 96 ALA B C 1
ATOM 2702 O O . ALA B 1 96 ? -19.234 9.359 -3.895 1 97.5 96 ALA B O 1
ATOM 2703 N N . PHE B 1 97 ? -17.328 10.43 -3.584 1 97.44 97 PHE B N 1
ATOM 2704 C CA . PHE B 1 97 ? -18.031 11.695 -3.379 1 97.44 97 PHE B CA 1
ATOM 2705 C C . PHE B 1 97 ? -17.781 12.641 -4.547 1 97.44 97 PHE B C 1
ATOM 2707 O O . PHE B 1 97 ? -16.734 12.578 -5.191 1 97.44 97 PHE B O 1
ATOM 2714 N N . PRO B 1 98 ? -18.656 13.469 -4.809 1 94.88 98 PRO B N 1
ATOM 2715 C CA . PRO B 1 98 ? -18.562 14.375 -5.949 1 94.88 98 PRO B CA 1
ATOM 2716 C C . PRO B 1 98 ? -17.547 15.492 -5.727 1 94.88 98 PRO B C 1
ATOM 2718 O O . PRO B 1 98 ? -16.922 15.562 -4.66 1 94.88 98 PRO B O 1
ATOM 2721 N N . GLY B 1 99 ? -17.328 16.281 -6.805 1 92.88 99 GLY B N 1
ATOM 2722 C CA . GLY B 1 99 ? -16.406 17.391 -6.73 1 92.88 99 GLY B CA 1
ATOM 2723 C C . GLY B 1 99 ? -15.086 17.141 -7.438 1 92.88 99 GLY B C 1
ATOM 2724 O O . GLY B 1 99 ? -14.953 16.156 -8.164 1 92.88 99 GLY B O 1
ATOM 2725 N N . LYS B 1 100 ? -14.266 18.047 -7.156 1 91.5 100 LYS B N 1
ATOM 2726 C CA . LYS B 1 100 ? -12.945 17.969 -7.793 1 91.5 100 LYS B CA 1
ATOM 2727 C C . LYS B 1 100 ? -12.203 16.719 -7.355 1 91.5 100 LYS B C 1
ATOM 2729 O O . LYS B 1 100 ? -12.164 16.391 -6.168 1 91.5 100 LYS B O 1
ATOM 2734 N N . LYS B 1 101 ? -11.625 16.031 -8.344 1 95.88 101 LYS B N 1
ATOM 2735 C CA . LYS B 1 101 ? -10.828 14.844 -8.055 1 95.88 101 LYS B CA 1
ATOM 2736 C C . LYS B 1 101 ? -9.406 15.219 -7.648 1 95.88 101 LYS B C 1
ATOM 2738 O O . LYS B 1 101 ? -8.773 16.062 -8.289 1 95.88 101 LYS B O 1
ATOM 2743 N N . LEU B 1 102 ? -8.969 14.617 -6.645 1 98 102 LEU B N 1
ATOM 2744 C CA . LEU B 1 102 ? -7.617 14.852 -6.16 1 98 102 LEU B CA 1
ATOM 2745 C C . LEU B 1 102 ? -6.613 13.969 -6.891 1 98 102 LEU B C 1
ATOM 2747 O O . LEU B 1 102 ? -5.453 14.344 -7.059 1 98 102 LEU B O 1
ATOM 2751 N N . MET B 1 103 ? -7.066 12.781 -7.27 1 97.31 103 MET B N 1
ATOM 2752 C CA . MET B 1 103 ? -6.227 11.906 -8.078 1 97.31 103 MET B CA 1
ATOM 2753 C C . MET B 1 103 ? -6.281 12.312 -9.547 1 97.31 103 MET B C 1
ATOM 2755 O O . MET B 1 103 ? -7.344 12.656 -10.062 1 97.31 103 MET B O 1
ATOM 2759 N N . PRO B 1 104 ? -5.129 12.234 -10.211 1 95.44 104 PRO B N 1
ATOM 2760 C CA . PRO B 1 104 ? -5.148 12.539 -11.641 1 95.44 104 PRO B CA 1
ATOM 2761 C C . PRO B 1 104 ? -5.977 11.547 -12.445 1 95.44 104 PRO B C 1
ATOM 2763 O O . PRO B 1 104 ? -6.176 10.406 -12.008 1 95.44 104 PRO B O 1
ATOM 2766 N N . SER B 1 105 ? -6.43 11.992 -13.617 1 94.06 105 SER B N 1
ATOM 2767 C CA . SER B 1 105 ? -7.199 11.117 -14.5 1 94.06 105 SER B CA 1
ATOM 2768 C C . SER B 1 105 ? -6.285 10.234 -15.336 1 94.06 105 SER B C 1
ATOM 2770 O O . SER B 1 105 ? -6.672 9.133 -15.734 1 94.06 105 SER B O 1
ATOM 2772 N N . ASP B 1 106 ? -5.09 10.727 -15.648 1 96.38 106 ASP B N 1
ATOM 2773 C CA . ASP B 1 106 ? -4.129 9.961 -16.438 1 96.38 106 ASP B CA 1
ATOM 2774 C C . ASP B 1 106 ? -3.596 8.766 -15.656 1 96.38 106 ASP B C 1
ATOM 2776 O O . ASP B 1 106 ? -3.068 8.93 -14.547 1 96.38 106 ASP B O 1
ATOM 2780 N N . PRO B 1 107 ? -3.725 7.582 -16.234 1 97.5 107 PRO B N 1
ATOM 2781 C CA . PRO B 1 107 ? -3.318 6.383 -15.5 1 97.5 107 PRO B CA 1
ATOM 2782 C C . PRO B 1 107 ? -1.85 6.414 -15.086 1 97.5 107 PRO B C 1
ATOM 2784 O O . PRO B 1 107 ? -1.503 5.965 -13.992 1 97.5 107 PRO B O 1
ATOM 2787 N N . TYR B 1 108 ? -1.024 6.902 -15.953 1 97.69 108 TYR B N 1
ATOM 2788 C CA . TYR B 1 108 ? 0.389 6.941 -15.602 1 97.69 108 TYR B CA 1
ATOM 2789 C C . TYR B 1 108 ? 0.633 7.914 -14.445 1 97.69 108 TYR B C 1
ATOM 2791 O O . TYR B 1 108 ? 1.404 7.621 -13.531 1 97.69 108 TYR B O 1
ATOM 2799 N N . GLU B 1 109 ? 0.032 9.102 -14.508 1 96.56 109 GLU B N 1
ATOM 2800 C CA . GLU B 1 109 ? 0.199 10.078 -13.438 1 96.56 109 GLU B CA 1
ATOM 2801 C C . GLU B 1 109 ? -0.308 9.531 -12.102 1 96.56 109 GLU B C 1
ATOM 2803 O O . GLU B 1 109 ? 0.27 9.812 -11.055 1 96.56 109 GLU B O 1
ATOM 2808 N N . ARG B 1 110 ? -1.381 8.758 -12.125 1 97.31 110 ARG B N 1
ATOM 2809 C CA . ARG B 1 110 ? -1.875 8.109 -10.922 1 97.31 110 ARG B CA 1
ATOM 2810 C C . ARG B 1 110 ? -0.846 7.125 -10.367 1 97.31 110 ARG B C 1
ATOM 2812 O O . ARG B 1 110 ? -0.558 7.125 -9.172 1 97.31 110 ARG B O 1
ATOM 2819 N N . ALA B 1 111 ? -0.295 6.324 -11.242 1 98.25 111 ALA B N 1
ATOM 2820 C CA . ALA B 1 111 ? 0.73 5.363 -10.852 1 98.25 111 ALA B CA 1
ATOM 2821 C C . ALA B 1 111 ? 1.958 6.074 -10.281 1 98.25 111 ALA B C 1
ATOM 2823 O O . ALA B 1 111 ? 2.531 5.633 -9.281 1 98.25 111 ALA B O 1
ATOM 2824 N N . PHE B 1 112 ? 2.268 7.137 -10.945 1 97.19 112 PHE B N 1
ATOM 2825 C CA . PHE B 1 112 ? 3.438 7.91 -10.539 1 97.19 112 PHE B CA 1
ATOM 2826 C C . PHE B 1 112 ? 3.279 8.438 -9.117 1 97.19 112 PHE B C 1
ATOM 2828 O O . PHE B 1 112 ? 4.203 8.328 -8.305 1 97.19 112 PHE B O 1
ATOM 2835 N N . GLN B 1 113 ? 2.156 8.969 -8.789 1 97.56 113 GLN B N 1
ATOM 2836 C CA . GLN B 1 113 ? 1.91 9.461 -7.441 1 97.56 113 GLN B CA 1
ATOM 2837 C C . GLN B 1 113 ? 1.962 8.328 -6.422 1 97.56 113 GLN B C 1
ATOM 2839 O O . GLN B 1 113 ? 2.496 8.5 -5.324 1 97.56 113 GLN B O 1
ATOM 2844 N N . LYS B 1 114 ? 1.418 7.203 -6.797 1 98.12 114 LYS B N 1
ATOM 2845 C CA . LYS B 1 114 ? 1.454 6.059 -5.895 1 98.12 114 LYS B CA 1
ATOM 2846 C C . LYS B 1 114 ? 2.885 5.57 -5.676 1 98.12 114 LYS B C 1
ATOM 2848 O O . LYS B 1 114 ? 3.256 5.195 -4.562 1 98.12 114 LYS B O 1
ATOM 2853 N N . MET B 1 115 ? 3.721 5.586 -6.715 1 98.31 115 MET B N 1
ATOM 2854 C CA . MET B 1 115 ? 5.129 5.227 -6.586 1 98.31 115 MET B CA 1
ATOM 2855 C C . MET B 1 115 ? 5.859 6.207 -5.672 1 98.31 115 MET B C 1
ATOM 2857 O O . MET B 1 115 ? 6.672 5.801 -4.84 1 98.31 115 MET B O 1
ATOM 2861 N N . LEU B 1 116 ? 5.543 7.48 -5.816 1 97.81 116 LEU B N 1
ATOM 2862 C CA . LEU B 1 116 ? 6.172 8.477 -4.961 1 97.81 116 LEU B CA 1
ATOM 2863 C C . LEU B 1 116 ? 5.777 8.266 -3.502 1 97.81 116 LEU B C 1
ATOM 2865 O O . LEU B 1 116 ? 6.59 8.484 -2.598 1 97.81 116 LEU B O 1
ATOM 2869 N N . LEU B 1 117 ? 4.539 7.902 -3.318 1 98.31 117 LEU B N 1
ATOM 2870 C CA . LEU B 1 117 ? 4.102 7.625 -1.955 1 98.31 117 LEU B CA 1
ATOM 2871 C C . LEU B 1 117 ? 4.848 6.43 -1.375 1 98.31 117 LEU B C 1
ATOM 2873 O O . LEU B 1 117 ? 5.172 6.414 -0.185 1 98.31 117 LEU B O 1
ATOM 2877 N N . GLU B 1 118 ? 5.086 5.438 -2.217 1 97.81 118 GLU B N 1
ATOM 2878 C CA . GLU B 1 118 ? 5.91 4.316 -1.781 1 97.81 118 GLU B CA 1
ATOM 2879 C C . GLU B 1 118 ? 7.305 4.781 -1.371 1 97.81 118 GLU B C 1
ATOM 2881 O O . GLU B 1 118 ? 7.84 4.332 -0.354 1 97.81 118 GLU B O 1
ATOM 2886 N N . HIS B 1 119 ? 7.879 5.648 -2.154 1 97.81 119 HIS B N 1
ATOM 2887 C CA . HIS B 1 119 ? 9.164 6.234 -1.786 1 97.81 119 HIS B CA 1
ATOM 2888 C C . HIS B 1 119 ? 9.07 6.988 -0.465 1 97.81 119 HIS B C 1
ATOM 2890 O O . HIS B 1 119 ? 9.977 6.91 0.368 1 97.81 119 HIS B O 1
ATOM 2896 N N . PHE B 1 120 ? 8.008 7.637 -0.25 1 98.38 120 PHE B N 1
ATOM 2897 C CA . PHE B 1 120 ? 7.836 8.438 0.955 1 98.38 120 PHE B CA 1
ATOM 2898 C C . PHE B 1 120 ? 7.695 7.551 2.184 1 98.38 120 PHE B C 1
ATOM 2900 O O . PHE B 1 120 ? 8.078 7.941 3.287 1 98.38 120 PHE B O 1
ATOM 2907 N N . SER B 1 121 ? 7.113 6.395 1.995 1 97.62 121 SER B N 1
ATOM 2908 C CA . SER B 1 121 ? 6.973 5.48 3.121 1 97.62 121 SER B CA 1
ATOM 2909 C C . SER B 1 121 ? 8.32 5.176 3.762 1 97.62 121 SER B C 1
ATOM 2911 O O . SER B 1 121 ? 8.398 4.895 4.957 1 97.62 121 SER B O 1
ATOM 2913 N N . LYS B 1 122 ? 9.445 5.262 3.037 1 97.31 122 LYS B N 1
ATOM 2914 C CA . LYS B 1 122 ? 10.789 5.098 3.59 1 97.31 122 LYS B CA 1
ATOM 2915 C C . LYS B 1 122 ? 11.141 6.246 4.531 1 97.31 122 LYS B C 1
ATOM 2917 O O . LYS B 1 122 ? 11.82 6.047 5.535 1 97.31 122 LYS B O 1
ATOM 2922 N N . ILE B 1 123 ? 10.656 7.402 4.18 1 97.88 123 ILE B N 1
ATOM 2923 C CA . ILE B 1 123 ? 10.898 8.578 5.016 1 97.88 123 ILE B CA 1
ATOM 2924 C C . ILE B 1 123 ? 10.125 8.445 6.324 1 97.88 123 ILE B C 1
ATOM 2926 O O . ILE B 1 123 ? 10.664 8.711 7.402 1 97.88 123 ILE B O 1
ATOM 2930 N N . THR B 1 124 ? 8.891 8 6.254 1 97.94 124 THR B N 1
ATOM 2931 C CA . THR B 1 124 ? 8.086 7.816 7.457 1 97.94 124 THR B CA 1
ATOM 2932 C C . THR B 1 124 ? 8.734 6.797 8.391 1 97.94 124 THR B C 1
ATOM 2934 O O . THR B 1 124 ? 8.766 6.996 9.609 1 97.94 124 THR B O 1
ATOM 2937 N N . ALA B 1 125 ? 9.289 5.777 7.809 1 97.12 125 ALA B N 1
ATOM 2938 C CA . ALA B 1 125 ? 9.992 4.77 8.602 1 97.12 125 ALA B CA 1
ATOM 2939 C C . ALA B 1 125 ? 11.234 5.363 9.266 1 97.12 125 ALA B C 1
ATOM 2941 O O . ALA B 1 125 ? 11.523 5.062 10.422 1 97.12 125 ALA B O 1
ATOM 2942 N N . LEU B 1 126 ? 11.945 6.168 8.539 1 98.06 126 LEU B N 1
ATOM 2943 C CA . LEU B 1 126 ? 13.148 6.805 9.07 1 98.06 126 LEU B CA 1
ATOM 2944 C C . LEU B 1 126 ? 12.805 7.766 10.203 1 98.06 126 LEU B C 1
ATOM 2946 O O . LEU B 1 126 ? 13.555 7.875 11.172 1 98.06 126 LEU B O 1
ATOM 2950 N N . ILE B 1 127 ? 11.711 8.453 10.07 1 97.38 127 ILE B N 1
ATOM 2951 C CA . ILE B 1 127 ? 11.281 9.375 11.117 1 97.38 127 ILE B CA 1
ATOM 2952 C C . ILE B 1 127 ? 10.945 8.594 12.383 1 97.38 127 ILE B C 1
ATOM 2954 O O . ILE B 1 127 ? 11.297 9.016 13.484 1 97.38 127 ILE B O 1
ATOM 2958 N N . LEU B 1 128 ? 10.273 7.48 12.273 1 94.62 128 LEU B N 1
ATOM 2959 C CA . LEU B 1 128 ? 10 6.621 13.414 1 94.62 128 LEU B CA 1
ATOM 2960 C C . LEU B 1 128 ? 11.297 6.137 14.062 1 94.62 128 LEU B C 1
ATOM 2962 O O . LEU B 1 128 ? 11.414 6.117 15.289 1 94.62 128 LEU B O 1
ATOM 2966 N N . LYS B 1 129 ? 12.227 5.746 13.188 1 96.75 129 LYS B N 1
ATOM 2967 C CA . LYS B 1 129 ? 13.539 5.344 13.68 1 96.75 129 LYS B CA 1
ATOM 2968 C C . LYS B 1 129 ? 14.219 6.48 14.445 1 96.75 129 LYS B C 1
ATOM 2970 O O . LYS B 1 129 ? 14.805 6.262 15.508 1 96.75 129 LYS B O 1
ATOM 2975 N N . TYR B 1 130 ? 14.133 7.625 13.938 1 97.06 130 TYR B N 1
ATOM 2976 C CA . TYR B 1 130 ? 14.68 8.82 14.562 1 97.06 130 TYR B CA 1
ATOM 2977 C C . TYR B 1 130 ? 14.07 9.047 15.945 1 97.06 130 TYR B C 1
ATOM 2979 O O . TYR B 1 130 ? 14.797 9.266 16.922 1 97.06 130 TYR B O 1
ATOM 2987 N N . LEU B 1 131 ? 12.797 8.953 16.047 1 94.62 131 LEU B N 1
ATOM 2988 C CA . LEU B 1 131 ? 12.102 9.148 17.312 1 94.62 131 LEU B CA 1
ATOM 2989 C C . LEU B 1 131 ? 12.523 8.094 18.344 1 94.62 131 LEU B C 1
ATOM 2991 O O . LEU B 1 131 ? 12.703 8.406 19.516 1 94.62 131 LEU B O 1
ATOM 2995 N N . GLY B 1 132 ? 12.648 6.918 17.875 1 94.06 132 GLY B N 1
ATOM 2996 C CA . GLY B 1 132 ? 13.156 5.875 18.75 1 94.06 132 GLY B CA 1
ATOM 2997 C C . GLY B 1 132 ? 14.547 6.164 19.266 1 94.06 132 GLY B C 1
ATOM 2998 O O . GLY B 1 132 ? 14.828 5.953 20.453 1 94.06 132 GLY B O 1
ATOM 2999 N N . ALA B 1 133 ? 15.344 6.613 18.344 1 95.56 133 ALA B N 1
ATOM 3000 C CA . ALA B 1 133 ? 16.719 6.953 18.719 1 95.56 133 ALA B CA 1
ATOM 3001 C C . ALA B 1 133 ? 16.734 8.086 19.75 1 95.56 133 ALA B C 1
ATOM 3003 O O . ALA B 1 133 ? 17.484 8.031 20.719 1 95.56 133 ALA B O 1
ATOM 3004 N N . VAL B 1 134 ? 15.953 9.055 19.531 1 92.94 134 VAL B N 1
ATOM 3005 C CA . VAL B 1 134 ? 15.852 10.18 20.438 1 92.94 134 VAL B CA 1
ATOM 3006 C C . VAL B 1 134 ? 15.406 9.688 21.812 1 92.94 134 VAL B C 1
ATOM 3008 O O . VAL B 1 134 ? 15.992 10.055 22.844 1 92.94 134 VAL B O 1
ATOM 3011 N N . LYS B 1 135 ? 14.414 8.914 21.859 1 92.12 135 LYS B N 1
ATOM 3012 C CA . LYS B 1 135 ? 13.867 8.359 23.094 1 92.12 135 LYS B CA 1
ATOM 3013 C C . LYS B 1 135 ? 14.945 7.613 23.891 1 92.12 135 LYS B C 1
ATOM 3015 O O . LYS B 1 135 ? 15.023 7.738 25.109 1 92.12 135 LYS B O 1
ATOM 3020 N N . ASP B 1 136 ? 15.781 6.98 23.156 1 94.5 136 ASP B N 1
ATOM 3021 C CA . ASP B 1 136 ? 16.781 6.125 23.781 1 94.5 136 ASP B CA 1
ATOM 3022 C C . ASP B 1 136 ? 18.094 6.879 24 1 94.5 136 ASP B C 1
ATOM 3024 O O . ASP B 1 136 ? 19.078 6.297 24.469 1 94.5 136 ASP B O 1
ATOM 3028 N N . GLY B 1 137 ? 18.141 8.047 23.641 1 93.81 137 GLY B N 1
ATOM 3029 C CA . GLY B 1 137 ? 19.344 8.836 23.812 1 93.81 137 GLY B CA 1
ATOM 3030 C C . GLY B 1 137 ? 20.469 8.398 22.906 1 93.81 137 GLY B C 1
ATOM 3031 O O . GLY B 1 137 ? 21.641 8.469 23.281 1 93.81 137 GLY B O 1
ATOM 3032 N N . GLN B 1 138 ? 20.078 7.844 21.828 1 96.81 138 GLN B N 1
ATOM 3033 C CA . GLN B 1 138 ? 21.078 7.367 20.859 1 96.81 138 GLN B CA 1
ATOM 3034 C C . GLN B 1 138 ? 21.469 8.477 19.891 1 96.81 138 GLN B C 1
ATOM 3036 O O . GLN B 1 138 ? 20.781 9.492 19.781 1 96.81 138 GLN B O 1
ATOM 3041 N N . ASP B 1 139 ? 22.578 8.234 19.219 1 97.12 139 ASP B N 1
ATOM 3042 C CA . ASP B 1 139 ? 23.047 9.156 18.188 1 97.12 139 ASP B CA 1
ATOM 3043 C C . ASP B 1 139 ? 22.094 9.188 17 1 97.12 139 ASP B C 1
ATOM 3045 O O . ASP B 1 139 ? 21.703 8.141 16.484 1 97.12 139 ASP B O 1
ATOM 3049 N N . THR B 1 140 ? 21.672 10.367 16.547 1 97 140 THR B N 1
ATOM 3050 C CA . THR B 1 140 ? 20.672 10.508 15.5 1 97 140 THR B CA 1
ATOM 3051 C C . THR B 1 140 ? 21.297 11.055 14.219 1 97 140 THR B C 1
ATOM 3053 O O . THR B 1 140 ? 20.594 11.305 13.234 1 97 140 THR B O 1
ATOM 3056 N N . THR B 1 141 ? 22.547 11.203 14.148 1 97.12 141 THR B N 1
ATOM 3057 C CA . THR B 1 141 ? 23.25 11.852 13.039 1 97.12 141 THR B CA 1
ATOM 3058 C C . THR B 1 141 ? 23 11.094 11.734 1 97.12 141 THR B C 1
ATOM 3060 O O . THR B 1 141 ? 22.625 11.688 10.727 1 97.12 141 THR B O 1
ATOM 3063 N N . ALA B 1 142 ? 23.219 9.844 11.781 1 97.44 142 ALA B N 1
ATOM 3064 C CA . ALA B 1 142 ? 23.109 9.023 10.578 1 97.44 142 ALA B CA 1
ATOM 3065 C C . ALA B 1 142 ? 21.672 9.016 10.047 1 97.44 142 ALA B C 1
ATOM 3067 O O . ALA B 1 142 ? 21.453 9.141 8.844 1 97.44 142 ALA B O 1
ATOM 3068 N N . VAL B 1 143 ? 20.75 8.875 10.953 1 97.81 143 VAL B N 1
ATOM 3069 C CA . VAL B 1 143 ? 19.359 8.805 10.547 1 97.81 143 VAL B CA 1
ATOM 3070 C C . VAL B 1 143 ? 18.906 10.156 10 1 97.81 143 VAL B C 1
ATOM 3072 O O . VAL B 1 143 ? 18.172 10.219 9.008 1 97.81 143 VAL B O 1
ATOM 3075 N N . LYS B 1 144 ? 19.297 11.234 10.57 1 97.56 144 LYS B N 1
ATOM 3076 C CA . LYS B 1 144 ? 18.984 12.57 10.07 1 97.56 144 LYS B CA 1
ATOM 3077 C C . LYS B 1 144 ? 19.547 12.781 8.672 1 97.56 144 LYS B C 1
ATOM 3079 O O . LYS B 1 144 ? 18.891 13.367 7.809 1 97.56 144 LYS B O 1
ATOM 3084 N N . ALA B 1 145 ? 20.719 12.32 8.484 1 97.5 145 ALA B N 1
ATOM 3085 C CA . ALA B 1 145 ? 21.375 12.445 7.176 1 97.5 145 ALA B CA 1
ATOM 3086 C C . ALA B 1 145 ? 20.594 11.664 6.113 1 97.5 145 ALA B C 1
ATOM 3088 O O . ALA B 1 145 ? 20.453 12.133 4.98 1 97.5 145 ALA B O 1
ATOM 3089 N N . GLU B 1 146 ? 20.156 10.516 6.496 1 97.94 146 GLU B N 1
ATOM 3090 C CA . GLU B 1 146 ? 19.391 9.703 5.562 1 97.94 146 GLU B CA 1
ATOM 3091 C C . GLU B 1 146 ? 18.047 10.367 5.219 1 97.94 146 GLU B C 1
ATOM 3093 O O . GLU B 1 146 ? 17.625 10.344 4.062 1 97.94 146 GLU B O 1
ATOM 3098 N N . ILE B 1 147 ? 17.422 10.938 6.188 1 98.25 147 ILE B N 1
ATOM 3099 C CA . ILE B 1 147 ? 16.172 11.664 5.965 1 98.25 147 ILE B CA 1
ATOM 3100 C C . ILE B 1 147 ? 16.406 12.812 4.988 1 98.25 147 ILE B C 1
ATOM 3102 O O . ILE B 1 147 ? 15.656 12.984 4.031 1 98.25 147 ILE B O 1
ATOM 3106 N N . ALA B 1 148 ? 17.453 13.555 5.191 1 98 148 ALA B N 1
ATOM 3107 C CA . ALA B 1 148 ? 17.797 14.672 4.324 1 98 148 ALA B CA 1
ATOM 3108 C C . ALA B 1 148 ? 18.031 14.203 2.891 1 98 148 ALA B C 1
ATOM 3110 O O . ALA B 1 148 ? 17.578 14.852 1.939 1 98 148 ALA B O 1
ATOM 3111 N N . GLU B 1 149 ? 18.703 13.117 2.791 1 97.56 149 GLU B N 1
ATOM 3112 C CA . GLU B 1 149 ? 18.953 12.547 1.473 1 97.56 149 GLU B CA 1
ATOM 3113 C C . GLU B 1 149 ? 17.656 12.211 0.75 1 97.56 149 GLU B C 1
ATOM 3115 O O . GLU B 1 149 ? 17.516 12.5 -0.439 1 97.56 149 GLU B O 1
ATOM 3120 N N . LYS B 1 150 ? 16.75 11.625 1.439 1 97.62 150 LYS B N 1
ATOM 3121 C CA . LYS B 1 150 ? 15.469 11.242 0.839 1 97.62 150 LYS B CA 1
ATOM 3122 C C . LYS B 1 150 ? 14.641 12.469 0.466 1 97.62 150 LYS B C 1
ATOM 3124 O O . LYS B 1 150 ? 13.977 12.484 -0.569 1 97.62 150 LYS B O 1
ATOM 3129 N N . PHE B 1 151 ? 14.672 13.5 1.293 1 98.19 151 PHE B N 1
ATOM 3130 C CA . PHE B 1 151 ? 14 14.742 0.935 1 98.19 151 PHE B CA 1
ATOM 3131 C C . PHE B 1 151 ? 14.617 15.344 -0.324 1 98.19 151 PHE B C 1
ATOM 3133 O O . PHE B 1 151 ? 13.914 15.961 -1.129 1 98.19 151 PHE B O 1
ATOM 3140 N N . GLY B 1 152 ? 15.938 15.148 -0.468 1 97.69 152 GLY B N 1
ATOM 3141 C CA . GLY B 1 152 ? 16.594 15.578 -1.69 1 97.69 152 GLY B CA 1
ATOM 3142 C C . GLY B 1 152 ? 15.984 14.977 -2.941 1 97.69 152 GLY B C 1
ATOM 3143 O O . GLY B 1 152 ? 15.875 15.648 -3.971 1 97.69 152 GLY B O 1
ATOM 3144 N N . LYS B 1 153 ? 15.578 13.766 -2.857 1 96.19 153 LYS B N 1
ATOM 3145 C CA . LYS B 1 153 ? 14.938 13.102 -3.986 1 96.19 153 LYS B CA 1
ATOM 3146 C C . LYS B 1 153 ? 13.578 13.719 -4.293 1 96.19 153 LYS B C 1
ATOM 3148 O O . LYS B 1 153 ? 13.211 13.883 -5.457 1 96.19 153 LYS B O 1
ATOM 3153 N N . PHE B 1 154 ? 12.844 14.086 -3.297 1 97.62 154 PHE B N 1
ATOM 3154 C CA . PHE B 1 154 ? 11.547 14.727 -3.486 1 97.62 154 PHE B CA 1
ATOM 3155 C C . PHE B 1 154 ? 11.711 16.141 -4.039 1 97.62 154 PHE B C 1
ATOM 3157 O O . PHE B 1 154 ? 10.883 16.609 -4.82 1 97.62 154 PHE B O 1
ATOM 3164 N N . GLU B 1 155 ? 12.812 16.812 -3.609 1 97.88 155 GLU B N 1
ATOM 3165 C CA . GLU B 1 155 ? 13.188 18.094 -4.191 1 97.88 155 GLU B CA 1
ATOM 3166 C C . GLU B 1 155 ? 13.398 17.984 -5.699 1 97.88 155 GLU B C 1
ATOM 3168 O O . GLU B 1 155 ? 12.922 18.812 -6.469 1 97.88 155 GLU B O 1
ATOM 3173 N N . GLU B 1 156 ? 14.102 16.922 -6.09 1 96.69 156 GLU B N 1
ATOM 3174 C CA . GLU B 1 156 ? 14.391 16.688 -7.5 1 96.69 156 GLU B CA 1
ATOM 3175 C C . GLU B 1 156 ? 13.117 16.453 -8.297 1 96.69 156 GLU B C 1
ATOM 3177 O O . GLU B 1 156 ? 12.977 16.953 -9.422 1 96.69 156 GLU B O 1
ATOM 3182 N N . VAL B 1 157 ? 12.219 15.719 -7.75 1 95.44 157 VAL B N 1
ATOM 3183 C CA . VAL B 1 157 ? 10.953 15.438 -8.414 1 95.44 157 VAL B CA 1
ATOM 3184 C C . VAL B 1 157 ? 10.195 16.734 -8.664 1 95.44 157 VAL B C 1
ATOM 3186 O O . VAL B 1 157 ? 9.719 16.984 -9.773 1 95.44 157 VAL B O 1
ATOM 3189 N N . LEU B 1 158 ? 10.078 17.547 -7.672 1 95.06 158 LEU B N 1
ATOM 3190 C CA . LEU B 1 158 ? 9.383 18.812 -7.793 1 95.06 158 LEU B CA 1
ATOM 3191 C C . LEU B 1 158 ? 10.086 19.719 -8.812 1 95.06 158 LEU B C 1
ATOM 3193 O O . LEU B 1 158 ? 9.422 20.406 -9.586 1 95.06 158 LEU B O 1
ATOM 3197 N N . SER B 1 159 ? 11.383 19.672 -8.797 1 95.19 159 SER B N 1
ATOM 3198 C CA . SER B 1 159 ? 12.18 20.484 -9.711 1 95.19 159 SER B CA 1
ATOM 3199 C C . SER B 1 159 ? 11.93 20.094 -11.164 1 95.19 159 SER B C 1
ATOM 3201 O O . SER B 1 159 ? 11.789 20.953 -12.031 1 95.19 159 SER B O 1
ATOM 3203 N N . LYS B 1 160 ? 11.828 18.875 -11.414 1 94.06 160 LYS B N 1
ATOM 3204 C CA . LYS B 1 160 ? 11.617 18.359 -12.766 1 94.06 160 LYS B CA 1
ATOM 3205 C C . LYS B 1 160 ? 10.211 18.672 -13.266 1 94.06 160 LYS B C 1
ATOM 3207 O O . LYS B 1 160 ? 10.008 18.938 -14.445 1 94.06 160 LYS B O 1
ATOM 3212 N N . ARG B 1 161 ? 9.273 18.656 -12.453 1 91 161 ARG B N 1
ATOM 3213 C CA . ARG B 1 161 ? 7.891 18.938 -12.812 1 91 161 ARG B CA 1
ATOM 3214 C C . ARG B 1 161 ? 7.695 20.438 -13.07 1 91 161 ARG B C 1
ATOM 3216 O O . ARG B 1 161 ? 6.848 20.828 -13.875 1 91 161 ARG B O 1
ATOM 3223 N N . ASN B 1 162 ? 8.461 21.266 -12.383 1 91.44 162 ASN B N 1
ATOM 3224 C CA . ASN B 1 162 ? 8.422 22.719 -12.5 1 91.44 162 ASN B CA 1
ATOM 3225 C C . ASN B 1 162 ? 7.031 23.266 -12.188 1 91.44 162 ASN B C 1
ATOM 3227 O O . ASN B 1 162 ? 6.508 24.094 -12.93 1 91.44 162 ASN B O 1
ATOM 3231 N N . THR B 1 163 ? 6.336 22.734 -11.234 1 93 163 THR B N 1
ATOM 3232 C CA . THR B 1 163 ? 5.043 23.172 -10.711 1 93 163 THR B CA 1
ATOM 3233 C C . THR B 1 163 ? 5.113 23.391 -9.203 1 93 163 THR B C 1
ATOM 3235 O O . THR B 1 163 ? 6.098 23.016 -8.562 1 93 163 THR B O 1
ATOM 3238 N N . THR B 1 164 ? 4.156 24.031 -8.688 1 94.62 164 THR B N 1
ATOM 3239 C CA . THR B 1 164 ? 4.148 24.344 -7.266 1 94.62 164 THR B CA 1
ATOM 3240 C C . THR B 1 164 ? 3.902 23.094 -6.43 1 94.62 164 THR B C 1
ATOM 3242 O O . THR B 1 164 ? 4.531 22.906 -5.383 1 94.62 164 THR B O 1
ATOM 3245 N N . PHE B 1 165 ? 2.963 22.312 -6.898 1 97.44 165 PHE B N 1
ATOM 3246 C CA . PHE B 1 165 ? 2.596 21.109 -6.168 1 97.44 165 PHE B CA 1
ATOM 3247 C C . PHE B 1 165 ? 2.998 19.859 -6.949 1 97.44 165 PHE B C 1
ATOM 3249 O O . PHE B 1 165 ? 3.35 19.953 -8.125 1 97.44 165 PHE B O 1
ATOM 3256 N N . TYR B 1 166 ? 3.006 18.75 -6.305 1 95.69 166 TYR B N 1
ATOM 3257 C CA . TYR B 1 166 ? 3.336 17.484 -6.965 1 95.69 166 TYR B CA 1
ATOM 3258 C C . TYR B 1 166 ? 2.293 17.125 -8.016 1 95.69 166 TYR B C 1
ATOM 3260 O O . TYR B 1 166 ? 2.6 16.453 -9 1 95.69 166 TYR B O 1
ATOM 3268 N N . GLY B 1 167 ? 1.028 17.594 -7.824 1 88.75 167 GLY B N 1
ATOM 3269 C CA . GLY B 1 167 ? -0.031 17.375 -8.789 1 88.75 167 GLY B CA 1
ATOM 3270 C C . GLY B 1 167 ? -0.071 18.406 -9.891 1 88.75 167 GLY B C 1
ATOM 3271 O O . GLY B 1 167 ? -0.939 18.375 -10.766 1 88.75 167 GLY B O 1
ATOM 3272 N N . GLY B 1 168 ? 0.828 19.328 -9.906 1 91.44 168 GLY B N 1
ATOM 3273 C CA . GLY B 1 168 ? 0.814 20.422 -10.859 1 91.44 168 GLY B CA 1
ATOM 3274 C C . GLY B 1 168 ? 0.59 21.766 -10.211 1 91.44 168 GLY B C 1
ATOM 3275 O O . GLY B 1 168 ? 1.259 22.109 -9.234 1 91.44 168 GLY B O 1
ATOM 3276 N N . ASP B 1 169 ? -0.322 22.469 -10.805 1 90.25 169 ASP B N 1
ATOM 3277 C CA . ASP B 1 169 ? -0.553 23.828 -10.32 1 90.25 169 ASP B CA 1
ATOM 3278 C C . ASP B 1 169 ? -1.562 23.844 -9.172 1 90.25 169 ASP B C 1
ATOM 3280 O O . ASP B 1 169 ? -1.733 24.859 -8.5 1 90.25 169 ASP B O 1
ATOM 3284 N N . SER B 1 170 ? -2.113 22.766 -8.992 1 93.31 170 SER B N 1
ATOM 3285 C CA . SER B 1 170 ? -3.059 22.625 -7.887 1 93.31 170 SER B CA 1
ATOM 3286 C C . SER B 1 170 ? -2.717 21.438 -7.004 1 93.31 170 SER B C 1
ATOM 3288 O O . SER B 1 170 ? -2.051 20.5 -7.449 1 93.31 170 SER B O 1
ATOM 3290 N N . ILE B 1 171 ? -3.186 21.547 -5.805 1 95.75 171 ILE B N 1
ATOM 3291 C CA . ILE B 1 171 ? -2.957 20.5 -4.82 1 95.75 171 ILE B CA 1
ATOM 3292 C C . ILE B 1 171 ? -3.586 19.188 -5.301 1 95.75 171 ILE B C 1
ATOM 3294 O O . ILE B 1 171 ? -4.695 19.188 -5.844 1 95.75 171 ILE B O 1
ATOM 3298 N N . SER B 1 172 ? -2.844 18.141 -5.109 1 96.44 172 SER B N 1
ATOM 3299 C CA . SER B 1 172 ? -3.324 16.812 -5.461 1 96.44 172 SER B CA 1
ATOM 3300 C C . SER B 1 172 ? -3.307 15.875 -4.254 1 96.44 172 SER B C 1
ATOM 3302 O O . SER B 1 172 ? -2.98 16.297 -3.141 1 96.44 172 SER B O 1
ATOM 3304 N N . MET B 1 173 ? -3.666 14.625 -4.477 1 98.44 173 MET B N 1
ATOM 3305 C CA . MET B 1 173 ? -3.727 13.617 -3.426 1 98.44 173 MET B CA 1
ATOM 3306 C C . MET B 1 173 ? -2.361 13.43 -2.771 1 98.44 173 MET B C 1
ATOM 3308 O O . MET B 1 173 ? -2.252 13.414 -1.544 1 98.44 173 MET B O 1
ATOM 3312 N N . LEU B 1 174 ? -1.341 13.328 -3.604 1 98.44 174 LEU B N 1
ATOM 3313 C CA . LEU B 1 174 ? -0.008 13.078 -3.066 1 98.44 174 LEU B CA 1
ATOM 3314 C C . LEU B 1 174 ? 0.41 14.188 -2.109 1 98.44 174 LEU B C 1
ATOM 3316 O O . LEU B 1 174 ? 1.025 13.93 -1.074 1 98.44 174 LEU B O 1
ATOM 3320 N N . ASP B 1 175 ? 0.083 15.43 -2.447 1 98.69 175 ASP B N 1
ATOM 3321 C CA . ASP B 1 175 ? 0.421 16.547 -1.575 1 98.69 175 ASP B CA 1
ATOM 3322 C C . ASP B 1 175 ? -0.157 16.359 -0.176 1 98.69 175 ASP B C 1
ATOM 3324 O O . ASP B 1 175 ? 0.545 16.531 0.822 1 98.69 175 ASP B O 1
ATOM 3328 N N . TYR B 1 176 ? -1.385 15.945 -0.129 1 98.75 176 TYR B N 1
ATOM 3329 C CA . TYR B 1 176 ? -2.041 15.711 1.151 1 98.75 176 TYR B CA 1
ATOM 3330 C C . TYR B 1 176 ? -1.464 14.484 1.842 1 98.75 176 TYR B C 1
ATOM 3332 O O . TYR B 1 176 ? -1.381 14.438 3.072 1 98.75 176 TYR B O 1
ATOM 3340 N N . MET B 1 177 ? -1.018 13.523 1.066 1 98.69 177 MET B N 1
ATOM 3341 C CA . MET B 1 177 ? -0.534 12.266 1.63 1 98.69 177 MET B CA 1
ATOM 3342 C C . MET B 1 177 ? 0.793 12.469 2.354 1 98.69 177 MET B C 1
ATOM 3344 O O . MET B 1 177 ? 1.111 11.734 3.293 1 98.69 177 MET B O 1
ATOM 3348 N N . ILE B 1 178 ? 1.561 13.5 1.944 1 98.62 178 ILE B N 1
ATOM 3349 C CA . ILE B 1 178 ? 2.896 13.602 2.518 1 98.62 178 ILE B CA 1
ATOM 3350 C C . ILE B 1 178 ? 2.961 14.797 3.469 1 98.62 178 ILE B C 1
ATOM 3352 O O . ILE B 1 178 ? 3.811 14.836 4.363 1 98.62 178 ILE B O 1
ATOM 3356 N N . TRP B 1 179 ? 2.049 15.672 3.443 1 98.69 179 TRP B N 1
ATOM 3357 C CA . TRP B 1 179 ? 2.039 16.938 4.184 1 98.69 179 TRP B CA 1
ATOM 3358 C C . TRP B 1 179 ? 2.172 16.688 5.68 1 98.69 179 TRP B C 1
ATOM 3360 O O . TRP B 1 179 ? 2.939 17.375 6.363 1 98.69 179 TRP B O 1
ATOM 3370 N N . PRO B 1 180 ? 1.453 15.711 6.254 1 98.62 180 PRO B N 1
ATOM 3371 C CA . PRO B 1 180 ? 1.445 15.586 7.715 1 98.62 180 PRO B CA 1
ATOM 3372 C C . PRO B 1 180 ? 2.85 15.477 8.305 1 98.62 180 PRO B C 1
ATOM 3374 O O . PRO B 1 180 ? 3.094 15.953 9.414 1 98.62 180 PRO B O 1
ATOM 3377 N N . TRP B 1 181 ? 3.75 14.922 7.574 1 98.31 181 TRP B N 1
ATOM 3378 C CA . TRP B 1 181 ? 5.102 14.719 8.094 1 98.31 181 TRP B CA 1
ATOM 3379 C C . TRP B 1 181 ? 5.93 15.992 7.953 1 98.31 181 TRP B C 1
ATOM 3381 O O . TRP B 1 181 ? 6.82 16.25 8.766 1 98.31 181 TRP B O 1
ATOM 3391 N N . PHE B 1 182 ? 5.629 16.75 6.938 1 98.19 182 PHE B N 1
ATOM 3392 C CA . PHE B 1 182 ? 6.316 18.031 6.793 1 98.19 182 PHE B CA 1
ATOM 3393 C C . PHE B 1 182 ? 5.867 19 7.871 1 98.19 182 PHE B C 1
ATOM 3395 O O . PHE B 1 182 ? 6.684 19.75 8.414 1 98.19 182 PHE B O 1
ATOM 3402 N N . GLU B 1 183 ? 4.625 18.953 8.148 1 97.94 183 GLU B N 1
ATOM 3403 C CA . GLU B 1 183 ? 4.066 19.781 9.219 1 97.94 183 GLU B CA 1
ATOM 3404 C C . GLU B 1 183 ? 4.793 19.547 10.539 1 97.94 183 GLU B C 1
ATOM 3406 O O . GLU B 1 183 ? 4.949 20.469 11.344 1 97.94 183 GLU B O 1
ATOM 3411 N N . ARG B 1 184 ? 5.281 18.359 10.766 1 97.62 184 ARG B N 1
ATOM 3412 C CA . ARG B 1 184 ? 5.793 17.938 12.062 1 97.62 184 ARG B CA 1
ATOM 3413 C C . ARG B 1 184 ? 7.312 18.078 12.117 1 97.62 184 ARG B C 1
ATOM 3415 O O . ARG B 1 184 ? 7.926 17.812 13.156 1 97.62 184 ARG B O 1
ATOM 3422 N N . LEU B 1 185 ? 7.957 18.5 11.062 1 97.19 185 LEU B N 1
ATOM 3423 C CA . LEU B 1 185 ? 9.414 18.578 11.023 1 97.19 185 LEU B CA 1
ATOM 3424 C C . LEU B 1 185 ? 9.938 19.516 12.102 1 97.19 185 LEU B C 1
ATOM 3426 O O . LEU B 1 185 ? 10.945 19.219 12.75 1 97.19 185 LEU B O 1
ATOM 3430 N N . GLU B 1 186 ? 9.242 20.578 12.359 1 94.94 186 GLU B N 1
ATOM 3431 C CA . GLU B 1 186 ? 9.703 21.578 13.32 1 94.94 186 GLU B CA 1
ATOM 3432 C C . GLU B 1 186 ? 9.656 21.031 14.742 1 94.94 186 GLU B C 1
ATOM 3434 O O . GLU B 1 186 ? 10.68 20.984 15.43 1 94.94 186 GLU B O 1
ATOM 3439 N N . PRO B 1 187 ? 8.539 20.531 15.18 1 95.88 187 PRO B N 1
ATOM 3440 C CA . PRO B 1 187 ? 8.508 20.016 16.547 1 95.88 187 PRO B CA 1
ATOM 3441 C C . PRO B 1 187 ? 9.375 18.766 16.734 1 95.88 187 PRO B C 1
ATOM 3443 O O . PRO B 1 187 ? 9.766 18.438 17.844 1 95.88 187 PRO B O 1
ATOM 3446 N N . LEU B 1 188 ? 9.734 18.078 15.672 1 96.25 188 LEU B N 1
ATOM 3447 C CA . LEU B 1 188 ? 10.602 16.906 15.75 1 96.25 188 LEU B CA 1
ATOM 3448 C C . LEU B 1 188 ? 12.07 17.312 15.656 1 96.25 188 LEU B C 1
ATOM 3450 O O . LEU B 1 188 ? 12.953 16.453 15.656 1 96.25 188 LEU B O 1
ATOM 3454 N N . GLN B 1 189 ? 12.328 18.672 15.469 1 94.62 189 GLN B N 1
ATOM 3455 C CA . GLN B 1 189 ? 13.68 19.203 15.336 1 94.62 189 GLN B CA 1
ATOM 3456 C C . GLN B 1 189 ? 14.375 18.609 14.109 1 94.62 189 GLN B C 1
ATOM 3458 O O . GLN B 1 189 ? 15.539 18.219 14.18 1 94.62 189 GLN B O 1
ATOM 3463 N N . LEU B 1 190 ? 13.594 18.547 13.016 1 97 190 LEU B N 1
ATOM 3464 C CA . LEU B 1 190 ? 14.109 17.984 11.773 1 97 190 LEU B CA 1
ATOM 3465 C C . LEU B 1 190 ? 14.047 19 10.641 1 97 190 LEU B C 1
ATOM 3467 O O . LEU B 1 190 ? 14.234 18.656 9.477 1 97 190 LEU B O 1
ATOM 3471 N N . LYS B 1 191 ? 13.812 20.234 10.969 1 95.19 191 LYS B N 1
ATOM 3472 C CA . LYS B 1 191 ? 13.688 21.266 9.945 1 95.19 191 LYS B CA 1
ATOM 3473 C C . LYS B 1 191 ? 14.961 21.359 9.102 1 95.19 191 LYS B C 1
ATOM 3475 O O . LYS B 1 191 ? 14.898 21.656 7.906 1 95.19 191 LYS B O 1
ATOM 3480 N N . ASP B 1 192 ? 16.047 21.094 9.688 1 95.62 192 ASP B N 1
ATOM 3481 C CA . ASP B 1 192 ? 17.344 21.219 9.023 1 95.62 192 ASP B CA 1
ATOM 3482 C C . ASP B 1 192 ? 17.484 20.188 7.898 1 95.62 192 ASP B C 1
ATOM 3484 O O . ASP B 1 192 ? 18.359 20.312 7.043 1 95.62 192 ASP B O 1
ATOM 3488 N N . SER B 1 193 ? 16.672 19.188 7.98 1 96.25 193 SER B N 1
ATOM 3489 C CA . SER B 1 193 ? 16.703 18.172 6.926 1 96.25 193 SER B CA 1
ATOM 3490 C C . SER B 1 193 ? 16.266 18.75 5.586 1 96.25 193 SER B C 1
ATOM 3492 O O . SER B 1 193 ? 16.469 18.141 4.539 1 96.25 193 SER B O 1
ATOM 3494 N N . LEU B 1 194 ? 15.711 19.938 5.59 1 96.56 194 LEU B N 1
ATOM 3495 C CA . LEU B 1 194 ? 15.234 20.578 4.367 1 96.56 194 LEU B CA 1
ATOM 3496 C C . LEU B 1 194 ? 16.219 21.625 3.881 1 96.56 194 LEU B C 1
ATOM 3498 O O . LEU B 1 194 ? 15.969 22.312 2.889 1 96.56 194 LEU B O 1
ATOM 3502 N N . SER B 1 195 ? 17.312 21.844 4.539 1 94.06 195 SER B N 1
ATOM 3503 C CA . SER B 1 195 ? 18.234 22.953 4.301 1 94.06 195 SER B CA 1
ATOM 3504 C C . SER B 1 195 ? 18.656 23 2.836 1 94.06 195 SER B C 1
ATOM 3506 O O . SER B 1 195 ? 18.875 24.094 2.287 1 94.06 195 SER B O 1
ATOM 3508 N N . HIS B 1 196 ? 18.703 21.953 2.082 1 94.12 196 HIS B N 1
ATOM 3509 C CA . HIS B 1 196 ? 19.172 21.953 0.702 1 94.12 196 HIS B CA 1
ATOM 3510 C C . HIS B 1 196 ? 18.031 21.641 -0.269 1 94.12 196 HIS B C 1
ATOM 3512 O O . HIS B 1 196 ? 18.266 21.016 -1.31 1 94.12 196 HIS B O 1
ATOM 3518 N N . THR B 1 197 ? 16.797 22.047 0.137 1 97.75 197 THR B N 1
ATOM 3519 C CA . THR B 1 197 ? 15.641 21.734 -0.695 1 97.75 197 THR B CA 1
ATOM 3520 C C . THR B 1 197 ? 14.742 22.953 -0.851 1 97.75 197 THR B C 1
ATOM 3522 O O . THR B 1 197 ? 13.633 22.984 -0.31 1 97.75 197 THR B O 1
ATOM 3525 N N . PRO B 1 198 ? 15.18 23.938 -1.661 1 97.12 198 PRO B N 1
ATOM 3526 C CA . PRO B 1 198 ? 14.414 25.172 -1.792 1 97.12 198 PRO B CA 1
ATOM 3527 C C . PRO B 1 198 ? 13.031 24.953 -2.412 1 97.12 198 PRO B C 1
ATOM 3529 O O . PRO B 1 198 ? 12.078 25.656 -2.072 1 97.12 198 PRO B O 1
ATOM 3532 N N . LYS B 1 199 ? 12.898 24.047 -3.34 1 97.25 199 LYS B N 1
ATOM 3533 C CA . LYS B 1 199 ? 11.594 23.781 -3.949 1 97.25 199 LYS B CA 1
ATOM 3534 C C . LYS B 1 199 ? 10.617 23.188 -2.936 1 97.25 199 LYS B C 1
ATOM 3536 O O . LYS B 1 199 ? 9.438 23.547 -2.918 1 97.25 199 LYS B O 1
ATOM 3541 N N . LEU B 1 200 ? 11.102 22.297 -2.121 1 97.5 200 LEU B N 1
ATOM 3542 C CA . LEU B 1 200 ? 10.273 21.719 -1.07 1 97.5 200 LEU B CA 1
ATOM 3543 C C . LEU B 1 200 ? 9.828 22.781 -0.075 1 97.5 200 LEU B C 1
ATOM 3545 O O . LEU B 1 200 ? 8.695 22.75 0.406 1 97.5 200 LEU B O 1
ATOM 3549 N N . GLN B 1 201 ? 10.75 23.656 0.229 1 97.44 201 GLN B N 1
ATOM 3550 C CA . GLN B 1 201 ? 10.406 24.75 1.143 1 97.44 201 GLN B CA 1
ATOM 3551 C C . GLN B 1 201 ? 9.305 25.625 0.563 1 97.44 201 GLN B C 1
ATOM 3553 O O . GLN B 1 201 ? 8.375 26.016 1.273 1 97.44 201 GLN B O 1
ATOM 3558 N N . ARG B 1 202 ? 9.398 25.953 -0.679 1 96.94 202 ARG B N 1
ATOM 3559 C CA . ARG B 1 202 ? 8.359 26.719 -1.347 1 96.94 202 ARG B CA 1
ATOM 3560 C C . ARG B 1 202 ? 7.039 25.953 -1.359 1 96.94 202 ARG B C 1
ATOM 3562 O O . ARG B 1 202 ? 5.973 26.547 -1.149 1 96.94 202 ARG B O 1
ATOM 3569 N N . TRP B 1 203 ? 7.152 24.672 -1.679 1 98.12 203 TRP B N 1
ATOM 3570 C CA . TRP B 1 203 ? 5.98 23.797 -1.632 1 98.12 203 TRP B CA 1
ATOM 3571 C C . TRP B 1 203 ? 5.316 23.844 -0.259 1 98.12 203 TRP B C 1
ATOM 3573 O O . TRP B 1 203 ? 4.098 24 -0.156 1 98.12 203 TRP B O 1
ATOM 3583 N N . MET B 1 204 ? 6.098 23.797 0.792 1 97.94 204 MET B N 1
ATOM 3584 C CA . MET B 1 204 ? 5.57 23.828 2.152 1 97.94 204 MET B CA 1
ATOM 3585 C C . MET B 1 204 ? 4.844 25.156 2.416 1 97.94 204 MET B C 1
ATOM 3587 O O . MET B 1 204 ? 3.777 25.156 3.031 1 97.94 204 MET B O 1
ATOM 3591 N N . GLU B 1 205 ? 5.43 26.234 1.99 1 97.5 205 GLU B N 1
ATOM 3592 C CA . GLU B 1 205 ? 4.797 27.531 2.164 1 97.5 205 GLU B CA 1
ATOM 3593 C C . GLU B 1 205 ? 3.459 27.609 1.434 1 97.5 205 GLU B C 1
ATOM 3595 O O . GLU B 1 205 ? 2.49 28.156 1.953 1 97.5 205 GLU B O 1
ATOM 3600 N N . ALA B 1 206 ? 3.461 27.062 0.269 1 98.06 206 ALA B N 1
ATOM 3601 C CA . ALA B 1 206 ? 2.221 27.031 -0.501 1 98.06 206 ALA B CA 1
ATOM 3602 C C . ALA B 1 206 ? 1.171 26.172 0.188 1 98.06 206 ALA B C 1
ATOM 3604 O O . ALA B 1 206 ? -0.005 26.531 0.245 1 98.06 206 ALA B O 1
ATOM 3605 N N . MET B 1 207 ? 1.604 25.016 0.67 1 98.5 207 MET B N 1
ATOM 3606 C CA . MET B 1 207 ? 0.694 24.109 1.37 1 98.5 207 MET B CA 1
ATOM 3607 C C . MET B 1 207 ? 0.076 24.797 2.584 1 98.5 207 MET B C 1
ATOM 3609 O O . MET B 1 207 ? -1.113 24.625 2.857 1 98.5 207 MET B O 1
ATOM 3613 N N . LYS B 1 208 ? 0.844 25.562 3.291 1 98 208 LYS B N 1
ATOM 3614 C CA . LYS B 1 208 ? 0.383 26.234 4.508 1 98 208 LYS B CA 1
ATOM 3615 C C . LYS B 1 208 ? -0.761 27.188 4.207 1 98 208 LYS B C 1
ATOM 3617 O O . LYS B 1 208 ? -1.519 27.562 5.105 1 98 208 LYS B O 1
ATOM 3622 N N . GLU B 1 209 ? -0.9 27.562 2.979 1 97.75 209 GLU B N 1
ATOM 3623 C CA . GLU B 1 209 ? -1.955 28.484 2.586 1 97.75 209 GLU B CA 1
ATOM 3624 C C . GLU B 1 209 ? -3.244 27.75 2.244 1 97.75 209 GLU B C 1
ATOM 3626 O O . GLU B 1 209 ? -4.301 28.375 2.1 1 97.75 209 GLU B O 1
ATOM 3631 N N . ASP B 1 210 ? -3.176 26.516 2.09 1 97.31 210 ASP B N 1
ATOM 3632 C CA . ASP B 1 210 ? -4.332 25.688 1.736 1 97.31 210 ASP B CA 1
ATOM 3633 C C . ASP B 1 210 ? -5.348 25.656 2.879 1 97.31 210 ASP B C 1
ATOM 3635 O O . ASP B 1 210 ? -4.98 25.406 4.031 1 97.31 210 ASP B O 1
ATOM 3639 N N . PRO B 1 211 ? -6.621 25.844 2.602 1 97.56 211 PRO B N 1
ATOM 3640 C CA . PRO B 1 211 ? -7.641 25.875 3.65 1 97.56 211 PRO B CA 1
ATOM 3641 C C . PRO B 1 211 ? -7.727 24.562 4.434 1 97.56 211 PRO B C 1
ATOM 3643 O O . PRO B 1 211 ? -7.926 24.578 5.652 1 97.56 211 PRO B O 1
ATOM 3646 N N . ALA B 1 212 ? -7.641 23.453 3.793 1 97.69 212 ALA B N 1
ATOM 3647 C CA . ALA B 1 212 ? -7.691 22.172 4.488 1 97.69 212 ALA B CA 1
ATOM 3648 C C . ALA B 1 212 ? -6.516 22.016 5.445 1 97.69 212 ALA B C 1
ATOM 3650 O O . ALA B 1 212 ? -6.676 21.5 6.559 1 97.69 212 ALA B O 1
ATOM 3651 N N . VAL B 1 213 ? -5.312 22.422 5.004 1 98.19 213 VAL B N 1
ATOM 3652 C CA . VAL B 1 213 ? -4.121 22.375 5.844 1 98.19 213 VAL B CA 1
ATOM 3653 C C . VAL B 1 213 ? -4.312 23.281 7.062 1 98.19 213 VAL B C 1
ATOM 3655 O O . VAL B 1 213 ? -4.055 22.859 8.195 1 98.19 213 VAL B O 1
ATOM 3658 N N . LYS B 1 214 ? -4.832 24.438 6.875 1 97.88 214 LYS B N 1
ATOM 3659 C CA . LYS B 1 214 ? -5.078 25.359 7.973 1 97.88 214 LYS B CA 1
ATOM 3660 C C . LYS B 1 214 ? -6.094 24.797 8.961 1 97.88 214 LYS B C 1
ATOM 3662 O O . LYS B 1 214 ? -5.965 24.984 10.172 1 97.88 214 LYS B O 1
ATOM 3667 N N . ALA B 1 215 ? -7 24.109 8.43 1 96.19 215 ALA B N 1
ATOM 3668 C CA . ALA B 1 215 ? -8.086 23.578 9.25 1 96.19 215 ALA B CA 1
ATOM 3669 C C . ALA B 1 215 ? -7.621 22.391 10.078 1 96.19 215 ALA B C 1
ATOM 3671 O O . ALA B 1 215 ? -8.273 22 11.055 1 96.19 215 ALA B O 1
ATOM 3672 N N . THR B 1 216 ? -6.512 21.734 9.688 1 96.75 216 THR B N 1
ATOM 3673 C CA . THR B 1 216 ? -6.113 20.484 10.328 1 96.75 216 THR B CA 1
ATOM 3674 C C . THR B 1 216 ? -4.77 20.656 11.031 1 96.75 216 THR B C 1
ATOM 3676 O O . THR B 1 216 ? -4.266 19.703 11.648 1 96.75 216 THR B O 1
ATOM 3679 N N . VAL B 1 217 ? -4.207 21.797 10.977 1 96.06 217 VAL B N 1
ATOM 3680 C CA . VAL B 1 217 ? -2.857 22.031 11.477 1 96.06 217 VAL B CA 1
ATOM 3681 C C . VAL B 1 217 ? -2.844 21.953 13 1 96.06 217 VAL B C 1
ATOM 3683 O O . VAL B 1 217 ? -3.803 22.359 13.656 1 96.06 217 VAL B O 1
ATOM 3686 N N . THR B 1 218 ? -1.83 21.375 13.547 1 95.25 218 THR B N 1
ATOM 3687 C CA . THR B 1 218 ? -1.593 21.328 14.984 1 95.25 218 THR B CA 1
ATOM 3688 C C . THR B 1 218 ? -0.492 22.297 15.391 1 95.25 218 THR B C 1
ATOM 3690 O O . THR B 1 218 ? 0.557 22.359 14.75 1 95.25 218 THR B O 1
ATOM 3693 N N . ASP B 1 219 ? -0.691 23.016 16.438 1 95.19 219 ASP B N 1
ATOM 3694 C CA . ASP B 1 219 ? 0.332 23.906 16.969 1 95.19 219 ASP B CA 1
ATOM 3695 C C . ASP B 1 219 ? 1.607 23.141 17.312 1 95.19 219 ASP B C 1
ATOM 3697 O O . ASP B 1 219 ? 1.555 22.094 17.984 1 95.19 219 ASP B O 1
ATOM 3701 N N . PRO B 1 220 ? 2.73 23.641 16.844 1 95.94 220 PRO B N 1
ATOM 3702 C CA . PRO B 1 220 ? 3.979 22.891 17.047 1 95.94 220 PRO B CA 1
ATOM 3703 C C . PRO B 1 220 ? 4.285 22.641 18.516 1 95.94 220 PRO B C 1
ATOM 3705 O O . PRO B 1 220 ? 4.801 21.562 18.859 1 95.94 220 PRO B O 1
ATOM 3708 N N . GLN B 1 221 ? 3.977 23.594 19.359 1 96.25 221 GLN B N 1
ATOM 3709 C CA . GLN B 1 221 ? 4.25 23.391 20.781 1 96.25 221 GLN B CA 1
ATOM 3710 C C . GLN B 1 221 ? 3.33 22.328 21.375 1 96.25 221 GLN B C 1
ATOM 3712 O O . GLN B 1 221 ? 3.76 21.516 22.188 1 96.25 221 GLN B O 1
ATOM 3717 N N . ILE B 1 222 ? 2.104 22.375 20.984 1 96.25 222 ILE B N 1
ATOM 3718 C CA . ILE B 1 222 ? 1.158 21.359 21.438 1 96.25 222 ILE B CA 1
ATOM 3719 C C . ILE B 1 222 ? 1.641 19.984 20.984 1 96.25 222 ILE B C 1
ATOM 3721 O O . ILE B 1 222 ? 1.616 19.031 21.766 1 96.25 222 ILE B O 1
ATOM 3725 N N . TYR B 1 223 ? 2.123 19.906 19.797 1 97.06 223 TYR B N 1
ATOM 3726 C CA . TYR B 1 223 ? 2.613 18.625 19.281 1 97.06 223 TYR B CA 1
ATOM 3727 C C . TYR B 1 223 ? 3.836 18.156 20.062 1 97.06 223 TYR B C 1
ATOM 3729 O O . TYR B 1 223 ? 3.965 16.984 20.391 1 97.06 223 TYR B O 1
ATOM 3737 N N . LYS B 1 224 ? 4.738 19.078 20.344 1 95.56 224 LYS B N 1
ATOM 3738 C CA . LYS B 1 224 ? 5.934 18.75 21.109 1 95.56 224 LYS B CA 1
ATOM 3739 C C . LYS B 1 224 ? 5.566 18.156 22.469 1 95.56 224 LYS B C 1
ATOM 3741 O O . LYS B 1 224 ? 6.145 17.156 22.906 1 95.56 224 LYS B O 1
ATOM 3746 N N . ASP B 1 225 ? 4.641 18.797 23.094 1 96.06 225 ASP B N 1
ATOM 3747 C CA . ASP B 1 225 ? 4.211 18.328 24.406 1 96.06 225 ASP B CA 1
ATOM 3748 C C . ASP B 1 225 ? 3.516 16.984 24.312 1 96.06 225 ASP B C 1
ATOM 3750 O O . ASP B 1 225 ? 3.742 16.094 25.156 1 96.06 225 ASP B O 1
ATOM 3754 N N . TYR B 1 226 ? 2.695 16.859 23.359 1 96.81 226 TYR B N 1
ATOM 3755 C CA . TYR B 1 226 ? 2.105 15.555 23.078 1 96.81 226 TYR B CA 1
ATOM 3756 C C . TYR B 1 226 ? 3.182 14.484 22.938 1 96.81 226 TYR B C 1
ATOM 3758 O O . TYR B 1 226 ? 3.084 13.414 23.547 1 96.81 226 TYR B O 1
ATOM 3766 N N . LEU B 1 227 ? 4.176 14.766 22.141 1 94.94 227 LEU B N 1
ATOM 3767 C CA . LEU B 1 227 ? 5.219 13.797 21.828 1 94.94 227 LEU B CA 1
ATOM 3768 C C . LEU B 1 227 ? 5.945 13.359 23.094 1 94.94 227 LEU B C 1
ATOM 3770 O O . LEU B 1 227 ? 6.273 12.18 23.25 1 94.94 227 LEU B O 1
ATOM 3774 N N . GLN B 1 228 ? 6.168 14.266 23.984 1 93.62 228 GLN B N 1
ATOM 3775 C CA . GLN B 1 228 ? 6.82 13.945 25.25 1 93.62 228 GLN B CA 1
ATOM 3776 C C . GLN B 1 228 ? 6.016 12.914 26.047 1 93.62 228 GLN B C 1
ATOM 3778 O O . GLN B 1 228 ? 6.57 11.945 26.562 1 93.62 228 GLN B O 1
ATOM 3783 N N . LEU B 1 229 ? 4.719 13.109 26.062 1 95.44 229 LEU B N 1
ATOM 3784 C CA . LEU B 1 229 ? 3.842 12.188 26.766 1 95.44 229 LEU B CA 1
ATOM 3785 C C . LEU B 1 229 ? 3.723 10.867 26.016 1 95.44 229 LEU B C 1
ATOM 3787 O O . LEU B 1 229 ? 3.703 9.797 26.625 1 95.44 229 LEU B O 1
ATOM 3791 N N . TYR B 1 230 ? 3.662 10.992 24.781 1 93.31 230 TYR B N 1
ATOM 3792 C CA . TYR B 1 230 ? 3.514 9.82 23.906 1 93.31 230 TYR B CA 1
ATOM 3793 C C . TYR B 1 230 ? 4.691 8.867 24.078 1 93.31 230 TYR B C 1
ATOM 3795 O O . TYR B 1 230 ? 4.508 7.656 24.188 1 93.31 230 TYR B O 1
ATOM 3803 N N . LEU B 1 231 ? 5.875 9.398 24.094 1 90.69 231 LEU B N 1
ATOM 3804 C CA . LEU B 1 231 ? 7.09 8.602 24.188 1 90.69 231 LEU B CA 1
ATOM 3805 C C . LEU B 1 231 ? 7.195 7.945 25.562 1 90.69 231 LEU B C 1
ATOM 3807 O O . LEU B 1 231 ? 7.875 6.93 25.719 1 90.69 231 LEU B O 1
ATOM 3811 N N . LYS B 1 232 ? 6.488 8.477 26.5 1 91.62 232 LYS B N 1
ATOM 3812 C CA . LYS B 1 232 ? 6.438 7.883 27.844 1 91.62 232 LYS B CA 1
ATOM 3813 C C . LYS B 1 232 ? 5.266 6.914 27.969 1 91.62 232 LYS B C 1
ATOM 3815 O O . LYS B 1 232 ? 4.945 6.461 29.062 1 91.62 232 LYS B O 1
ATOM 3820 N N . ASN B 1 233 ? 4.57 6.746 26.875 1 91.69 233 ASN B N 1
ATOM 3821 C CA . ASN B 1 233 ? 3.443 5.824 26.781 1 91.69 233 ASN B CA 1
ATOM 3822 C C . ASN B 1 233 ? 2.297 6.234 27.703 1 91.69 233 ASN B C 1
ATOM 3824 O O . ASN B 1 233 ? 1.626 5.383 28.281 1 91.69 233 ASN B O 1
ATOM 3828 N N . SER B 1 234 ? 2.18 7.512 27.844 1 94.62 234 SER B N 1
ATOM 3829 C CA . SER B 1 234 ? 1.089 8.031 28.656 1 94.62 234 SER B CA 1
ATOM 3830 C C . SER B 1 234 ? -0.227 8.039 27.891 1 94.62 234 SER B C 1
ATOM 3832 O O . SER B 1 234 ? -0.309 8.602 26.797 1 94.62 234 SER B O 1
ATOM 3834 N N . PRO B 1 235 ? -1.289 7.473 28.422 1 93.94 235 PRO B N 1
ATOM 3835 C CA . PRO B 1 235 ? -2.594 7.539 27.75 1 93.94 235 PRO B CA 1
ATOM 3836 C C . PRO B 1 235 ? -3.117 8.969 27.609 1 93.94 235 PRO B C 1
ATOM 3838 O O . PRO B 1 235 ? -3.996 9.227 26.797 1 93.94 235 PRO B O 1
ATOM 3841 N N . GLU B 1 236 ? -2.58 9.875 28.391 1 95.19 236 GLU B N 1
ATOM 3842 C CA . GLU B 1 236 ? -3.021 11.266 28.375 1 95.19 236 GLU B CA 1
ATOM 3843 C C . GLU B 1 236 ? -2.48 11.992 27.141 1 95.19 236 GLU B C 1
ATOM 3845 O O . GLU B 1 236 ? -2.922 13.102 26.828 1 95.19 236 GLU B O 1
ATOM 3850 N N . ALA B 1 237 ? -1.563 11.375 26.5 1 95.94 237 ALA B N 1
ATOM 3851 C CA . ALA B 1 237 ? -0.946 11.984 25.328 1 95.94 237 ALA B CA 1
ATOM 3852 C C . ALA B 1 237 ? -1.991 12.312 24.266 1 95.94 237 ALA B C 1
ATOM 3854 O O . ALA B 1 237 ? -1.986 13.406 23.703 1 95.94 237 ALA B O 1
ATOM 3855 N N . CYS B 1 238 ? -2.912 11.375 24.109 1 95.06 238 CYS B N 1
ATOM 3856 C CA . CYS B 1 238 ? -3.863 11.469 23 1 95.06 238 CYS B CA 1
ATOM 3857 C C . CYS B 1 238 ? -4.789 12.672 23.188 1 95.06 238 CYS B C 1
ATOM 3859 O O . CYS B 1 238 ? -5.379 13.148 22.219 1 95.06 238 CYS B O 1
ATOM 3861 N N . ASP B 1 239 ? -4.906 13.203 24.391 1 95.5 239 ASP B N 1
ATOM 3862 C CA . ASP B 1 239 ? -5.832 14.297 24.672 1 95.5 239 ASP B CA 1
ATOM 3863 C C . ASP B 1 239 ? -5.078 15.547 25.125 1 95.5 239 ASP B C 1
ATOM 3865 O O . ASP B 1 239 ? -5.668 16.438 25.734 1 95.5 239 ASP B O 1
ATOM 3869 N N . TYR B 1 240 ? -3.836 15.531 24.906 1 95.12 240 TYR B N 1
ATOM 3870 C CA . TYR B 1 240 ? -3.041 16.672 25.344 1 95.12 240 TYR B CA 1
ATOM 3871 C C . TYR B 1 240 ? -3.596 17.984 24.781 1 95.12 240 TYR B C 1
ATOM 3873 O O . TYR B 1 240 ? -3.945 18.047 23.609 1 95.12 240 TYR B O 1
ATOM 3881 N N . GLY B 1 241 ? -3.633 18.984 25.609 1 91.69 241 GLY B N 1
ATOM 3882 C CA . GLY B 1 241 ? -4.062 20.312 25.172 1 91.69 241 GLY B CA 1
ATOM 3883 C C . GLY B 1 241 ? -5.566 20.484 25.219 1 91.69 241 GLY B C 1
ATOM 3884 O O . GLY B 1 241 ? -6.082 21.547 24.875 1 91.69 241 GLY B O 1
ATOM 3885 N N . LEU B 1 242 ? -6.238 19.438 25.578 1 91.75 242 LEU B N 1
ATOM 3886 C CA . LEU B 1 242 ? -7.688 19.547 25.719 1 91.75 242 LEU B CA 1
ATOM 3887 C C . LEU B 1 242 ? -8.078 19.734 27.188 1 91.75 242 LEU B C 1
ATOM 3889 O O . LEU B 1 242 ? -7.355 19.312 28.094 1 91.75 242 LEU B O 1
#

Organism: Strigops habroptila (NCBI:txid2489341)

Foldseek 3Di:
DADLQPDADFAPDDDDDADDAQEKEWEAFQQDLLQLLLLLLCVVFVRHYHYHYALLLGGYPCVCVLPVVSDDTWIAHNVGDIFDDSVRSNVCSQPVDDDDHQADPDPVSNVVLVVVLVLCVVLVVLLVVQLVCVLVVHDNVVSLQVNLVSVVVVLVCCVVLVALENSHVDHHSSLSNNLSVVLQCVLSVNPCSCVPRVSVVSSNVVLCPDPSCVVSHDDSVQNNVLSVCVSVSHSCSSNGPD/DADLQPDADFAPDDDDDADDAQEKEWEAFQQDLLQLLLLLLCVVFVRHYHYHYALLLGGYPCVCVLPVVSDDTWIAHNVGDIFDDSVRSNVCSQPVDDDDHQADPDPVSNVVLVVVLVLCVVLVVLLVVQLVCVLVVHDNVVSLQVNLVSVVVVLVCCVVLVALENSHVDHHSSLSNNLSVVLQCVLSVNPCSCVPRVSVVSSNVVLCPDPSCVVSHDDSVQNNVLSVCVSVSHSCSSNGPD

Secondary structure (DSSP, 8-state):
-TTTTSPPB-TTPPPP-PPPTT-EEEEE-TT-HHHHHHHHHHHHHT--EEEEEB-TTS--GGGGGT-TT--S-EEE-TT--EEESHHHHHHHHHHHS-S--SS-SSHHHHHHHHHHHHHHHHHHHHHHHHHHHHHTT---HHHHHHHHHHHHHHHHHHHHHTSSBTTBSS--HHHHHHHHHHHTTTTTT-GGGGTT-HHHHHHHHHHHTSHHHHHH---HHHHHHHHHHHHTT-GGGGGTT-/-TTTTSPPB-TTPPPP-PPPTT-EEEEE-TT-HHHHHHHHHHHHHT--EEEEEB-TTS--GGGGGT-TT--S-EEE-TT--EEESHHHHHHHHHHHS-S--SS-SSHHHHHHHHHHHHHHHHHHHHHHHHHHHHHTT---HHHHHHHHHHHHHHHHHHHHHTSSBTTBSS--HHHHHHHHHHHTTTTTT-GGGGTT-HHHHHHHHHHHTSHHHHHH---HHHHHHHHHHHHTT-GGGGGTT-